Protein AF-A0A2H0V012-F1 (afdb_monomer)

Organism: NCBI:txid2014277

Foldseek 3Di:
DQALVNLLCQLLPPDLVSNLVSLVVLLVCLPDPPPVDDVNLCVLLVCLVCLLVSLVVDDDPSSNLSSLSSNLNNLLSNQPAADDPPPLVSLLVQLQDPDLSSLVSSLSNLLSVLCLLLVCLVPVPDDADRHPPGDDVVNSLVVLLVLLVVLVVQLVVPDDPVQVPDPDLVPDDRHSNSSSVSNVVSSCVRNDDVSVVVSPLCDDALVVLLVCLVVLPVVFLVSLVVSVVSLVSSCVVPVLQLSSLVSVLSSCVSVVNVVSNVVSLVSSQVSLCVVCVDQDQAQEPVPVSSVSSLVSLQSVLLVCVVVVVLVSSLVSLLSSCRRYQQPPVVSLLCNLCSQVVHHPVVSVVLVVVCVVVVHNVVSVVSSVVSCVVPVRHDRDD

Solvent-accessible surface area (backbone atoms only — not comparable to full-atom values): 20833 Å² total; per-residue (Å²): 130,90,51,71,68,58,35,50,49,34,32,75,70,44,56,76,66,53,11,48,50,26,26,55,46,45,49,54,50,64,78,40,82,70,55,87,55,68,68,45,39,53,55,44,26,58,51,58,76,45,38,61,70,55,52,74,72,53,83,48,70,73,46,48,42,30,48,46,54,32,46,47,68,47,50,85,44,36,54,77,68,54,82,76,80,77,63,53,73,57,38,56,52,33,27,60,40,91,51,66,68,44,16,52,33,27,38,53,47,52,54,55,53,48,52,72,60,29,41,54,69,70,34,77,88,49,78,64,80,45,58,100,79,37,66,50,71,71,58,34,54,52,53,52,44,54,50,50,52,54,50,51,52,50,46,63,76,52,59,54,83,78,56,76,79,46,92,45,74,87,68,43,67,93,50,37,49,38,40,48,50,58,45,52,54,51,50,45,69,49,54,32,70,73,48,50,51,45,54,69,62,67,48,74,52,54,63,54,28,43,53,58,20,56,66,30,44,81,58,45,60,64,18,23,58,53,18,48,51,34,33,54,54,24,37,74,77,40,75,72,47,37,53,44,29,55,52,46,30,58,31,22,55,65,65,71,34,65,70,63,18,53,50,26,30,52,50,18,31,53,44,39,48,70,74,36,93,61,78,66,76,63,54,60,73,85,43,70,82,48,44,39,50,55,47,18,44,46,50,42,20,50,53,27,44,77,70,65,39,52,67,64,14,51,52,40,45,45,50,47,41,57,23,26,52,80,40,90,84,48,51,61,49,54,54,23,28,55,74,72,73,45,52,67,66,59,52,51,51,52,48,54,53,13,64,74,68,76,49,54,62,70,58,52,50,44,31,54,58,40,34,74,76,65,68,69,74,65,84,72,133

Secondary structure (DSSP, 8-state):
---HHHHHHHHHHS-HHHHHHHHHHHHHHHTSSTTTTHHHHHHHHHHHHHHHHHHHH---HHHHHHHHHHHHHHGGGTTSSS-----HHHHHHHHH-SSHHHHHHHHHHHHHHHHHHTHHHH-TT-----TTT---HHHHHHHHHHHHHHHHHHHHHH--GGGGG-SSGGGSPSSHHHHHHHHHHHHHHHH-HHHHHHHHHS---HHHHHHHHHHHGGGHHHHHHHHHHHHHHHHHH-TT-HHHHHHHHHHHHHHT-HHHHHHHHHHHHHHHHHH-SS--S---TTSTTHHHHHHHHHHHHHHHHHTT-HHHHHHHHHHHHHH-TT-TT-HHHHHHHHHHT--HHHHHHHHHHHHHHT--HHHHHHHHHHHHHH-------

Sequence (381 aa):
MTTFSEYFNIILTGDKEASRKAARQVSKLTYSSWGDGREKFDAIAEIVENAPKEYEKIKEDWRQENFVMAISVMYFLHNKREQPDFLFPWLFDLLQHIKGNIRYAAVRMLKNELGPLTVYIRVPDYELQYGKQGLSPKQADAILYELYFNLNKLIGDLWKPNYKRYKYIESLPSGPYKSVQMVLGTLEEYCGEDYMIRFMSMKQDKNTLYYDALDLLNNGKEGARQALKFLVEALEIDSDYVQTYIGLVSVYDALGKDKEMRECIKQAFEKTKKQFSKWPETMPWGALDNRAYMRAIQYMGDDLADSGDKDGAIELYKLLLKMNPNDNQGVRYTLAGLYAGISGSEINEMFDEGNKKQDWSKLEELVDTQNKKNLFWKKPQ

InterPro domains:
  IPR011990 Tetratricopeptide-like helical domain superfamily [G3DSA:1.25.40.10] (187-376)
  IPR011990 Tetratricopeptide-like helical domain superfamily [SSF48452] (225-329)
  IPR019734 Tetratricopeptide repeat [PS50005] (294-327)

Mean predicted aligned error: 13.39 Å

Radius of gyration: 30.96 Å; Cα contacts (8 Å, |Δi|>4): 412; chains: 1; bounding box: 65×50×84 Å

Structure (mmCIF, N/CA/C/O backbone):
data_AF-A0A2H0V012-F1
#
_entry.id   AF-A0A2H0V012-F1
#
loop_
_atom_site.group_PDB
_atom_site.id
_atom_site.type_symbol
_atom_site.label_atom_id
_atom_site.label_alt_id
_atom_site.label_comp_id
_atom_site.label_asym_id
_atom_site.label_entity_id
_atom_site.label_seq_id
_atom_site.pdbx_PDB_ins_code
_atom_site.Cartn_x
_atom_site.Cartn_y
_atom_site.Cartn_z
_atom_site.occupancy
_atom_site.B_iso_or_equiv
_atom_site.auth_seq_id
_atom_site.auth_comp_id
_atom_site.auth_asym_id
_atom_site.auth_atom_id
_atom_site.pdbx_PDB_model_num
ATOM 1 N N . MET A 1 1 ? 23.139 0.065 -47.464 1.00 67.69 1 MET A N 1
ATOM 2 C CA . MET A 1 1 ? 23.513 -0.287 -46.075 1.00 67.69 1 MET A CA 1
ATOM 3 C C . MET A 1 1 ? 22.300 -0.916 -45.433 1.00 67.69 1 MET A C 1
ATOM 5 O O . MET A 1 1 ? 21.211 -0.444 -45.724 1.00 67.69 1 MET A O 1
ATOM 9 N N . THR A 1 2 ? 22.486 -1.952 -44.619 1.00 79.25 2 THR A N 1
ATOM 10 C CA . THR A 1 2 ? 21.373 -2.611 -43.926 1.00 79.25 2 THR A CA 1
ATOM 11 C C . THR A 1 2 ? 20.745 -1.670 -42.894 1.00 79.25 2 THR A C 1
ATOM 13 O O . THR A 1 2 ? 21.485 -1.024 -42.148 1.00 79.25 2 THR A O 1
ATOM 16 N N . THR A 1 3 ? 19.417 -1.569 -42.866 1.00 89.12 3 THR A N 1
ATOM 17 C CA . THR A 1 3 ? 18.657 -0.678 -41.967 1.00 89.12 3 THR A CA 1
ATOM 18 C C . THR A 1 3 ? 18.420 -1.311 -40.591 1.00 89.12 3 THR A C 1
ATOM 20 O O . THR A 1 3 ? 18.649 -2.508 -40.392 1.00 89.12 3 THR A O 1
ATOM 23 N N . PHE A 1 4 ? 17.938 -0.527 -39.616 1.00 91.31 4 PHE A N 1
ATOM 24 C CA . PHE A 1 4 ? 17.523 -1.075 -38.318 1.00 91.31 4 PHE A CA 1
ATOM 25 C C . PHE A 1 4 ? 16.422 -2.128 -38.481 1.00 91.31 4 PHE A C 1
ATOM 27 O O . PHE A 1 4 ? 16.562 -3.229 -37.952 1.00 91.31 4 PHE A O 1
ATOM 34 N N . SER A 1 5 ? 15.382 -1.839 -39.266 1.00 91.44 5 SER A N 1
ATOM 35 C CA . SER A 1 5 ? 14.258 -2.755 -39.490 1.00 91.44 5 SER A CA 1
ATOM 36 C C . SER A 1 5 ? 14.705 -4.078 -40.118 1.00 91.44 5 SER A C 1
ATOM 38 O O . SER A 1 5 ? 14.244 -5.142 -39.711 1.00 91.44 5 SER A O 1
ATOM 40 N N . GLU A 1 6 ? 15.666 -4.044 -41.047 1.00 93.94 6 GLU A N 1
ATOM 41 C CA . GLU A 1 6 ? 16.244 -5.261 -41.630 1.00 93.94 6 GLU A CA 1
ATOM 42 C C . GLU A 1 6 ? 17.006 -6.091 -40.588 1.00 93.94 6 GLU A C 1
ATOM 44 O O . GLU A 1 6 ? 16.835 -7.311 -40.528 1.00 93.94 6 GLU A O 1
ATOM 49 N N . TYR A 1 7 ? 17.806 -5.459 -39.721 1.00 96.19 7 TYR A N 1
ATOM 50 C CA . TYR A 1 7 ? 18.476 -6.182 -38.638 1.00 96.19 7 TYR A CA 1
ATOM 51 C C . TYR A 1 7 ? 17.490 -6.760 -37.624 1.00 96.19 7 TYR A C 1
ATOM 53 O O . TYR A 1 7 ? 17.674 -7.902 -37.203 1.00 96.19 7 TYR A O 1
ATOM 61 N N . PHE A 1 8 ? 16.440 -6.027 -37.254 1.00 96.44 8 PHE A N 1
ATOM 62 C CA . PHE A 1 8 ? 15.408 -6.529 -36.345 1.00 96.44 8 PHE A CA 1
ATOM 63 C C . PHE A 1 8 ? 14.617 -7.686 -36.955 1.00 96.44 8 PHE A C 1
ATOM 65 O O . PHE A 1 8 ? 14.383 -8.681 -36.270 1.00 96.44 8 PHE A O 1
ATOM 72 N N . ASN A 1 9 ? 14.333 -7.648 -38.259 1.00 96.44 9 ASN A N 1
ATOM 73 C CA . ASN A 1 9 ? 13.763 -8.794 -38.960 1.00 96.44 9 ASN A CA 1
ATOM 74 C C . ASN A 1 9 ? 14.689 -10.026 -38.891 1.00 96.44 9 ASN A C 1
ATOM 76 O O . ASN A 1 9 ? 14.227 -11.128 -38.595 1.00 96.44 9 ASN A O 1
ATOM 80 N N . ILE A 1 10 ? 16.006 -9.857 -39.079 1.00 97.56 10 ILE A N 1
ATOM 81 C CA . ILE A 1 10 ? 16.980 -10.958 -38.935 1.00 97.56 10 ILE A CA 1
ATOM 82 C C . ILE A 1 10 ? 17.034 -11.470 -37.489 1.00 97.56 10 ILE A C 1
ATOM 84 O O . ILE A 1 10 ? 17.132 -12.677 -37.272 1.00 97.56 10 ILE A O 1
ATOM 88 N N . ILE A 1 11 ? 16.952 -10.588 -36.488 1.00 97.62 11 ILE A N 1
ATOM 89 C CA . ILE A 1 11 ? 16.899 -10.990 -35.074 1.00 97.62 11 ILE A CA 1
ATOM 90 C C . ILE A 1 11 ? 15.668 -11.868 -34.816 1.00 97.62 11 ILE A C 1
ATOM 92 O O . ILE A 1 11 ? 15.796 -12.917 -34.174 1.00 97.62 11 ILE A O 1
ATOM 96 N N . LEU A 1 12 ? 14.508 -11.463 -35.339 1.00 97.19 12 LEU A N 1
ATOM 97 C CA . LEU A 1 12 ? 13.216 -12.108 -35.105 1.00 97.19 12 LEU A CA 1
ATOM 98 C C . LEU A 1 12 ? 13.022 -13.410 -35.892 1.00 97.19 12 LEU A C 1
ATOM 100 O O . LEU A 1 12 ? 12.375 -14.319 -35.384 1.00 97.19 12 LEU A O 1
ATOM 104 N N . THR A 1 13 ? 13.611 -13.540 -37.083 1.00 97.00 13 THR A N 1
ATOM 105 C CA . THR A 1 13 ? 13.352 -14.680 -37.990 1.00 97.00 13 THR A CA 1
ATOM 106 C C . THR A 1 13 ? 14.562 -15.579 -38.235 1.00 97.00 13 THR A C 1
ATOM 108 O O . THR A 1 13 ? 14.400 -16.762 -38.530 1.00 97.00 13 THR A O 1
ATOM 111 N N . GLY A 1 14 ? 15.780 -15.054 -38.085 1.00 96.25 14 GLY A N 1
ATOM 112 C CA . GLY A 1 14 ? 17.014 -15.779 -38.375 1.00 96.25 14 GLY A CA 1
ATOM 113 C C . GLY A 1 14 ? 17.326 -16.885 -37.368 1.00 96.25 14 GLY A C 1
ATOM 114 O O . GLY A 1 14 ? 16.736 -16.966 -36.286 1.00 96.25 14 GLY A O 1
ATOM 115 N N . ASP A 1 15 ? 18.301 -17.726 -37.712 1.00 97.56 15 ASP A N 1
ATOM 116 C CA . ASP A 1 15 ? 18.866 -18.689 -36.769 1.00 97.56 15 ASP A CA 1
ATOM 117 C C . ASP A 1 15 ? 19.627 -17.993 -35.622 1.00 97.56 15 ASP A C 1
ATOM 119 O O . ASP A 1 15 ? 19.834 -16.773 -35.605 1.00 97.56 15 ASP A O 1
ATOM 123 N N . LYS A 1 16 ? 20.072 -18.782 -34.640 1.00 97.19 16 LYS A N 1
ATOM 124 C CA . LYS A 1 16 ? 20.762 -18.276 -33.447 1.00 97.19 16 LYS A CA 1
ATOM 125 C C . LYS A 1 16 ? 22.006 -17.444 -33.767 1.00 97.19 16 LYS A C 1
ATOM 127 O O . LYS A 1 16 ? 22.267 -16.452 -33.083 1.00 97.19 16 LYS A O 1
ATOM 132 N N . GLU A 1 17 ? 22.780 -17.831 -34.778 1.00 97.44 17 GLU A N 1
ATOM 133 C CA . GLU A 1 17 ? 24.019 -17.140 -35.130 1.00 97.44 17 GLU A CA 1
ATOM 134 C C . GLU A 1 17 ? 23.742 -15.863 -35.923 1.00 97.44 17 GLU A C 1
ATOM 136 O O . GLU A 1 17 ? 24.340 -14.822 -35.639 1.00 97.44 17 GLU A O 1
ATOM 141 N N . ALA A 1 18 ? 22.811 -15.924 -36.875 1.00 97.44 18 ALA A N 1
ATOM 142 C CA . ALA A 1 18 ? 22.355 -14.783 -37.656 1.00 97.44 18 ALA A CA 1
ATOM 143 C C . ALA A 1 18 ? 21.740 -13.707 -36.753 1.00 97.44 18 ALA A C 1
ATOM 145 O O . ALA A 1 18 ? 22.152 -12.549 -36.819 1.00 97.44 18 ALA A O 1
ATOM 146 N N . SER A 1 19 ? 20.847 -14.098 -35.839 1.00 97.75 19 SER A N 1
ATOM 147 C CA . SER A 1 19 ? 20.223 -13.202 -34.859 1.00 97.75 19 SER A CA 1
ATOM 148 C C . SER A 1 19 ? 21.262 -12.548 -33.942 1.00 97.75 19 SER A C 1
ATOM 150 O O . SER A 1 19 ? 21.274 -11.328 -33.774 1.00 97.75 19 SER A O 1
ATOM 152 N N . ARG A 1 20 ? 22.224 -13.329 -33.427 1.00 96.38 20 ARG A N 1
ATOM 153 C CA . ARG A 1 20 ? 23.314 -12.806 -32.586 1.00 96.38 20 ARG A CA 1
ATOM 154 C C . ARG A 1 20 ? 24.197 -11.814 -33.342 1.00 96.38 20 ARG A C 1
ATOM 156 O O . ARG A 1 20 ? 24.592 -10.784 -32.791 1.00 96.38 20 ARG A O 1
ATOM 163 N N . LYS A 1 21 ? 24.544 -12.122 -34.597 1.00 96.81 21 LYS A N 1
ATOM 164 C CA . LYS A 1 21 ? 25.320 -11.219 -35.458 1.00 96.81 21 LYS A CA 1
ATOM 165 C C . LYS A 1 21 ? 24.539 -9.939 -35.736 1.00 96.81 21 LYS A C 1
ATOM 167 O O . LYS A 1 21 ? 25.115 -8.869 -35.573 1.00 96.81 21 LYS A O 1
ATOM 172 N N . ALA A 1 22 ? 23.257 -10.039 -36.079 1.00 96.88 22 ALA A N 1
ATOM 173 C CA . ALA A 1 22 ? 22.394 -8.890 -36.332 1.00 96.88 22 ALA A CA 1
ATOM 174 C C . ALA A 1 22 ? 22.288 -7.970 -35.105 1.00 96.88 22 ALA A C 1
ATOM 176 O O . ALA A 1 22 ? 22.557 -6.779 -35.231 1.00 96.88 22 ALA A O 1
ATOM 177 N N . ALA A 1 23 ? 22.059 -8.514 -33.904 1.00 95.31 23 ALA A N 1
ATOM 178 C CA . ALA A 1 23 ? 22.033 -7.729 -32.665 1.00 95.31 23 ALA A CA 1
ATOM 179 C C . ALA A 1 23 ? 23.338 -6.945 -32.419 1.00 95.31 23 ALA A C 1
ATOM 181 O O . ALA A 1 23 ? 23.315 -5.785 -32.006 1.00 95.31 23 ALA A O 1
ATOM 182 N N . ARG A 1 24 ? 24.500 -7.533 -32.738 1.00 93.25 24 ARG A N 1
ATOM 183 C CA . ARG A 1 24 ? 25.794 -6.827 -32.667 1.00 93.25 24 ARG A CA 1
ATOM 184 C C . ARG A 1 24 ? 25.939 -5.742 -33.733 1.00 93.25 24 ARG A C 1
ATOM 186 O O . ARG A 1 24 ? 26.591 -4.731 -33.477 1.00 93.25 24 ARG A O 1
ATOM 193 N N . GLN A 1 25 ? 25.380 -5.950 -34.923 1.00 94.56 25 GLN A N 1
ATOM 194 C CA . GLN A 1 25 ? 25.416 -4.950 -35.990 1.00 94.56 25 GLN A CA 1
ATOM 195 C C . GLN A 1 25 ? 24.500 -3.761 -35.695 1.00 94.56 25 GLN A C 1
ATOM 197 O O . GLN A 1 25 ? 24.897 -2.645 -36.012 1.00 94.56 25 GLN A O 1
ATOM 202 N N . VAL A 1 26 ? 23.365 -3.963 -35.009 1.00 93.56 26 VAL A N 1
ATOM 203 C CA . VAL A 1 26 ? 22.517 -2.859 -34.513 1.00 93.56 26 VAL A CA 1
ATOM 204 C C . VAL A 1 26 ? 23.355 -1.881 -33.696 1.00 93.56 26 VAL A C 1
ATOM 206 O O . VAL A 1 26 ? 23.365 -0.695 -34.000 1.00 93.56 26 VAL A O 1
ATOM 209 N N . SER A 1 27 ? 24.159 -2.375 -32.748 1.00 87.19 27 SER A N 1
ATOM 210 C CA . SER A 1 27 ? 25.053 -1.516 -31.959 1.00 87.19 27 SER A CA 1
ATOM 211 C C . SER A 1 27 ? 26.016 -0.703 -32.831 1.00 87.19 27 SER A C 1
ATOM 213 O O . SER A 1 27 ? 26.168 0.495 -32.610 1.00 87.19 27 SER A O 1
ATOM 215 N N . LYS A 1 28 ? 26.629 -1.312 -33.854 1.00 89.00 28 LYS A N 1
ATOM 216 C CA . LYS A 1 28 ? 27.526 -0.592 -34.775 1.00 89.00 28 LYS A CA 1
ATOM 217 C C . LYS A 1 28 ? 26.784 0.452 -35.608 1.00 89.00 28 LYS A C 1
ATOM 219 O O . LYS A 1 28 ? 27.310 1.543 -35.807 1.00 89.00 28 LYS A O 1
ATOM 224 N N . LEU A 1 29 ? 25.579 0.126 -36.077 1.00 89.12 29 LEU A N 1
ATOM 225 C CA . LEU A 1 29 ? 24.749 1.032 -36.865 1.00 89.12 29 LEU A CA 1
ATOM 226 C C . LEU A 1 29 ? 24.322 2.248 -36.033 1.00 89.12 29 LEU A C 1
ATOM 228 O O . LEU A 1 29 ? 24.419 3.375 -36.523 1.00 89.12 29 LEU A O 1
ATOM 232 N N . THR A 1 30 ? 23.953 2.046 -34.763 1.00 86.56 30 THR A N 1
ATOM 233 C CA . THR A 1 30 ? 23.595 3.122 -33.824 1.00 86.56 30 THR A CA 1
ATOM 234 C C . THR A 1 30 ? 24.675 4.199 -33.748 1.00 86.56 30 THR A C 1
ATOM 236 O O . THR A 1 30 ? 24.360 5.381 -33.897 1.00 86.56 30 THR A O 1
ATOM 239 N N . TYR A 1 31 ? 25.942 3.797 -33.600 1.00 81.50 31 TYR A N 1
ATOM 240 C CA . TYR A 1 31 ? 27.087 4.710 -33.472 1.00 81.50 31 TYR A CA 1
ATOM 241 C C . TYR A 1 31 ? 27.712 5.147 -34.806 1.00 81.50 31 TYR A C 1
ATOM 243 O O . TYR A 1 31 ? 28.682 5.901 -34.809 1.00 81.50 31 TYR A O 1
ATOM 251 N N . SER A 1 32 ? 27.186 4.685 -35.941 1.00 80.94 32 SER A N 1
ATOM 252 C CA . SER A 1 32 ? 27.650 5.120 -37.260 1.00 80.94 32 SER A CA 1
ATOM 253 C C . SER A 1 32 ? 27.018 6.452 -37.684 1.00 80.94 32 SER A C 1
ATOM 255 O O . SER A 1 32 ? 25.936 6.816 -37.212 1.00 80.94 32 SER A O 1
ATOM 257 N N . SER A 1 33 ? 27.652 7.131 -38.646 1.00 61.66 33 SER A N 1
ATOM 258 C CA . SER A 1 33 ? 27.114 8.318 -39.332 1.00 61.66 33 SER A CA 1
ATOM 259 C C . SER A 1 33 ? 25.960 8.009 -40.299 1.00 61.66 33 SER A C 1
ATOM 261 O O . SER A 1 33 ? 25.483 8.903 -40.997 1.00 61.66 33 SER A O 1
ATOM 263 N N . TRP A 1 34 ? 25.501 6.751 -40.378 1.00 55.00 34 TRP A N 1
ATOM 264 C CA . TRP A 1 34 ? 24.337 6.400 -41.184 1.00 55.00 34 TRP A CA 1
ATOM 265 C C . TRP A 1 34 ? 23.100 7.127 -40.660 1.00 55.00 34 TRP A C 1
ATOM 267 O O . TRP A 1 34 ? 22.797 7.037 -39.468 1.00 55.00 34 TRP A O 1
ATOM 277 N N . GLY A 1 35 ? 22.398 7.813 -41.567 1.00 57.28 35 GLY A N 1
ATOM 278 C CA . GLY A 1 35 ? 21.099 8.419 -41.303 1.00 57.28 35 GLY A CA 1
ATOM 279 C C . GLY A 1 35 ? 21.126 9.529 -40.254 1.00 57.28 35 GLY A C 1
ATOM 280 O O . GLY A 1 35 ? 20.208 9.593 -39.456 1.00 57.28 35 GLY A O 1
ATOM 281 N N . ASP A 1 36 ? 22.129 10.411 -40.224 1.00 60.06 36 ASP A N 1
ATOM 282 C CA . ASP A 1 36 ? 22.259 11.491 -39.214 1.00 60.06 36 ASP A CA 1
ATOM 283 C C . ASP A 1 36 ? 21.142 12.578 -39.263 1.00 60.06 36 ASP A C 1
ATOM 285 O O . ASP A 1 36 ? 21.288 13.697 -38.774 1.00 60.06 36 ASP A O 1
ATOM 289 N N . GLY A 1 37 ? 20.000 12.250 -39.880 1.00 68.12 37 GLY A N 1
ATOM 290 C CA . GLY A 1 37 ? 18.795 13.057 -40.027 1.00 68.12 37 GLY A CA 1
ATOM 291 C C . GLY A 1 37 ? 17.574 12.470 -39.304 1.00 68.12 37 GLY A C 1
ATOM 292 O O . GLY A 1 37 ? 17.670 11.592 -38.453 1.00 68.12 37 GLY A O 1
ATOM 293 N N . ARG A 1 38 ? 16.388 13.001 -39.632 1.00 72.06 38 ARG A N 1
ATOM 294 C CA . ARG A 1 38 ? 15.099 12.655 -38.999 1.00 72.06 38 ARG A CA 1
ATOM 295 C C . ARG A 1 38 ? 14.770 11.156 -39.075 1.00 72.06 38 ARG A C 1
ATOM 297 O O . ARG A 1 38 ? 14.440 10.563 -38.060 1.00 72.06 38 ARG A O 1
ATOM 304 N N . GLU A 1 39 ? 14.988 10.558 -40.238 1.00 79.38 39 GLU A N 1
ATOM 305 C CA . GLU A 1 39 ? 14.596 9.181 -40.566 1.00 79.38 39 GLU A CA 1
ATOM 306 C C . GLU A 1 39 ? 15.196 8.113 -39.637 1.00 79.38 39 GLU A C 1
ATOM 308 O O . GLU A 1 39 ? 14.540 7.122 -39.331 1.00 79.38 39 GLU A O 1
ATOM 313 N N . LYS A 1 40 ? 16.427 8.308 -39.143 1.00 83.25 40 LYS A N 1
ATOM 314 C CA . LYS A 1 40 ? 17.052 7.371 -38.195 1.00 83.25 40 LYS A CA 1
ATOM 315 C C . LYS A 1 40 ? 16.337 7.347 -36.855 1.00 83.25 40 LYS A C 1
ATOM 317 O O . LYS A 1 40 ? 16.174 6.275 -36.283 1.00 83.25 40 LYS A O 1
ATOM 322 N N . PHE A 1 41 ? 15.980 8.519 -36.334 1.00 85.12 41 PHE A N 1
ATOM 323 C CA . PHE A 1 41 ? 15.317 8.617 -35.036 1.00 85.12 41 PHE A CA 1
ATOM 324 C C . PHE A 1 41 ? 13.896 8.075 -35.123 1.00 85.12 41 PHE A C 1
ATOM 326 O O . PHE A 1 41 ? 13.520 7.296 -34.257 1.00 85.12 41 PHE A O 1
ATOM 333 N N . ASP A 1 42 ? 13.181 8.386 -36.205 1.00 85.19 42 ASP A N 1
ATOM 334 C CA . ASP A 1 42 ? 11.827 7.883 -36.445 1.00 85.19 42 ASP A CA 1
ATOM 335 C C . ASP A 1 42 ? 11.824 6.344 -36.554 1.00 85.19 42 ASP A C 1
ATOM 337 O O . ASP A 1 42 ? 11.026 5.677 -35.902 1.00 85.19 42 ASP A O 1
ATOM 341 N N . ALA A 1 43 ? 12.788 5.756 -37.276 1.00 87.75 43 ALA A N 1
ATOM 342 C CA . ALA A 1 43 ? 12.924 4.299 -37.366 1.00 87.75 43 ALA A CA 1
ATOM 343 C C . ALA A 1 43 ? 13.275 3.640 -36.018 1.00 87.75 43 ALA A C 1
ATOM 345 O O . ALA A 1 43 ? 12.816 2.538 -35.724 1.00 87.75 43 ALA A O 1
ATOM 346 N N . ILE A 1 44 ? 14.110 4.284 -35.192 1.00 89.88 44 ILE A N 1
ATOM 347 C CA . ILE A 1 44 ? 14.420 3.778 -33.846 1.00 89.88 44 ILE A CA 1
ATOM 348 C C . ILE A 1 44 ? 13.185 3.871 -32.947 1.00 89.88 44 ILE A C 1
ATOM 350 O O . ILE A 1 44 ? 12.922 2.917 -32.217 1.00 89.88 44 ILE A O 1
ATOM 354 N N . ALA A 1 45 ? 12.447 4.983 -33.000 1.00 88.75 45 ALA A N 1
ATOM 355 C CA . ALA A 1 45 ? 11.232 5.183 -32.219 1.00 88.75 45 ALA A CA 1
ATOM 356 C C . ALA A 1 45 ? 10.193 4.105 -32.530 1.00 88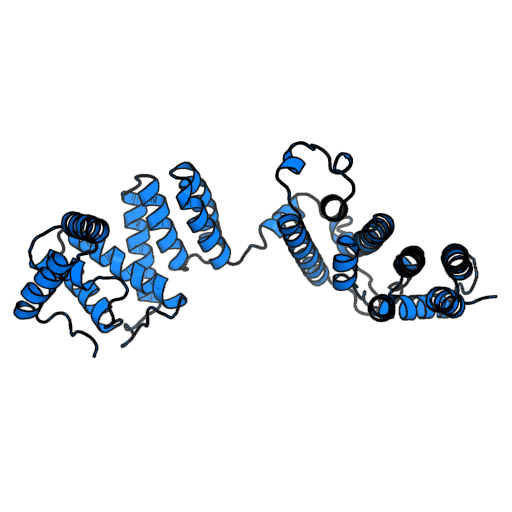.75 45 ALA A C 1
ATOM 358 O O . ALA A 1 45 ? 9.790 3.381 -31.623 1.00 88.75 45 ALA A O 1
ATOM 359 N N . GLU A 1 46 ? 9.904 3.876 -33.814 1.00 90.06 46 GLU A N 1
ATOM 360 C CA . GLU A 1 46 ? 8.967 2.837 -34.250 1.00 90.06 46 GLU A CA 1
ATOM 361 C C . GLU A 1 46 ? 9.355 1.443 -33.725 1.00 90.06 46 GLU A C 1
ATOM 363 O O . GLU A 1 46 ? 8.500 0.674 -33.279 1.00 90.06 46 GLU A O 1
ATOM 368 N N . ILE A 1 47 ? 10.648 1.100 -33.740 1.00 93.25 47 ILE A N 1
ATOM 369 C CA . ILE A 1 47 ? 11.112 -0.199 -33.235 1.00 93.25 47 ILE A CA 1
ATOM 370 C C . ILE A 1 47 ? 10.989 -0.286 -31.710 1.00 93.25 47 ILE A C 1
ATOM 372 O O . ILE A 1 47 ? 10.604 -1.336 -31.195 1.00 93.25 47 ILE A O 1
ATOM 376 N N . VAL A 1 48 ? 11.340 0.779 -30.984 1.00 92.44 48 VAL A N 1
ATOM 377 C CA . VAL A 1 48 ? 11.306 0.796 -29.514 1.00 92.44 48 VAL A CA 1
ATOM 378 C C . VAL A 1 48 ? 9.866 0.753 -29.001 1.00 92.44 48 VAL A C 1
ATOM 380 O O . VAL A 1 48 ? 9.570 -0.097 -28.167 1.00 92.44 48 VAL A O 1
ATOM 383 N N . GLU A 1 49 ? 8.960 1.564 -29.548 1.00 90.06 49 GLU A N 1
ATOM 384 C CA . GLU A 1 49 ? 7.536 1.598 -29.165 1.00 90.06 49 GLU A CA 1
ATOM 385 C C . GLU A 1 49 ? 6.835 0.249 -29.390 1.00 90.06 49 GLU A C 1
ATOM 387 O O . GLU A 1 49 ? 6.005 -0.189 -28.592 1.00 90.06 49 GLU A O 1
ATOM 392 N N . ASN A 1 50 ? 7.204 -0.470 -30.456 1.00 92.56 50 ASN A N 1
ATOM 393 C CA . ASN A 1 50 ? 6.658 -1.798 -30.741 1.00 92.56 50 ASN A CA 1
ATOM 394 C C . ASN A 1 50 ? 7.398 -2.937 -30.018 1.00 92.56 50 ASN A C 1
ATOM 396 O O . ASN A 1 50 ? 6.939 -4.085 -30.055 1.00 92.56 50 ASN A O 1
ATOM 400 N N . ALA A 1 51 ? 8.512 -2.651 -29.336 1.00 95.31 51 ALA A N 1
ATOM 401 C CA . ALA A 1 51 ? 9.358 -3.670 -28.728 1.00 95.31 51 ALA A CA 1
ATOM 402 C C . ALA A 1 51 ? 8.632 -4.567 -27.711 1.00 95.31 51 ALA A C 1
ATOM 404 O O . ALA A 1 51 ? 8.849 -5.778 -27.787 1.00 95.31 51 ALA A O 1
ATOM 405 N N . PRO A 1 52 ? 7.749 -4.062 -26.821 1.00 95.00 52 PRO A N 1
ATOM 406 C CA . PRO A 1 52 ? 7.006 -4.921 -25.897 1.00 95.00 52 PRO A CA 1
ATOM 407 C C . PRO A 1 52 ? 6.161 -5.977 -26.625 1.00 95.00 52 PRO A C 1
ATOM 409 O O . PRO A 1 52 ? 6.264 -7.169 -26.337 1.00 95.00 52 PRO A O 1
ATOM 412 N N . LYS A 1 53 ? 5.402 -5.556 -27.647 1.00 95.12 53 LYS A N 1
ATOM 413 C CA . LYS A 1 53 ? 4.524 -6.440 -28.434 1.00 95.12 53 LYS A CA 1
ATOM 414 C C . LYS A 1 53 ? 5.307 -7.472 -29.237 1.00 95.12 53 LYS A C 1
ATOM 416 O O . LYS A 1 53 ? 4.858 -8.605 -29.387 1.00 95.12 53 LYS A O 1
ATOM 421 N N . GLU A 1 54 ? 6.454 -7.093 -29.796 1.00 96.62 54 GLU A N 1
ATOM 422 C CA . GLU A 1 54 ? 7.316 -8.043 -30.505 1.00 96.62 54 GLU A CA 1
ATOM 423 C C . GLU A 1 54 ? 7.997 -9.013 -29.539 1.00 96.62 54 GLU A C 1
ATOM 425 O O . GLU A 1 54 ? 8.072 -10.207 -29.826 1.00 96.62 54 GLU A O 1
ATOM 430 N N . TYR A 1 55 ? 8.431 -8.535 -28.371 1.00 97.06 55 TYR A N 1
ATOM 431 C CA . TYR A 1 55 ? 9.076 -9.357 -27.351 1.00 97.06 55 TYR A CA 1
ATOM 432 C C . TYR A 1 55 ? 8.172 -10.494 -26.856 1.00 97.06 55 TYR A C 1
ATOM 434 O O . TYR A 1 55 ? 8.638 -11.628 -26.738 1.00 97.06 55 TYR A O 1
ATOM 442 N N . GLU A 1 56 ? 6.880 -10.226 -26.639 1.00 95.56 56 GLU A N 1
ATOM 443 C CA . GLU A 1 56 ? 5.882 -11.230 -26.227 1.00 95.56 56 GLU A CA 1
ATOM 444 C C . GLU A 1 56 ? 5.757 -12.407 -27.206 1.00 95.56 56 GLU A C 1
ATOM 446 O O . GLU A 1 56 ? 5.440 -13.531 -26.809 1.00 95.56 56 GLU A O 1
ATOM 451 N N . LYS A 1 57 ? 6.030 -12.177 -28.494 1.00 96.75 57 LYS A N 1
ATOM 452 C CA . LYS A 1 57 ? 5.946 -13.211 -29.535 1.00 96.75 57 LYS A CA 1
ATOM 453 C C . LYS A 1 57 ? 7.162 -14.140 -29.530 1.00 96.75 57 LYS A C 1
ATOM 455 O O . LYS A 1 57 ? 7.102 -15.225 -30.115 1.00 96.75 57 LYS A O 1
ATOM 460 N N . ILE A 1 58 ? 8.267 -13.732 -28.902 1.00 96.69 58 ILE A N 1
ATOM 461 C CA . ILE A 1 58 ? 9.522 -14.481 -28.916 1.00 96.69 58 ILE A CA 1
ATOM 462 C C . ILE A 1 58 ? 9.471 -15.602 -27.879 1.00 96.69 58 ILE A C 1
ATOM 464 O O . ILE A 1 58 ? 9.386 -15.357 -26.677 1.00 96.69 58 ILE A O 1
ATOM 468 N N . LYS A 1 59 ? 9.610 -16.845 -28.349 1.00 94.75 59 LYS A N 1
ATOM 469 C CA . LYS A 1 59 ? 9.597 -18.039 -27.490 1.00 94.75 59 LYS A CA 1
ATOM 470 C C . LYS A 1 59 ? 10.990 -18.490 -27.072 1.00 94.75 59 LYS A C 1
ATOM 472 O O . LYS A 1 59 ? 11.135 -19.164 -26.058 1.00 94.75 59 LYS A O 1
ATOM 477 N N . GLU A 1 60 ? 12.012 -18.184 -27.867 1.00 96.12 60 GLU A N 1
ATOM 478 C CA . GLU A 1 60 ? 13.363 -18.659 -27.602 1.00 96.12 60 GLU A CA 1
ATOM 479 C C . GLU A 1 60 ? 14.144 -17.701 -26.695 1.00 96.12 60 GLU A C 1
ATOM 481 O O . GLU A 1 60 ? 14.425 -16.565 -27.079 1.00 96.12 60 GLU A O 1
ATOM 486 N N . ASP A 1 61 ? 14.619 -18.205 -25.550 1.00 94.31 61 ASP A N 1
ATOM 487 C CA . ASP A 1 61 ? 15.472 -17.479 -24.593 1.00 94.31 61 ASP A CA 1
ATOM 488 C C . ASP A 1 61 ? 16.611 -16.685 -25.254 1.00 94.31 61 ASP A C 1
ATOM 490 O O . ASP A 1 61 ? 16.885 -15.535 -24.917 1.00 94.31 61 ASP A O 1
ATOM 494 N N . TRP A 1 62 ? 17.328 -17.322 -26.187 1.00 95.88 62 TRP A N 1
ATOM 495 C CA . TRP A 1 62 ? 18.484 -16.709 -26.842 1.00 95.88 62 TRP A CA 1
ATOM 496 C C . TRP A 1 62 ? 18.071 -15.573 -27.782 1.00 95.88 62 TRP A C 1
ATOM 498 O O . TRP A 1 62 ? 18.854 -14.650 -28.008 1.00 95.88 62 TRP A O 1
ATOM 508 N N . ARG A 1 63 ? 16.855 -15.638 -28.337 1.00 97.31 63 ARG A N 1
ATOM 509 C CA . ARG A 1 63 ? 16.316 -14.626 -29.244 1.00 97.31 63 ARG A CA 1
ATOM 510 C C . ARG A 1 63 ? 15.793 -13.438 -28.447 1.00 97.31 63 ARG A C 1
ATOM 512 O O . ARG A 1 63 ? 16.095 -12.311 -28.823 1.00 97.31 63 ARG A O 1
ATOM 519 N N . GLN A 1 64 ? 15.124 -13.688 -27.318 1.00 97.31 64 GLN A N 1
ATOM 520 C CA . GLN A 1 64 ? 14.748 -12.652 -26.349 1.00 97.31 64 GLN A CA 1
ATOM 521 C C . GLN A 1 64 ? 15.974 -11.855 -25.900 1.00 97.31 64 GLN A C 1
ATOM 523 O O . GLN A 1 64 ? 15.959 -10.626 -25.916 1.00 97.31 64 GLN A O 1
ATOM 528 N N . GLU A 1 65 ? 17.066 -12.550 -25.568 1.00 96.88 65 GLU A N 1
ATOM 529 C CA . GLU A 1 65 ? 18.314 -11.901 -25.172 1.00 96.88 65 GLU A CA 1
ATOM 530 C C . GLU A 1 65 ? 18.884 -11.036 -26.301 1.00 96.88 65 GLU A C 1
ATOM 532 O O . GLU A 1 65 ? 19.143 -9.854 -26.088 1.00 96.88 65 GLU A O 1
ATOM 537 N N . ASN A 1 66 ? 19.031 -11.579 -27.513 1.00 97.50 66 ASN A N 1
ATOM 538 C CA . ASN A 1 66 ? 19.530 -10.812 -28.659 1.00 97.50 66 ASN A CA 1
ATOM 539 C C . ASN A 1 66 ? 18.657 -9.582 -28.960 1.00 97.50 66 ASN A C 1
ATOM 541 O O . ASN A 1 66 ? 19.195 -8.504 -29.221 1.00 97.50 66 ASN A O 1
ATOM 545 N N . PHE A 1 67 ? 17.332 -9.740 -28.902 1.00 98.12 67 PHE A N 1
ATOM 546 C CA . PHE A 1 67 ? 16.361 -8.677 -29.142 1.00 98.12 67 PHE A CA 1
ATOM 547 C C . PHE A 1 67 ? 16.494 -7.552 -28.115 1.00 98.12 67 PHE A C 1
ATOM 549 O O . PHE A 1 67 ? 16.739 -6.406 -28.489 1.00 98.12 67 PHE A O 1
ATOM 556 N N . VAL A 1 68 ? 16.440 -7.874 -26.819 1.00 97.81 68 VAL A N 1
ATOM 557 C CA . VAL A 1 68 ? 16.562 -6.873 -25.747 1.00 97.81 68 VAL A CA 1
ATOM 558 C C . VAL A 1 68 ? 17.927 -6.191 -25.781 1.00 97.81 68 VAL A C 1
ATOM 560 O O . VAL A 1 68 ? 18.015 -4.975 -25.612 1.00 97.81 68 VAL A O 1
ATOM 563 N N . MET A 1 69 ? 19.005 -6.936 -26.044 1.00 96.25 69 MET A N 1
ATOM 564 C CA . MET A 1 69 ? 20.338 -6.344 -26.161 1.00 96.25 69 MET A CA 1
ATOM 565 C C . MET A 1 69 ? 20.416 -5.348 -27.325 1.00 96.25 69 MET A C 1
ATOM 567 O O . MET A 1 69 ? 20.993 -4.272 -27.146 1.00 96.25 69 MET A O 1
ATOM 571 N N . ALA A 1 70 ? 19.806 -5.664 -28.473 1.00 96.75 70 ALA A N 1
ATOM 572 C CA . ALA A 1 70 ? 19.728 -4.768 -29.627 1.00 96.75 70 ALA A CA 1
ATOM 573 C C . ALA A 1 70 ? 18.879 -3.516 -29.349 1.00 96.75 70 ALA A C 1
ATOM 575 O O . ALA A 1 70 ? 19.300 -2.415 -29.694 1.00 96.75 70 ALA A O 1
ATOM 576 N N . ILE A 1 71 ? 17.736 -3.654 -28.667 1.00 96.12 71 ILE A N 1
ATOM 577 C CA . ILE A 1 71 ? 16.930 -2.504 -28.225 1.00 96.12 71 ILE A CA 1
ATOM 578 C C . ILE A 1 71 ? 17.753 -1.618 -27.280 1.00 96.12 71 ILE A C 1
ATOM 580 O O . ILE A 1 71 ? 17.883 -0.415 -27.501 1.00 96.12 71 ILE A O 1
ATOM 584 N N . SER A 1 72 ? 18.404 -2.211 -26.274 1.00 95.12 72 SER A N 1
ATOM 585 C CA . SER A 1 72 ? 19.077 -1.470 -25.196 1.00 95.12 72 SER A CA 1
ATOM 586 C C . SER A 1 72 ? 20.177 -0.508 -25.653 1.00 95.12 72 SER A C 1
ATOM 588 O O . SER A 1 72 ? 20.486 0.456 -24.953 1.00 95.12 72 SER A O 1
ATOM 590 N N . VAL A 1 73 ? 20.812 -0.772 -26.800 1.00 93.06 73 VAL A N 1
ATOM 591 C CA . VAL A 1 73 ? 21.905 0.065 -27.323 1.00 93.06 73 VAL A CA 1
ATOM 592 C C . VAL A 1 73 ? 21.409 1.284 -28.085 1.00 93.06 73 VAL A C 1
ATOM 594 O O . VAL A 1 73 ? 22.168 2.234 -28.223 1.00 93.06 73 VAL A O 1
ATOM 597 N N . MET A 1 74 ? 20.167 1.274 -28.565 1.00 91.94 74 MET A N 1
ATOM 598 C CA . MET A 1 74 ? 19.558 2.399 -29.281 1.00 91.94 74 MET A CA 1
ATOM 599 C C . MET A 1 74 ? 18.407 3.046 -28.512 1.00 91.94 74 MET A C 1
ATOM 601 O O . MET A 1 74 ? 17.974 4.126 -28.891 1.00 91.94 74 MET A O 1
ATOM 605 N N . TYR A 1 75 ? 17.970 2.430 -27.410 1.00 91.38 75 TYR A N 1
ATOM 606 C CA . TYR A 1 75 ? 16.848 2.873 -26.591 1.00 91.38 75 TYR A CA 1
ATOM 607 C C . TYR A 1 75 ? 16.911 4.370 -26.272 1.00 91.38 75 TYR A C 1
ATOM 609 O O . TYR A 1 75 ? 15.977 5.084 -26.570 1.00 91.38 75 TYR A O 1
ATOM 617 N N . PHE A 1 76 ? 18.040 4.916 -25.815 1.00 86.88 76 PHE A N 1
ATOM 618 C CA . PHE A 1 76 ? 18.158 6.349 -25.479 1.00 86.88 76 PHE A CA 1
ATOM 619 C C . PHE A 1 76 ? 17.911 7.342 -26.644 1.00 86.88 76 PHE A C 1
ATOM 621 O O . PHE A 1 76 ? 17.910 8.551 -26.425 1.00 86.88 76 PHE A O 1
ATOM 628 N N . LEU A 1 77 ? 17.756 6.866 -27.885 1.00 86.00 77 LEU A N 1
ATOM 629 C CA . LEU A 1 77 ? 17.541 7.695 -29.073 1.00 86.00 77 LEU A CA 1
ATOM 630 C C . LEU A 1 77 ? 16.073 7.816 -29.506 1.00 86.00 77 LEU A C 1
ATOM 632 O O . LEU A 1 77 ? 15.807 8.685 -30.335 1.00 86.00 77 LEU A O 1
ATOM 636 N N . HIS A 1 78 ? 15.150 7.002 -28.976 1.00 81.56 78 HIS A N 1
ATOM 637 C CA . HIS A 1 78 ? 13.742 7.016 -29.407 1.00 81.56 78 HIS A CA 1
ATOM 638 C C . HIS A 1 78 ? 13.040 8.353 -29.115 1.00 81.56 78 HIS A C 1
ATOM 640 O O . HIS A 1 78 ? 12.403 8.924 -29.990 1.00 81.56 78 HIS A O 1
ATOM 646 N N . ASN A 1 79 ? 13.287 8.942 -27.943 1.00 68.56 79 ASN A N 1
ATOM 647 C CA . ASN A 1 79 ? 12.583 10.141 -27.471 1.00 68.56 79 ASN A CA 1
ATOM 648 C C . ASN A 1 79 ? 13.287 11.471 -27.798 1.00 68.56 79 ASN A C 1
ATOM 650 O O . ASN A 1 79 ? 13.138 12.458 -27.079 1.00 68.56 79 ASN A O 1
ATOM 654 N N . LYS A 1 80 ? 14.089 11.549 -28.870 1.00 62.62 80 LYS A N 1
ATOM 655 C CA . LYS A 1 80 ? 14.845 12.782 -29.184 1.00 62.62 80 LYS A CA 1
ATOM 656 C C . LYS A 1 80 ? 13.989 13.953 -29.691 1.00 62.62 80 LYS A C 1
ATOM 658 O O . LYS A 1 80 ? 14.527 15.053 -29.825 1.00 62.62 80 LYS A O 1
ATOM 663 N N . ARG A 1 81 ? 12.716 13.740 -30.050 1.00 56.72 81 ARG A N 1
ATOM 664 C CA . ARG A 1 81 ? 11.883 14.762 -30.723 1.00 56.72 81 ARG A CA 1
ATOM 665 C C . ARG A 1 81 ? 10.436 14.872 -30.238 1.00 56.72 81 ARG A C 1
ATOM 667 O O . ARG A 1 81 ? 9.849 15.935 -30.442 1.00 56.72 81 ARG A O 1
ATOM 674 N N . GLU A 1 82 ? 9.889 13.841 -29.601 1.00 56.97 82 GLU A N 1
ATOM 675 C CA . GLU A 1 82 ? 8.488 13.780 -29.156 1.00 56.97 82 GLU A CA 1
ATOM 676 C C . GLU A 1 82 ? 8.381 13.589 -27.632 1.00 56.97 82 GLU A C 1
ATOM 678 O O . GLU A 1 82 ? 9.402 13.545 -26.940 1.00 56.97 82 GLU A O 1
ATOM 683 N N . GLN A 1 83 ? 7.155 13.576 -27.089 1.00 57.78 83 GLN A N 1
ATOM 684 C CA . GLN A 1 83 ? 6.951 13.319 -25.659 1.00 57.78 83 GLN A CA 1
ATOM 685 C C . GLN A 1 83 ? 7.455 11.912 -25.308 1.00 57.78 83 GLN A C 1
ATOM 687 O O . GLN A 1 83 ? 7.260 10.996 -26.100 1.00 57.78 83 GLN A O 1
ATOM 692 N N . PRO A 1 84 ? 8.098 11.731 -24.146 1.00 59.06 84 PRO A N 1
ATOM 693 C CA . PRO A 1 84 ? 8.658 10.441 -23.789 1.00 59.06 84 PRO A CA 1
ATOM 694 C C . PRO A 1 84 ? 7.567 9.384 -23.558 1.00 59.06 84 PRO A C 1
ATOM 696 O O . PRO A 1 84 ? 6.732 9.544 -22.666 1.00 59.06 84 PRO A O 1
ATOM 699 N N . ASP A 1 85 ? 7.600 8.300 -24.340 1.00 66.25 85 ASP A N 1
ATOM 700 C CA . ASP A 1 85 ? 6.858 7.068 -24.053 1.00 66.25 85 ASP A CA 1
ATOM 701 C C . ASP A 1 85 ? 7.690 6.209 -23.097 1.00 66.25 85 ASP A C 1
ATOM 703 O O . ASP A 1 85 ? 8.619 5.494 -23.482 1.00 66.25 85 ASP A O 1
ATOM 707 N N . PHE A 1 86 ? 7.410 6.345 -21.804 1.00 76.81 86 PHE A N 1
ATOM 708 C CA . PHE A 1 86 ? 8.098 5.565 -20.791 1.00 76.81 86 PHE A CA 1
ATOM 709 C C . PHE A 1 86 ? 7.568 4.129 -20.826 1.00 76.81 86 PHE A C 1
ATOM 711 O O . PHE A 1 86 ? 6.549 3.815 -20.210 1.00 76.81 86 PHE A O 1
ATOM 718 N N . LEU A 1 87 ? 8.305 3.224 -21.477 1.00 83.25 87 LEU A N 1
ATOM 719 C CA . LEU A 1 87 ? 7.998 1.785 -21.543 1.00 83.25 87 LEU A CA 1
ATOM 720 C C . LEU A 1 87 ? 8.178 1.055 -20.190 1.00 83.25 87 LEU A C 1
ATOM 722 O O . LEU A 1 87 ? 8.527 -0.128 -20.149 1.00 83.25 87 LEU A O 1
ATOM 726 N N . PHE A 1 88 ? 7.954 1.741 -19.063 1.00 87.38 88 PHE A N 1
ATOM 727 C CA . PHE A 1 88 ? 8.163 1.241 -17.704 1.00 87.38 88 PHE A CA 1
ATOM 728 C C . PHE A 1 88 ? 7.501 -0.109 -17.422 1.00 87.38 88 PHE A C 1
ATOM 730 O O . PHE A 1 88 ? 8.205 -0.951 -16.866 1.00 87.38 88 PHE A O 1
ATOM 737 N N . PRO A 1 89 ? 6.244 -0.389 -17.829 1.00 90.69 89 PRO A N 1
ATOM 738 C CA . PRO A 1 89 ? 5.644 -1.703 -17.595 1.00 90.69 89 PRO A CA 1
ATOM 739 C C . PRO A 1 89 ? 6.493 -2.847 -18.165 1.00 90.69 89 PRO A C 1
ATOM 741 O O . PRO A 1 89 ? 6.865 -3.768 -17.441 1.00 90.69 89 PRO A O 1
ATOM 744 N N . TRP A 1 90 ? 6.913 -2.729 -19.428 1.00 94.88 90 TRP A N 1
ATOM 745 C CA . TRP A 1 90 ? 7.767 -3.732 -20.062 1.00 94.88 90 TRP A CA 1
ATOM 746 C C . TRP A 1 90 ? 9.144 -3.812 -19.394 1.00 94.88 90 TRP A C 1
ATOM 748 O O . TRP A 1 90 ? 9.672 -4.899 -19.165 1.00 94.88 90 TRP A O 1
ATOM 758 N N . LEU A 1 91 ? 9.731 -2.672 -19.018 1.00 96.62 91 LEU A N 1
ATOM 759 C CA . LEU A 1 91 ? 11.020 -2.652 -18.321 1.00 96.62 91 LEU A CA 1
ATOM 760 C C . LEU A 1 91 ? 10.945 -3.317 -16.935 1.00 96.62 91 LEU A C 1
ATOM 762 O O . LEU A 1 91 ? 11.904 -3.989 -16.545 1.00 96.62 91 LEU A O 1
ATOM 766 N N . PHE A 1 92 ? 9.826 -3.197 -16.215 1.00 96.12 92 PHE A N 1
ATOM 767 C CA . PHE A 1 92 ? 9.589 -3.904 -14.952 1.00 96.12 92 PHE A CA 1
ATOM 768 C C . PHE A 1 92 ? 9.507 -5.421 -15.143 1.00 96.12 92 PHE A C 1
ATOM 770 O O . PHE A 1 92 ? 10.063 -6.166 -14.329 1.00 96.12 92 PHE A O 1
ATOM 777 N N . ASP A 1 93 ? 8.915 -5.893 -16.240 1.00 95.56 93 ASP A N 1
ATOM 778 C CA . ASP A 1 93 ? 8.924 -7.319 -16.589 1.00 95.56 93 ASP A CA 1
ATOM 779 C C . ASP A 1 93 ? 10.350 -7.806 -16.889 1.00 95.56 93 ASP A C 1
ATOM 781 O O . ASP A 1 93 ? 10.803 -8.835 -16.373 1.00 95.56 93 ASP A O 1
ATOM 785 N N . LEU A 1 94 ? 11.122 -7.028 -17.657 1.00 97.81 94 LEU A N 1
ATOM 786 C CA . LEU A 1 94 ? 12.511 -7.368 -17.973 1.00 97.81 94 LEU A CA 1
ATOM 787 C C . LEU A 1 94 ? 13.423 -7.367 -16.734 1.00 97.81 94 LEU A C 1
ATOM 789 O O . LEU A 1 94 ? 14.347 -8.184 -16.665 1.00 97.81 94 LEU A O 1
ATOM 793 N N . LEU A 1 95 ? 13.178 -6.505 -15.737 1.00 97.88 95 LEU A N 1
ATOM 794 C CA . LEU A 1 95 ? 13.905 -6.511 -14.455 1.00 97.88 95 LEU A CA 1
ATOM 795 C C . LEU A 1 95 ? 13.713 -7.816 -13.672 1.00 97.88 95 LEU A C 1
ATOM 797 O O . LEU A 1 95 ? 14.599 -8.209 -12.909 1.00 97.88 95 LEU A O 1
ATOM 801 N N . GLN A 1 96 ? 12.591 -8.502 -13.874 1.00 96.44 96 GLN A N 1
ATOM 802 C CA . GLN A 1 96 ? 12.264 -9.760 -13.201 1.00 96.44 96 GLN A CA 1
ATOM 803 C C . GLN A 1 96 ? 12.733 -10.996 -13.978 1.00 96.44 96 GLN A C 1
ATOM 805 O O . GLN A 1 96 ? 12.700 -12.113 -13.459 1.00 96.44 96 GLN A O 1
ATOM 810 N N . HIS A 1 97 ? 13.244 -10.809 -15.196 1.00 96.69 97 HIS A N 1
ATOM 811 C CA . HIS A 1 97 ? 13.626 -11.899 -16.083 1.00 96.69 97 HIS A CA 1
ATOM 812 C C . HIS A 1 97 ? 14.707 -12.816 -15.487 1.00 96.69 97 HIS A C 1
ATOM 814 O O . HIS A 1 97 ? 15.622 -12.361 -14.798 1.00 96.69 97 HIS A O 1
ATOM 820 N N . ILE A 1 98 ? 14.683 -14.115 -15.812 1.00 94.50 98 ILE A N 1
ATOM 821 C CA . ILE A 1 98 ? 15.642 -15.102 -15.277 1.00 94.50 98 ILE A CA 1
ATOM 822 C C . ILE A 1 98 ? 17.088 -14.860 -15.752 1.00 94.50 98 ILE A C 1
ATOM 824 O O . ILE A 1 98 ? 18.047 -15.052 -14.996 1.00 94.50 98 ILE A O 1
ATOM 828 N N . LYS A 1 99 ? 17.266 -14.372 -16.986 1.00 95.81 99 LYS A N 1
ATOM 829 C CA . LYS A 1 99 ? 18.583 -14.071 -17.581 1.00 95.81 99 LYS A CA 1
ATOM 830 C C . LYS A 1 99 ? 19.126 -12.727 -17.096 1.00 95.81 99 LYS A C 1
ATOM 832 O O . LYS A 1 99 ? 18.497 -11.691 -17.283 1.00 95.81 99 LYS A O 1
ATOM 837 N N . GLY A 1 100 ? 20.348 -12.734 -16.562 1.00 96.06 100 GLY A N 1
ATOM 838 C CA . GLY A 1 100 ? 21.009 -11.525 -16.055 1.00 96.06 100 GLY A CA 1
ATOM 839 C C . GLY A 1 100 ? 21.281 -10.451 -17.112 1.00 96.06 100 GLY A C 1
ATOM 840 O O . GLY A 1 100 ? 21.169 -9.273 -16.795 1.00 96.06 100 GLY A O 1
ATOM 841 N N . ASN A 1 101 ? 21.576 -10.834 -18.359 1.00 95.94 101 ASN A N 1
ATOM 842 C CA . ASN A 1 101 ? 21.857 -9.880 -19.440 1.00 95.94 101 ASN A CA 1
ATOM 843 C C . ASN A 1 101 ? 20.627 -9.030 -19.789 1.00 95.94 101 ASN A C 1
ATOM 845 O O . ASN A 1 101 ? 20.747 -7.818 -19.946 1.00 95.94 101 ASN A O 1
ATOM 849 N N . ILE A 1 102 ? 19.442 -9.648 -19.813 1.00 97.88 102 ILE A N 1
ATOM 850 C CA . ILE A 1 102 ? 18.163 -8.955 -20.028 1.00 97.88 102 ILE A CA 1
ATOM 851 C C . ILE A 1 102 ? 17.880 -7.987 -18.877 1.00 97.88 102 ILE A C 1
ATOM 853 O O . ILE A 1 102 ? 17.619 -6.811 -19.123 1.00 97.88 102 ILE A O 1
ATOM 857 N N . ARG A 1 103 ? 18.040 -8.432 -17.621 1.00 97.94 103 ARG A N 1
ATOM 858 C CA . ARG A 1 103 ? 17.885 -7.536 -16.464 1.00 97.94 103 ARG A CA 1
ATOM 859 C C . ARG A 1 103 ? 18.856 -6.357 -16.519 1.00 97.94 103 ARG A C 1
ATOM 861 O O . ARG A 1 103 ? 18.473 -5.226 -16.253 1.00 97.94 103 ARG A O 1
ATOM 868 N N . TYR A 1 104 ? 20.117 -6.605 -16.869 1.00 97.00 104 TYR A N 1
ATOM 869 C CA . TYR A 1 104 ? 21.131 -5.555 -16.977 1.00 97.00 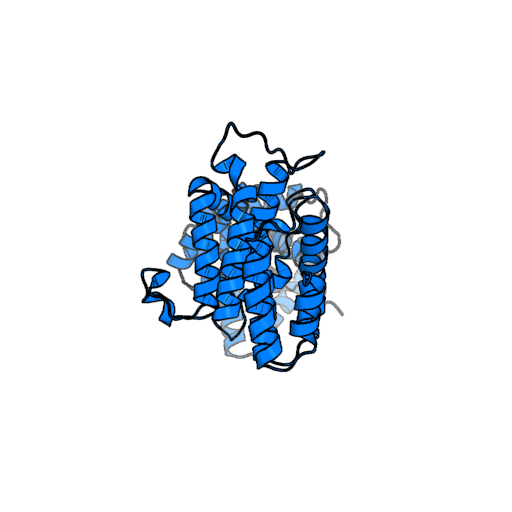104 TYR A CA 1
ATOM 870 C C . TYR A 1 104 ? 20.803 -4.543 -18.085 1.00 97.00 104 TYR A C 1
ATOM 872 O O . TYR A 1 104 ? 20.981 -3.339 -17.897 1.00 97.00 104 TYR A O 1
ATOM 880 N N . ALA A 1 105 ? 20.282 -5.012 -19.220 1.00 97.38 105 ALA A N 1
ATOM 881 C CA . ALA A 1 105 ? 19.769 -4.149 -20.276 1.00 97.38 105 ALA A CA 1
ATOM 882 C C . ALA A 1 105 ? 18.588 -3.291 -19.790 1.00 97.38 105 ALA A C 1
ATOM 884 O O . ALA A 1 105 ? 18.598 -2.086 -20.028 1.00 97.38 105 ALA A O 1
ATOM 885 N N . ALA A 1 106 ? 17.637 -3.869 -19.049 1.00 97.88 106 ALA A N 1
ATOM 886 C CA . ALA A 1 106 ? 16.516 -3.134 -18.458 1.00 97.88 106 ALA A CA 1
ATOM 887 C C . ALA A 1 106 ? 16.979 -2.050 -17.475 1.00 97.88 106 ALA A C 1
ATOM 889 O O . ALA A 1 106 ? 16.556 -0.903 -17.586 1.00 97.88 106 ALA A O 1
ATOM 890 N N . VAL A 1 107 ? 17.929 -2.375 -16.585 1.00 97.19 107 VAL A N 1
ATOM 891 C CA . VAL A 1 107 ? 18.554 -1.393 -15.682 1.00 97.19 107 VAL A CA 1
ATOM 892 C C . VAL A 1 107 ? 19.151 -0.230 -16.478 1.00 97.19 107 VAL A C 1
ATOM 894 O O . VAL A 1 107 ? 18.925 0.924 -16.134 1.00 97.19 107 VAL A O 1
ATOM 897 N N . ARG A 1 108 ? 19.894 -0.504 -17.559 1.00 95.12 108 ARG A N 1
ATOM 898 C CA . ARG A 1 108 ? 20.471 0.552 -18.409 1.00 95.12 108 ARG A CA 1
ATOM 899 C C . ARG A 1 108 ? 19.403 1.417 -19.080 1.00 95.12 108 ARG A C 1
ATOM 901 O O . ARG A 1 108 ? 19.572 2.630 -19.120 1.00 95.12 108 ARG A O 1
ATOM 908 N N . MET A 1 109 ? 18.339 0.811 -19.604 1.00 95.12 109 MET A N 1
ATOM 909 C CA . MET A 1 109 ? 17.245 1.539 -20.256 1.00 95.12 109 MET A CA 1
ATOM 910 C C . MET A 1 109 ? 16.507 2.444 -19.264 1.00 95.12 109 MET A C 1
ATOM 912 O O . MET A 1 109 ? 16.362 3.628 -19.543 1.00 95.12 109 MET A O 1
ATOM 916 N N . LEU A 1 110 ? 16.183 1.947 -18.065 1.00 94.81 110 LEU A N 1
ATOM 917 C CA . LEU A 1 110 ? 15.587 2.756 -16.993 1.00 94.81 110 LEU A CA 1
ATOM 918 C C . LEU A 1 110 ? 16.484 3.929 -16.584 1.00 94.81 110 LEU A C 1
ATOM 920 O O . LEU A 1 110 ? 16.009 5.053 -16.461 1.00 94.81 110 LEU A O 1
ATOM 924 N N . LYS A 1 111 ? 17.797 3.706 -16.438 1.00 92.75 111 LYS A N 1
ATOM 925 C CA . LYS A 1 111 ? 18.747 4.790 -16.129 1.00 92.75 111 LYS A CA 1
ATOM 926 C C . LYS A 1 111 ? 18.769 5.886 -17.198 1.00 92.75 111 LYS A C 1
ATOM 928 O O . LYS A 1 111 ? 18.943 7.051 -16.853 1.00 92.75 111 LYS A O 1
ATOM 933 N N . ASN A 1 112 ? 18.577 5.532 -18.471 1.00 89.19 112 ASN A N 1
ATOM 934 C CA . ASN A 1 112 ? 18.506 6.521 -19.548 1.00 89.19 112 ASN A CA 1
ATOM 935 C C . ASN A 1 112 ? 17.264 7.420 -19.427 1.00 89.19 112 ASN A C 1
ATOM 937 O O . ASN A 1 112 ? 17.360 8.592 -19.778 1.00 89.19 112 ASN A O 1
ATOM 941 N N . GLU A 1 113 ? 16.147 6.908 -18.897 1.00 87.62 113 GLU A N 1
ATOM 942 C CA . GLU A 1 113 ? 14.930 7.703 -18.657 1.00 87.62 113 GLU A CA 1
ATOM 943 C C . GLU A 1 113 ? 15.062 8.635 -17.452 1.00 87.62 113 GLU A C 1
ATOM 945 O O . GLU A 1 113 ? 14.558 9.759 -17.462 1.00 87.62 113 GLU A O 1
ATOM 950 N N . LEU A 1 114 ? 15.780 8.197 -16.413 1.00 89.50 114 LEU A N 1
ATOM 951 C CA . LEU A 1 114 ? 15.958 8.984 -15.193 1.00 89.50 114 LEU A CA 1
ATOM 952 C C . LEU A 1 114 ? 16.689 10.305 -15.445 1.00 89.50 114 LEU A C 1
ATOM 954 O O . LEU A 1 114 ? 16.370 11.308 -14.815 1.00 89.50 114 LEU A O 1
ATOM 958 N N . GLY A 1 115 ? 17.671 10.333 -16.348 1.00 85.94 115 GLY A N 1
ATOM 959 C CA . GLY A 1 115 ? 18.464 11.536 -16.615 1.00 85.94 115 GLY A CA 1
ATOM 960 C C . GLY A 1 115 ? 17.593 12.742 -16.995 1.00 85.94 115 GLY A C 1
ATOM 961 O O . GLY A 1 115 ? 17.606 13.741 -16.269 1.00 85.94 115 GLY A O 1
ATOM 962 N N . PRO A 1 116 ? 16.825 12.662 -18.092 1.00 81.56 116 PRO A N 1
ATOM 963 C CA . PRO A 1 116 ? 15.910 13.725 -18.486 1.00 81.56 116 PRO A CA 1
ATOM 964 C C . PRO A 1 116 ? 14.772 13.969 -17.490 1.00 81.56 116 PRO A C 1
ATOM 966 O O . PRO A 1 116 ? 14.431 15.123 -17.248 1.00 81.56 116 PRO A O 1
ATOM 969 N N . LEU A 1 117 ? 14.230 12.917 -16.862 1.00 86.06 117 LEU A N 1
ATOM 970 C CA . LEU A 1 117 ? 13.174 13.058 -15.855 1.00 86.06 117 LEU A CA 1
ATOM 971 C C . LEU A 1 117 ? 13.627 13.794 -14.596 1.00 86.06 117 LEU A C 1
ATOM 973 O O . LEU A 1 117 ? 12.786 14.310 -13.889 1.00 86.06 117 LEU A O 1
ATOM 977 N N . THR A 1 118 ? 14.922 13.852 -14.294 1.00 89.62 118 THR A N 1
ATOM 978 C CA . THR A 1 118 ? 15.439 14.457 -13.050 1.00 89.62 118 THR A CA 1
ATOM 979 C C . THR A 1 118 ? 16.234 15.735 -13.292 1.00 89.62 118 THR A C 1
ATOM 981 O O . THR A 1 118 ? 16.772 16.315 -12.351 1.00 89.62 118 THR A O 1
ATOM 984 N N . VAL A 1 119 ? 16.358 16.197 -14.542 1.00 86.00 119 VAL A N 1
ATOM 985 C CA . VAL A 1 119 ? 17.264 17.312 -14.870 1.00 86.00 119 VAL A CA 1
ATOM 986 C C . VAL A 1 119 ? 16.895 18.608 -14.144 1.00 86.00 119 VAL A C 1
ATOM 988 O O . VAL A 1 119 ? 17.797 19.295 -13.684 1.00 86.00 119 VAL A O 1
ATOM 991 N N . TYR A 1 120 ? 15.603 18.892 -13.953 1.00 84.12 120 TYR A N 1
ATOM 992 C CA . TYR A 1 120 ? 15.134 20.070 -13.207 1.00 84.12 120 TYR A CA 1
ATOM 993 C C . TYR A 1 120 ? 15.425 19.987 -11.702 1.00 84.12 120 TYR A C 1
ATOM 995 O O . TYR A 1 120 ? 15.499 21.012 -11.035 1.00 84.12 120 TYR A O 1
ATOM 1003 N N . ILE A 1 121 ? 15.595 18.774 -11.164 1.00 87.75 121 ILE A N 1
ATOM 1004 C CA . ILE A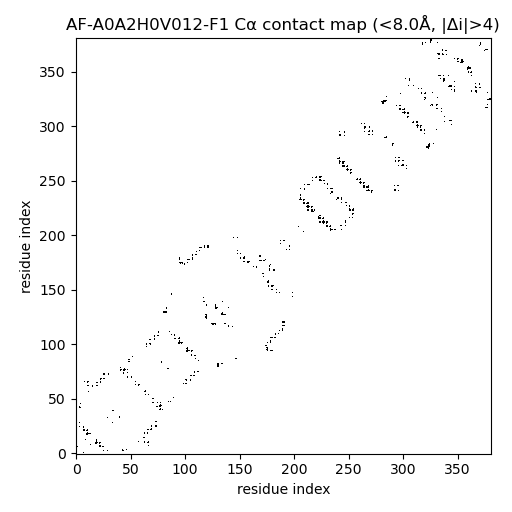 1 121 ? 16.004 18.554 -9.771 1.00 87.75 121 ILE A CA 1
ATOM 1005 C C . ILE A 1 121 ? 17.508 18.816 -9.649 1.00 87.75 121 ILE A C 1
ATOM 1007 O O . ILE A 1 121 ? 17.962 19.516 -8.749 1.00 87.75 121 ILE A O 1
ATOM 1011 N N . ARG A 1 122 ? 18.288 18.275 -10.594 1.00 87.00 122 ARG A N 1
ATOM 1012 C CA . ARG A 1 122 ? 19.758 18.347 -10.593 1.00 87.00 122 ARG A CA 1
ATOM 1013 C C . ARG A 1 122 ? 20.298 19.713 -11.022 1.00 87.00 122 ARG A C 1
ATOM 1015 O O . ARG A 1 122 ? 21.429 20.050 -10.679 1.00 87.00 122 ARG A O 1
ATOM 1022 N N . VAL A 1 123 ? 19.521 20.475 -11.791 1.00 84.69 123 VAL A N 1
ATOM 1023 C CA . VAL A 1 123 ? 19.876 21.798 -12.318 1.00 84.69 123 VAL A CA 1
ATOM 1024 C C . VAL A 1 123 ? 18.661 22.732 -12.164 1.00 84.69 123 VAL A C 1
ATOM 1026 O O . VAL A 1 123 ? 17.851 22.825 -13.083 1.00 84.69 123 VAL A O 1
ATOM 1029 N N . PRO A 1 124 ? 18.507 23.419 -11.015 1.00 70.19 124 PRO A N 1
ATOM 1030 C CA . PRO A 1 124 ? 17.308 24.209 -10.699 1.00 70.19 124 PRO A CA 1
ATOM 1031 C C . PRO A 1 124 ? 16.986 25.342 -11.687 1.00 70.19 124 PRO A C 1
ATOM 1033 O O . PRO A 1 124 ? 15.818 25.655 -11.896 1.00 70.19 124 PRO A O 1
ATOM 1036 N N . ASP A 1 125 ? 18.005 25.918 -12.334 1.00 72.88 125 ASP A N 1
ATOM 1037 C CA . ASP A 1 125 ? 17.849 26.986 -13.335 1.00 72.88 125 ASP A CA 1
ATOM 1038 C C . ASP A 1 125 ? 17.596 26.452 -14.762 1.00 72.88 125 ASP A C 1
ATOM 1040 O O . ASP A 1 125 ? 17.590 27.211 -15.734 1.00 72.88 125 ASP A O 1
ATOM 1044 N N . TYR A 1 126 ? 17.435 25.135 -14.926 1.00 67.56 126 TYR A N 1
ATOM 1045 C CA . TYR A 1 126 ? 17.218 24.510 -16.227 1.00 67.56 126 TYR A CA 1
ATOM 1046 C C . TYR A 1 126 ? 15.732 24.498 -16.596 1.00 67.56 126 TYR A C 1
ATOM 1048 O O . TYR A 1 126 ? 14.939 23.734 -16.044 1.00 67.56 126 TYR A O 1
ATOM 1056 N N . GLU A 1 127 ? 15.352 25.298 -17.591 1.00 60.06 127 GLU A N 1
ATOM 1057 C CA . GLU A 1 127 ? 14.026 25.201 -18.202 1.00 60.06 127 GLU A CA 1
ATOM 1058 C C . GLU A 1 127 ? 13.898 23.887 -18.991 1.00 60.06 127 GLU A C 1
ATOM 1060 O O . GLU A 1 127 ? 14.631 23.638 -19.951 1.00 60.06 127 GLU A O 1
ATOM 1065 N N . LEU A 1 128 ? 12.945 23.034 -18.603 1.00 58.72 128 LEU A N 1
ATOM 1066 C CA . LEU A 1 128 ? 12.645 21.776 -19.294 1.00 58.72 128 LEU A CA 1
ATOM 1067 C C . LEU A 1 128 ? 12.134 22.039 -20.722 1.00 58.72 128 LEU A C 1
ATOM 1069 O O . LEU A 1 128 ? 10.942 22.243 -20.944 1.00 58.72 128 LEU A O 1
ATOM 1073 N N . GLN A 1 129 ? 13.018 21.985 -21.719 1.00 53.78 129 GLN A N 1
ATOM 1074 C CA . GLN A 1 129 ? 12.642 22.090 -23.134 1.00 53.78 129 GLN A CA 1
ATOM 1075 C C . GLN A 1 129 ? 12.423 20.702 -23.756 1.00 53.78 129 GLN A C 1
ATOM 1077 O O . GLN A 1 129 ? 13.278 20.167 -24.459 1.00 53.78 129 GLN A O 1
ATOM 1082 N N . TYR A 1 130 ? 11.257 20.106 -23.500 1.00 49.84 130 TYR A N 1
ATOM 1083 C CA . TYR A 1 130 ? 10.822 18.850 -24.129 1.00 49.84 130 TYR A CA 1
ATOM 1084 C C . TYR A 1 130 ? 9.875 19.122 -25.313 1.00 49.84 130 TYR A C 1
ATOM 1086 O O . TYR A 1 130 ? 8.664 19.249 -25.145 1.00 49.84 130 TYR A O 1
ATOM 1094 N N . GLY A 1 131 ? 10.400 19.223 -26.536 1.00 48.91 131 GLY A N 1
ATOM 1095 C CA . GLY A 1 131 ? 9.576 19.467 -27.731 1.00 48.91 131 GLY A CA 1
ATOM 1096 C C . GLY A 1 131 ? 8.744 20.764 -27.661 1.00 48.91 131 GLY A C 1
ATOM 1097 O O . GLY A 1 131 ? 9.014 21.656 -26.863 1.00 48.91 131 GLY A O 1
ATOM 1098 N N . LYS A 1 132 ? 7.714 20.899 -28.509 1.00 42.75 132 LYS A N 1
ATOM 1099 C CA . LYS A 1 132 ? 6.893 22.129 -28.609 1.00 42.75 132 LYS A CA 1
ATOM 1100 C C . LYS A 1 132 ? 5.978 22.408 -27.396 1.00 42.75 132 LYS A C 1
ATOM 1102 O O . LYS A 1 132 ? 5.363 23.470 -27.379 1.00 42.75 132 LYS A O 1
ATOM 1107 N N . GLN A 1 133 ? 5.850 21.489 -26.426 1.00 51.12 133 GLN A N 1
ATOM 1108 C CA . GLN A 1 133 ? 4.952 21.643 -25.263 1.00 51.12 133 GLN A CA 1
ATOM 1109 C C . GLN A 1 133 ? 5.559 21.317 -23.880 1.00 51.12 133 GLN A C 1
ATOM 1111 O O . GLN A 1 133 ? 4.967 21.744 -22.898 1.00 51.12 133 GLN A O 1
ATOM 1116 N N . GLY A 1 134 ? 6.726 20.666 -23.777 1.00 60.78 134 GLY A N 1
ATOM 1117 C CA . GLY A 1 134 ? 7.465 20.443 -22.521 1.00 60.78 134 GLY A CA 1
ATOM 1118 C C . GLY A 1 134 ? 6.814 19.461 -21.532 1.00 60.78 134 GLY A C 1
ATOM 1119 O O . GLY A 1 134 ? 5.611 19.498 -21.304 1.00 60.78 134 GLY A O 1
ATOM 1120 N N . LEU A 1 135 ? 7.603 18.593 -20.888 1.00 71.50 135 LEU A N 1
ATOM 1121 C CA . LEU A 1 135 ? 7.180 17.917 -19.656 1.00 71.50 135 LEU A CA 1
ATOM 1122 C C . LEU A 1 135 ? 7.355 18.926 -18.510 1.00 71.50 135 LEU A C 1
ATOM 1124 O O . LEU A 1 135 ? 8.466 19.408 -18.298 1.00 71.50 135 LEU A O 1
ATOM 1128 N N . SER A 1 136 ? 6.292 19.286 -17.790 1.00 76.88 136 SER A N 1
ATOM 1129 C CA . SER A 1 136 ? 6.428 20.197 -16.641 1.00 76.88 136 SER A CA 1
ATOM 1130 C C . SER A 1 136 ? 7.102 19.498 -15.450 1.00 76.88 136 SER A C 1
ATOM 1132 O O . SER A 1 136 ? 6.927 18.284 -15.298 1.00 76.88 136 SER A O 1
ATOM 1134 N N . PRO A 1 137 ? 7.782 20.231 -14.542 1.00 81.38 137 PRO A N 1
ATOM 1135 C CA . PRO A 1 137 ? 8.333 19.648 -13.315 1.00 81.38 137 PRO A CA 1
ATOM 1136 C C . PRO A 1 137 ? 7.291 18.844 -12.533 1.00 81.38 137 PRO A C 1
ATOM 1138 O O . PRO A 1 137 ? 7.549 17.729 -12.115 1.00 81.38 137 PRO A O 1
ATOM 1141 N N . LYS A 1 138 ? 6.051 19.343 -12.444 1.00 76.75 138 LYS A N 1
ATOM 1142 C CA . LYS A 1 138 ? 4.951 18.644 -11.764 1.00 76.75 138 LYS A CA 1
ATOM 1143 C C . LYS A 1 138 ? 4.580 17.305 -12.418 1.00 76.75 138 LYS A C 1
ATOM 1145 O O . LYS A 1 138 ? 4.228 16.363 -11.716 1.00 76.75 138 LYS A O 1
ATOM 1150 N N . GLN A 1 139 ? 4.607 17.220 -13.747 1.00 78.25 139 GLN A N 1
ATOM 1151 C CA . GLN A 1 139 ? 4.364 15.955 -14.450 1.00 78.25 139 GLN A CA 1
ATOM 1152 C C . GLN A 1 139 ? 5.533 14.988 -14.250 1.00 78.25 139 GLN A C 1
ATOM 1154 O O . GLN A 1 139 ? 5.305 13.802 -14.036 1.00 78.25 139 GLN A O 1
ATOM 1159 N N . ALA A 1 140 ? 6.766 15.495 -14.263 1.00 83.88 140 ALA A N 1
ATOM 1160 C CA . ALA A 1 140 ? 7.954 14.700 -13.982 1.00 83.88 140 ALA A CA 1
ATOM 1161 C C . ALA A 1 140 ? 7.956 14.152 -12.543 1.00 83.88 140 ALA A C 1
ATOM 1163 O O . ALA A 1 140 ? 8.179 12.957 -12.364 1.00 83.88 140 ALA A O 1
ATOM 1164 N N . ASP A 1 141 ? 7.600 14.982 -11.551 1.00 84.12 141 ASP A N 1
ATOM 1165 C CA . ASP A 1 141 ? 7.408 14.592 -10.146 1.00 84.12 141 ASP A CA 1
ATOM 1166 C C . ASP A 1 141 ? 6.464 13.376 -10.050 1.00 84.12 141 ASP A C 1
ATOM 1168 O O . ASP A 1 141 ? 6.771 12.396 -9.374 1.00 84.12 141 ASP A O 1
ATOM 1172 N N . ALA A 1 142 ? 5.321 13.424 -10.748 1.00 79.88 142 ALA A N 1
ATOM 1173 C CA . ALA A 1 142 ? 4.320 12.356 -10.722 1.00 79.88 142 ALA A CA 1
ATOM 1174 C C . ALA A 1 142 ? 4.836 11.048 -11.343 1.00 79.88 142 ALA A C 1
ATOM 1176 O O . ALA A 1 142 ? 4.628 9.972 -10.788 1.00 79.88 142 ALA A O 1
ATOM 1177 N N . ILE A 1 143 ? 5.547 11.137 -12.470 1.00 86.00 143 ILE A N 1
ATOM 1178 C CA . ILE A 1 143 ? 6.124 9.971 -13.154 1.00 86.00 143 ILE A CA 1
ATOM 1179 C C . ILE A 1 143 ? 7.219 9.324 -12.298 1.00 86.00 143 ILE A C 1
ATOM 1181 O O . ILE A 1 143 ? 7.268 8.101 -12.171 1.00 86.00 143 ILE A O 1
ATOM 1185 N N . LEU A 1 144 ? 8.085 10.136 -11.690 1.00 90.12 144 LEU A N 1
ATOM 1186 C CA . LEU A 1 144 ? 9.138 9.650 -10.803 1.00 90.12 144 LEU A CA 1
ATOM 1187 C C . LEU A 1 144 ? 8.562 9.011 -9.529 1.00 90.12 144 LEU A C 1
ATOM 1189 O O . LEU A 1 144 ? 9.093 7.997 -9.078 1.00 90.12 144 LEU A O 1
ATOM 1193 N N . TYR A 1 145 ? 7.468 9.551 -8.983 1.00 86.56 145 TYR A N 1
ATOM 1194 C CA . TYR A 1 145 ? 6.763 8.946 -7.851 1.00 86.56 145 TYR A CA 1
ATOM 1195 C C . TYR A 1 145 ? 6.175 7.575 -8.210 1.00 86.56 145 TYR A C 1
ATOM 1197 O O . TYR A 1 145 ? 6.409 6.605 -7.493 1.00 86.56 145 TYR A O 1
ATOM 1205 N N . GLU A 1 146 ? 5.474 7.461 -9.342 1.00 84.00 146 GLU A N 1
ATOM 1206 C CA . GLU A 1 146 ? 4.940 6.177 -9.821 1.00 84.00 146 GLU A CA 1
ATOM 1207 C C . GLU A 1 146 ? 6.057 5.152 -10.046 1.00 84.00 146 GLU A C 1
ATOM 1209 O O . GLU A 1 146 ? 5.946 3.986 -9.653 1.00 84.00 146 GLU A O 1
ATOM 1214 N N . LEU A 1 147 ? 7.177 5.585 -10.630 1.00 91.44 147 LEU A N 1
ATOM 1215 C CA . LEU A 1 147 ? 8.363 4.750 -10.794 1.00 91.44 147 LEU A CA 1
ATOM 1216 C C . LEU A 1 147 ? 8.901 4.272 -9.436 1.00 91.44 147 LEU A C 1
ATOM 1218 O O . LEU A 1 147 ? 9.122 3.073 -9.252 1.00 91.44 147 LEU A O 1
ATOM 1222 N N . TYR A 1 148 ? 9.084 5.189 -8.482 1.00 91.38 148 TYR A N 1
ATOM 1223 C CA . TYR A 1 148 ? 9.529 4.883 -7.122 1.00 91.38 148 TYR A CA 1
ATOM 1224 C C . TYR A 1 148 ? 8.602 3.872 -6.437 1.00 91.38 148 TYR A C 1
ATOM 1226 O O . TYR A 1 148 ? 9.075 2.872 -5.890 1.00 91.38 148 TYR A O 1
ATOM 1234 N N . PHE A 1 149 ? 7.290 4.099 -6.500 1.00 85.00 149 PHE A N 1
ATOM 1235 C CA . PHE A 1 149 ? 6.279 3.251 -5.878 1.00 85.00 149 PHE A CA 1
ATOM 1236 C C . PHE A 1 149 ? 6.318 1.821 -6.434 1.00 85.00 149 PHE A C 1
ATOM 1238 O O . PHE A 1 149 ? 6.432 0.855 -5.674 1.00 85.00 149 PHE A O 1
ATOM 1245 N N . ASN A 1 150 ? 6.312 1.673 -7.763 1.00 87.94 150 ASN A N 1
ATOM 1246 C CA . ASN A 1 150 ? 6.346 0.360 -8.410 1.00 87.94 150 ASN A CA 1
ATOM 1247 C C . ASN A 1 150 ? 7.662 -0.391 -8.142 1.00 87.94 150 ASN A C 1
ATOM 1249 O O . ASN A 1 150 ? 7.643 -1.598 -7.889 1.00 87.94 150 ASN A O 1
ATOM 1253 N N . LEU A 1 151 ? 8.805 0.306 -8.123 1.00 93.81 151 LEU A N 1
ATOM 1254 C CA . LEU A 1 151 ? 10.091 -0.303 -7.767 1.00 93.81 151 LEU A CA 1
ATOM 1255 C C . LEU A 1 151 ? 10.118 -0.778 -6.304 1.00 93.81 151 LEU A C 1
ATOM 1257 O O . LEU A 1 151 ? 10.614 -1.873 -6.039 1.00 93.81 151 LEU A O 1
ATOM 1261 N N . ASN A 1 152 ? 9.564 -0.009 -5.360 1.00 87.94 152 ASN A N 1
ATOM 1262 C CA . ASN A 1 152 ? 9.487 -0.421 -3.952 1.00 87.94 152 ASN A CA 1
ATOM 1263 C C . ASN A 1 152 ? 8.569 -1.628 -3.748 1.00 87.94 152 ASN A C 1
ATOM 1265 O O . ASN A 1 152 ? 8.931 -2.547 -3.011 1.00 87.94 152 ASN A O 1
ATOM 1269 N N . LYS A 1 153 ? 7.436 -1.680 -4.457 1.00 85.00 153 LYS A N 1
ATOM 1270 C CA . LYS A 1 153 ? 6.564 -2.860 -4.467 1.00 85.00 153 LYS A CA 1
ATOM 1271 C C . LYS A 1 153 ? 7.323 -4.111 -4.927 1.00 85.00 153 LYS A C 1
ATOM 1273 O O . LYS A 1 153 ? 7.324 -5.117 -4.222 1.00 85.00 153 LYS A O 1
ATOM 1278 N N . LEU A 1 154 ? 8.061 -4.016 -6.038 1.00 89.38 154 LEU A N 1
ATOM 1279 C CA . LEU A 1 154 ? 8.903 -5.115 -6.529 1.00 89.38 154 LEU A CA 1
ATOM 1280 C C . LEU A 1 154 ? 9.986 -5.527 -5.522 1.00 89.38 154 LEU A C 1
ATOM 1282 O O . LEU A 1 154 ? 10.266 -6.714 -5.378 1.00 89.38 154 LEU A O 1
ATOM 1286 N N . ILE A 1 155 ? 10.613 -4.579 -4.817 1.00 89.56 155 ILE A N 1
ATOM 1287 C CA . ILE A 1 155 ? 11.579 -4.896 -3.752 1.00 89.56 155 ILE A CA 1
ATOM 1288 C C . ILE A 1 155 ? 10.930 -5.701 -2.629 1.00 89.56 155 ILE A C 1
ATOM 1290 O O . ILE A 1 155 ? 11.541 -6.676 -2.185 1.00 89.56 155 ILE A O 1
ATOM 1294 N N . GLY A 1 156 ? 9.721 -5.324 -2.203 1.00 83.31 156 GLY A N 1
ATOM 1295 C CA . GLY A 1 156 ? 8.949 -6.061 -1.203 1.00 83.31 156 GLY A CA 1
ATOM 1296 C C . GLY A 1 156 ? 8.703 -7.509 -1.626 1.00 83.31 156 GLY A C 1
ATOM 1297 O O . GLY A 1 156 ? 9.049 -8.431 -0.887 1.00 83.31 156 GLY A O 1
ATOM 1298 N N . ASP A 1 157 ? 8.222 -7.708 -2.855 1.00 85.00 157 ASP A N 1
ATOM 1299 C CA . ASP A 1 157 ? 7.914 -9.034 -3.411 1.00 85.00 157 ASP A CA 1
ATOM 1300 C C . ASP A 1 157 ? 9.169 -9.909 -3.602 1.00 85.00 157 ASP A C 1
ATOM 1302 O O . ASP A 1 157 ? 9.138 -11.132 -3.442 1.00 85.00 157 ASP A O 1
ATOM 1306 N N . LEU A 1 158 ? 10.304 -9.292 -3.946 1.00 90.75 158 LEU A N 1
ATOM 1307 C CA . LEU A 1 158 ? 11.563 -9.984 -4.237 1.00 90.75 158 LEU A CA 1
ATOM 1308 C C . LEU A 1 158 ? 12.458 -10.181 -3.003 1.00 90.75 158 LEU A C 1
ATOM 1310 O O . LEU A 1 158 ? 13.506 -10.836 -3.113 1.00 90.75 158 LEU A O 1
ATOM 1314 N N . TRP A 1 159 ? 12.099 -9.601 -1.854 1.00 91.25 159 TRP A N 1
ATOM 1315 C CA . TRP A 1 159 ? 12.914 -9.628 -0.642 1.00 91.25 159 TRP A CA 1
ATOM 1316 C C . TRP A 1 159 ? 13.120 -11.050 -0.114 1.00 91.25 159 TRP A C 1
ATOM 1318 O O . TRP A 1 159 ? 12.236 -11.907 -0.134 1.00 91.25 159 TRP A O 1
ATOM 1328 N N . LYS A 1 160 ? 14.323 -11.304 0.412 1.00 87.69 160 LYS A N 1
ATOM 1329 C CA . LYS A 1 160 ? 14.662 -12.544 1.116 1.00 87.69 160 LYS A CA 1
ATOM 1330 C C . LYS A 1 160 ? 15.433 -12.210 2.390 1.00 87.69 160 LYS A C 1
ATOM 1332 O O . LYS A 1 160 ? 16.360 -11.400 2.326 1.00 87.69 160 LYS A O 1
ATOM 1337 N N . PRO A 1 161 ? 15.162 -12.877 3.529 1.00 87.56 161 PRO A N 1
ATOM 1338 C CA . PRO A 1 161 ? 15.838 -12.576 4.796 1.00 87.56 161 PRO A CA 1
ATOM 1339 C C . PRO A 1 161 ? 17.371 -12.635 4.723 1.00 87.56 161 PRO A C 1
ATOM 1341 O O . PRO A 1 161 ? 18.064 -11.874 5.395 1.00 87.56 161 PRO A O 1
ATOM 1344 N N . ASN A 1 162 ? 17.921 -13.508 3.873 1.00 89.44 162 ASN A N 1
ATOM 1345 C CA . ASN A 1 162 ? 19.365 -13.643 3.688 1.00 89.44 162 ASN A CA 1
ATOM 1346 C C . ASN A 1 162 ? 20.018 -12.437 2.988 1.00 89.44 162 ASN A C 1
ATOM 1348 O O . ASN A 1 162 ? 21.244 -12.329 3.032 1.00 89.44 162 ASN A O 1
ATOM 1352 N N . TYR A 1 163 ? 19.252 -11.528 2.374 1.00 89.94 163 TYR A N 1
ATOM 1353 C CA . TYR A 1 163 ? 19.792 -10.301 1.789 1.00 89.94 163 TYR A CA 1
ATOM 1354 C C . TYR A 1 163 ? 20.241 -9.285 2.844 1.00 89.94 163 TYR A C 1
ATOM 1356 O O . TYR A 1 163 ? 21.153 -8.509 2.574 1.00 89.94 163 TYR A O 1
ATOM 1364 N N . LYS A 1 164 ? 19.728 -9.378 4.080 1.00 89.69 164 LYS A N 1
ATOM 1365 C CA . LYS A 1 164 ? 20.107 -8.518 5.218 1.00 89.69 164 LYS A CA 1
ATOM 1366 C C . LYS A 1 164 ? 21.611 -8.514 5.528 1.00 89.69 164 LYS A C 1
ATOM 1368 O O . LYS A 1 164 ? 22.111 -7.570 6.128 1.00 89.69 164 LYS A O 1
ATOM 1373 N N . ARG A 1 165 ? 22.347 -9.560 5.129 1.00 92.38 165 ARG A N 1
ATOM 1374 C CA . ARG A 1 165 ? 23.800 -9.665 5.357 1.00 92.38 165 ARG A CA 1
ATOM 1375 C C . ARG A 1 165 ? 24.647 -8.804 4.415 1.00 92.38 165 ARG A C 1
ATOM 1377 O O . ARG A 1 165 ? 25.838 -8.648 4.661 1.00 92.38 165 ARG A O 1
ATOM 1384 N N . TYR A 1 166 ? 24.078 -8.315 3.313 1.00 92.25 166 TYR A N 1
ATOM 1385 C CA . TYR A 1 166 ? 24.812 -7.530 2.324 1.00 92.25 166 TYR A CA 1
ATOM 1386 C C . TYR A 1 166 ? 24.651 -6.044 2.621 1.00 92.25 166 TYR A C 1
ATOM 1388 O O . TYR A 1 166 ? 23.544 -5.521 2.594 1.00 92.25 166 TYR A O 1
ATOM 1396 N N . LYS A 1 167 ? 25.772 -5.367 2.881 1.00 91.62 167 LYS A N 1
ATOM 1397 C CA . LYS A 1 167 ? 25.790 -3.928 3.169 1.00 91.62 167 LYS A CA 1
ATOM 1398 C C . LYS A 1 167 ? 25.638 -3.061 1.914 1.00 91.62 167 LYS A C 1
ATOM 1400 O O . LYS A 1 167 ? 25.068 -1.983 1.993 1.00 91.62 167 LYS A O 1
ATOM 1405 N N . TYR A 1 168 ? 26.160 -3.518 0.777 1.00 92.94 168 TYR A N 1
ATOM 1406 C CA . TYR A 1 168 ? 26.205 -2.748 -0.467 1.00 92.94 168 TYR A CA 1
ATOM 1407 C C . TYR A 1 168 ? 25.444 -3.460 -1.589 1.00 92.94 168 TYR A C 1
ATOM 1409 O O . TYR A 1 168 ? 25.525 -4.686 -1.710 1.00 92.94 168 TYR A O 1
ATOM 1417 N N . ILE A 1 169 ? 24.770 -2.694 -2.456 1.00 92.50 169 ILE A N 1
ATOM 1418 C CA . ILE A 1 169 ? 24.022 -3.225 -3.613 1.00 92.50 169 ILE A CA 1
ATOM 1419 C C . ILE A 1 169 ? 24.939 -4.057 -4.517 1.00 92.50 169 ILE A C 1
ATOM 1421 O O . ILE A 1 169 ? 24.567 -5.139 -4.971 1.00 92.50 169 ILE A O 1
ATOM 1425 N N . GLU A 1 170 ? 26.175 -3.605 -4.732 1.00 92.62 170 GLU A N 1
ATOM 1426 C CA . GLU A 1 170 ? 27.178 -4.324 -5.526 1.00 92.62 170 GLU A CA 1
ATOM 1427 C C . GLU A 1 170 ? 27.493 -5.727 -4.984 1.00 92.62 170 GLU A C 1
ATOM 1429 O O . GLU A 1 170 ? 27.751 -6.639 -5.772 1.00 92.62 170 GLU A O 1
ATOM 1434 N N . SER A 1 171 ? 27.382 -5.925 -3.666 1.00 95.88 171 SER A N 1
ATOM 1435 C CA . SER A 1 171 ? 27.657 -7.195 -2.988 1.00 95.88 171 SER A CA 1
ATOM 1436 C C . SER A 1 171 ? 26.493 -8.186 -3.069 1.00 95.88 171 SER A C 1
ATOM 1438 O O . SER A 1 171 ? 26.688 -9.372 -2.797 1.00 95.88 171 SER A O 1
ATOM 1440 N N . LEU A 1 172 ? 25.288 -7.740 -3.446 1.00 95.56 172 LEU A N 1
ATOM 1441 C CA . LEU A 1 172 ? 24.131 -8.624 -3.592 1.00 95.56 172 LEU A CA 1
ATOM 1442 C C . LEU A 1 172 ? 24.386 -9.689 -4.674 1.00 95.56 172 LEU A C 1
ATOM 1444 O O . LEU A 1 172 ? 25.056 -9.413 -5.681 1.00 95.56 172 LEU A O 1
ATOM 1448 N N . PRO A 1 173 ? 23.820 -10.901 -4.526 1.00 95.69 173 PRO A N 1
ATOM 1449 C CA . PRO A 1 173 ? 23.853 -11.894 -5.590 1.00 95.69 173 PRO A CA 1
ATOM 1450 C C . PRO A 1 173 ? 23.100 -11.377 -6.821 1.00 95.69 173 PRO A C 1
ATOM 1452 O O . PRO A 1 173 ? 22.123 -10.637 -6.707 1.00 95.69 173 PRO A O 1
ATOM 1455 N N . SER A 1 174 ? 23.547 -11.775 -8.015 1.00 95.19 174 SER A N 1
ATOM 1456 C CA . SER A 1 174 ? 22.835 -11.427 -9.248 1.00 95.19 174 SER A CA 1
ATOM 1457 C C . SER A 1 174 ? 21.425 -12.015 -9.224 1.00 95.19 174 SER A C 1
ATOM 1459 O O . SER A 1 174 ? 21.245 -13.216 -9.037 1.00 95.19 174 SER A O 1
ATOM 1461 N N . GLY A 1 175 ? 20.426 -11.166 -9.433 1.00 96.94 175 GLY A N 1
ATOM 1462 C CA . GLY A 1 175 ? 19.021 -11.547 -9.411 1.00 96.94 175 GLY A CA 1
ATOM 1463 C C . GLY A 1 175 ? 18.116 -10.328 -9.578 1.00 96.94 175 GLY A C 1
ATOM 1464 O O . GLY A 1 175 ? 18.628 -9.205 -9.547 1.00 96.94 175 GLY A O 1
ATOM 1465 N N . PRO A 1 176 ? 16.798 -10.538 -9.733 1.00 97.69 176 PRO A N 1
ATOM 1466 C CA . PRO A 1 176 ? 15.818 -9.458 -9.839 1.00 97.69 176 PRO A CA 1
ATOM 1467 C C . PRO A 1 176 ? 15.937 -8.422 -8.719 1.00 97.69 176 PRO A C 1
ATOM 1469 O O . PRO A 1 176 ? 16.045 -7.235 -8.999 1.00 97.69 176 PRO A O 1
ATOM 1472 N N . TYR A 1 177 ? 16.058 -8.875 -7.465 1.00 96.75 177 TYR A N 1
ATOM 1473 C CA . TYR A 1 177 ? 16.199 -7.992 -6.303 1.00 96.75 177 TYR A CA 1
ATOM 1474 C C . TYR A 1 177 ? 17.360 -6.995 -6.457 1.00 96.75 177 TYR A C 1
ATOM 1476 O O . TYR A 1 177 ? 17.184 -5.791 -6.295 1.00 96.75 177 TYR A O 1
ATOM 1484 N N . LYS A 1 178 ? 18.548 -7.483 -6.849 1.00 97.56 178 LYS A N 1
ATOM 1485 C CA . LYS A 1 178 ? 19.715 -6.626 -7.108 1.00 97.56 178 LYS A CA 1
ATOM 1486 C C . LYS A 1 178 ? 19.457 -5.656 -8.258 1.00 97.56 178 LYS A C 1
ATOM 1488 O O . LYS A 1 178 ? 19.853 -4.502 -8.171 1.00 97.56 178 LYS A O 1
ATOM 1493 N N . SER A 1 179 ? 18.824 -6.115 -9.335 1.00 98.19 179 SER A N 1
ATOM 1494 C CA . SER A 1 179 ? 18.537 -5.280 -10.503 1.00 98.19 179 SER A CA 1
ATOM 1495 C C . SER A 1 179 ? 17.593 -4.125 -10.166 1.00 98.19 179 SER A C 1
ATOM 1497 O O . SER A 1 179 ? 17.884 -2.998 -10.549 1.00 98.19 179 SER A O 1
ATOM 1499 N N . VAL A 1 180 ? 16.535 -4.372 -9.389 1.00 97.81 180 VAL A N 1
ATOM 1500 C CA . VAL A 1 180 ? 15.620 -3.320 -8.912 1.00 97.81 180 VAL A CA 1
ATOM 1501 C C . VAL A 1 180 ? 16.349 -2.349 -7.970 1.00 97.81 180 VAL A C 1
ATOM 1503 O O . VAL A 1 180 ? 16.277 -1.140 -8.174 1.00 97.81 180 VAL A O 1
ATOM 1506 N N . GLN A 1 181 ? 17.150 -2.860 -7.023 1.00 96.69 181 GLN A N 1
ATOM 1507 C CA . GLN A 1 181 ? 17.997 -2.037 -6.141 1.00 96.69 181 GLN A CA 1
ATOM 1508 C C . GLN A 1 181 ? 18.949 -1.120 -6.930 1.00 96.69 181 GLN A C 1
ATOM 1510 O O . GLN A 1 181 ? 19.132 0.037 -6.573 1.00 96.69 181 GLN A O 1
ATOM 1515 N N . MET A 1 182 ? 19.532 -1.595 -8.037 1.00 97.38 182 MET A N 1
ATOM 1516 C CA . MET A 1 182 ? 20.401 -0.774 -8.893 1.00 97.38 182 MET A CA 1
ATOM 1517 C C . MET A 1 182 ? 19.673 0.392 -9.573 1.00 97.38 182 MET A C 1
ATOM 1519 O O . MET A 1 182 ? 20.326 1.384 -9.899 1.00 97.38 182 MET A O 1
ATOM 1523 N N . VAL A 1 183 ? 18.371 0.261 -9.847 1.00 97.44 183 VAL A N 1
ATOM 1524 C CA . VAL A 1 183 ? 17.555 1.349 -10.407 1.00 97.44 183 VAL A CA 1
ATOM 1525 C C . VAL A 1 183 ? 17.189 2.332 -9.303 1.00 97.44 183 VAL A C 1
ATOM 1527 O O . VAL A 1 183 ? 17.421 3.523 -9.482 1.00 97.44 183 VAL A O 1
ATOM 1530 N N . LEU A 1 184 ? 16.711 1.836 -8.154 1.00 94.56 184 LEU A N 1
ATOM 1531 C CA . LEU A 1 184 ? 16.403 2.665 -6.983 1.00 94.56 184 LEU A CA 1
ATOM 1532 C C . LEU A 1 184 ? 17.612 3.484 -6.528 1.00 94.56 184 LEU A C 1
ATOM 1534 O O . LEU A 1 184 ? 17.486 4.687 -6.360 1.00 94.56 184 LEU A O 1
ATOM 1538 N N . GLY A 1 185 ? 18.800 2.880 -6.450 1.00 94.50 185 GLY A N 1
ATOM 1539 C CA . GLY A 1 185 ? 20.013 3.612 -6.082 1.00 94.50 185 GLY A CA 1
ATOM 1540 C C . GLY A 1 185 ? 20.374 4.732 -7.065 1.00 94.50 185 GLY A C 1
ATOM 1541 O O . GLY A 1 185 ? 20.871 5.770 -6.650 1.00 94.50 185 GLY A O 1
ATOM 1542 N N . THR A 1 186 ? 20.097 4.571 -8.367 1.00 95.06 186 THR A N 1
ATOM 1543 C CA . THR A 1 186 ? 20.290 5.670 -9.335 1.00 95.06 186 THR A CA 1
ATOM 1544 C C . THR A 1 186 ? 19.191 6.723 -9.244 1.00 95.06 186 THR A C 1
ATOM 1546 O O . THR A 1 186 ? 19.473 7.901 -9.432 1.00 95.06 186 THR A O 1
ATOM 1549 N N . LEU A 1 187 ? 17.956 6.324 -8.939 1.00 94.00 187 LEU A N 1
ATOM 1550 C CA . LEU A 1 187 ? 16.878 7.269 -8.663 1.00 94.00 187 LEU A CA 1
ATOM 1551 C C . LEU A 1 187 ? 17.221 8.132 -7.439 1.00 94.00 187 LEU A C 1
ATOM 1553 O O . LEU A 1 187 ? 17.155 9.352 -7.531 1.00 94.00 187 LEU A O 1
ATOM 1557 N N . GLU A 1 188 ? 17.678 7.516 -6.347 1.00 92.25 188 GLU A N 1
ATOM 1558 C CA . GLU A 1 188 ? 18.156 8.201 -5.139 1.00 92.25 188 GLU A CA 1
ATOM 1559 C C . GLU A 1 188 ? 19.320 9.153 -5.439 1.00 92.25 188 GLU A C 1
ATOM 1561 O O . GLU A 1 188 ? 19.295 10.307 -5.017 1.00 92.25 188 GLU A O 1
ATOM 1566 N N . GLU A 1 189 ? 20.308 8.702 -6.218 1.00 93.38 189 GLU A N 1
ATOM 1567 C CA . GLU A 1 189 ? 21.449 9.522 -6.644 1.00 93.38 189 GLU A CA 1
ATOM 1568 C C . GLU A 1 189 ? 21.011 10.759 -7.446 1.00 93.38 189 GLU A C 1
ATOM 1570 O O . GLU A 1 189 ? 21.582 11.836 -7.282 1.00 93.38 189 GLU A O 1
ATOM 1575 N N . TYR A 1 190 ? 20.011 10.621 -8.323 1.00 93.31 190 TYR A N 1
ATOM 1576 C CA . TYR A 1 190 ? 19.578 11.709 -9.204 1.00 93.31 190 TYR A CA 1
ATOM 1577 C C . TYR A 1 190 ? 18.575 12.660 -8.550 1.00 93.31 190 TYR A C 1
ATOM 1579 O O . TYR A 1 190 ? 18.598 13.853 -8.851 1.00 93.31 190 TYR A O 1
ATOM 1587 N N . CYS A 1 191 ? 17.692 12.149 -7.695 1.00 90.62 191 CYS A N 1
ATOM 1588 C CA . CYS A 1 191 ? 16.672 12.941 -7.013 1.00 90.62 191 CYS A CA 1
ATOM 1589 C C . CYS A 1 191 ? 17.211 13.614 -5.740 1.00 90.62 191 CYS A C 1
ATOM 1591 O O . CYS A 1 191 ? 16.778 14.714 -5.409 1.00 90.62 191 CYS A O 1
ATOM 1593 N N . GLY A 1 192 ? 18.167 12.991 -5.046 1.00 89.00 192 GLY A N 1
ATOM 1594 C CA . GLY A 1 192 ? 18.686 13.475 -3.767 1.00 89.00 192 GLY A CA 1
ATOM 1595 C C . GLY A 1 192 ? 17.780 13.145 -2.574 1.00 89.00 192 GLY A C 1
ATOM 1596 O O . GLY A 1 192 ? 16.593 12.852 -2.720 1.00 89.00 192 GLY A O 1
ATOM 1597 N N . GLU A 1 193 ? 18.357 13.191 -1.371 1.00 80.75 193 GLU A N 1
ATOM 1598 C CA . GLU A 1 193 ? 17.728 12.718 -0.128 1.00 80.75 193 GLU A CA 1
ATOM 1599 C C . GLU A 1 193 ? 16.397 13.420 0.184 1.00 80.75 193 GLU A C 1
ATOM 1601 O O . GLU A 1 193 ? 15.395 12.744 0.412 1.00 80.75 193 GLU A O 1
ATOM 1606 N N . ASP A 1 194 ? 16.344 14.752 0.095 1.00 77.25 194 ASP A N 1
ATOM 1607 C CA . ASP A 1 194 ? 15.126 15.536 0.362 1.00 77.25 194 ASP A CA 1
ATOM 1608 C C . ASP A 1 194 ? 13.958 15.127 -0.543 1.00 77.25 194 ASP A C 1
ATOM 1610 O O . ASP A 1 194 ? 12.799 15.063 -0.128 1.00 77.25 194 ASP A O 1
ATOM 1614 N N . TYR A 1 195 ? 14.268 14.813 -1.798 1.00 81.94 195 TYR A N 1
ATOM 1615 C CA . TYR A 1 195 ? 13.279 14.446 -2.795 1.00 81.94 195 TYR A CA 1
ATOM 1616 C C . TYR A 1 195 ? 12.795 13.001 -2.601 1.00 81.94 195 TYR A C 1
ATOM 1618 O O . TYR A 1 195 ? 11.610 12.707 -2.751 1.00 81.94 195 TYR A O 1
ATOM 1626 N N . MET A 1 196 ? 13.686 12.107 -2.168 1.00 82.25 196 MET A N 1
ATOM 1627 C CA . MET A 1 196 ? 13.318 10.749 -1.762 1.00 82.25 196 MET A CA 1
ATOM 1628 C C . MET A 1 196 ? 12.466 10.749 -0.488 1.00 82.25 196 MET A C 1
ATOM 1630 O O . MET A 1 196 ? 11.480 10.016 -0.415 1.00 82.25 196 MET A O 1
ATOM 1634 N N . ILE A 1 197 ? 12.777 11.612 0.487 1.00 75.50 197 ILE A N 1
ATOM 1635 C CA . ILE A 1 197 ? 11.930 11.850 1.667 1.00 75.50 197 ILE A CA 1
ATOM 1636 C C . ILE A 1 197 ? 10.563 12.367 1.236 1.00 75.50 197 ILE A C 1
ATOM 1638 O O . ILE A 1 197 ? 9.542 11.908 1.751 1.00 75.50 197 ILE A O 1
ATOM 1642 N N . ARG A 1 198 ? 10.515 13.272 0.253 1.00 75.69 198 ARG A N 1
ATOM 1643 C CA . ARG A 1 198 ? 9.254 13.720 -0.335 1.00 75.69 198 ARG A CA 1
ATOM 1644 C C . ARG A 1 198 ? 8.479 12.560 -0.956 1.00 75.69 198 ARG A C 1
ATOM 1646 O O . ARG A 1 198 ? 7.291 12.487 -0.715 1.00 75.69 198 ARG A O 1
ATOM 1653 N N . PHE A 1 199 ? 9.096 11.620 -1.671 1.00 76.06 199 PHE A N 1
ATOM 1654 C CA . PHE A 1 199 ? 8.375 10.439 -2.175 1.00 76.06 199 PHE A CA 1
ATOM 1655 C C . PHE A 1 199 ? 7.870 9.512 -1.076 1.00 76.06 199 PHE A C 1
ATOM 1657 O O . PHE A 1 199 ? 6.719 9.084 -1.135 1.00 76.06 199 PHE A O 1
ATOM 1664 N N . MET A 1 200 ? 8.685 9.260 -0.050 1.00 67.31 200 MET A N 1
ATOM 1665 C CA . MET A 1 200 ? 8.260 8.508 1.136 1.00 67.31 200 MET A CA 1
ATOM 1666 C C . MET A 1 200 ? 7.092 9.199 1.861 1.00 67.31 200 MET A C 1
ATOM 1668 O O . MET A 1 200 ? 6.223 8.524 2.401 1.00 67.31 200 MET A O 1
ATOM 1672 N N . SER A 1 201 ? 7.039 10.536 1.817 1.00 61.16 201 SER A N 1
ATOM 1673 C CA . SER A 1 201 ? 6.013 11.377 2.455 1.00 61.16 201 SER A CA 1
ATOM 1674 C C . SER A 1 201 ? 4.937 11.932 1.507 1.00 61.16 201 SER A C 1
ATOM 1676 O O . SER A 1 201 ? 4.035 12.648 1.946 1.00 61.16 201 SER A O 1
ATOM 1678 N N . MET A 1 202 ? 4.940 11.580 0.218 1.00 63.47 202 MET A N 1
ATOM 1679 C CA . MET A 1 202 ? 3.816 11.792 -0.709 1.00 63.47 202 MET A CA 1
ATOM 1680 C C . MET A 1 202 ? 2.820 10.646 -0.494 1.00 63.47 202 MET A C 1
ATOM 1682 O O . MET A 1 202 ? 2.482 9.893 -1.401 1.00 63.47 202 MET A O 1
ATOM 1686 N N . LYS A 1 203 ? 2.457 10.514 0.787 1.00 53.78 203 LYS A N 1
ATOM 1687 C CA . LYS A 1 203 ? 2.189 9.295 1.548 1.00 53.78 203 LYS A CA 1
ATOM 1688 C C . LYS A 1 203 ? 1.202 8.337 0.889 1.00 53.78 203 LYS A C 1
ATOM 1690 O O . LYS A 1 203 ? 0.221 8.742 0.266 1.00 53.78 203 LYS A O 1
ATOM 1695 N N . GLN A 1 204 ? 1.436 7.060 1.196 1.00 62.56 204 GLN A N 1
ATOM 1696 C CA . GLN A 1 204 ? 0.383 6.106 1.540 1.00 62.56 204 GLN A CA 1
ATOM 1697 C C . GLN A 1 204 ? -0.866 6.838 2.054 1.00 62.56 204 GLN A C 1
ATOM 1699 O O . GLN A 1 204 ? -0.785 7.689 2.942 1.00 62.56 204 GLN A O 1
ATOM 1704 N N . ASP A 1 205 ? -2.031 6.544 1.490 1.00 77.25 205 ASP A N 1
ATOM 1705 C CA . ASP A 1 205 ? -3.246 7.196 1.950 1.00 77.25 205 ASP A CA 1
ATOM 1706 C C . ASP A 1 205 ? -3.477 6.906 3.448 1.00 77.25 205 ASP A C 1
ATOM 1708 O O . ASP A 1 205 ? -3.008 5.906 3.999 1.00 77.25 205 ASP A O 1
ATOM 1712 N N . LYS A 1 206 ? -4.220 7.784 4.126 1.00 83.75 206 LYS A N 1
ATOM 1713 C CA . LYS A 1 206 ? -4.500 7.678 5.568 1.00 83.75 206 LYS A CA 1
ATOM 1714 C C . LYS A 1 206 ? -5.051 6.309 6.009 1.00 83.75 206 LYS A C 1
ATOM 1716 O O . LYS A 1 206 ? -4.872 5.947 7.170 1.00 83.75 206 LYS A O 1
ATOM 1721 N N . ASN A 1 207 ? -5.703 5.541 5.124 1.00 82.56 207 ASN A N 1
ATOM 1722 C CA . ASN A 1 207 ? -6.144 4.181 5.449 1.00 82.56 207 ASN A CA 1
ATOM 1723 C C . ASN A 1 207 ? -4.976 3.208 5.514 1.00 82.56 207 ASN A C 1
ATOM 1725 O O . ASN A 1 207 ? -4.930 2.394 6.430 1.00 82.56 207 ASN A O 1
ATOM 1729 N N . THR A 1 208 ? -4.044 3.295 4.567 1.00 84.62 208 THR A N 1
ATOM 1730 C CA . THR A 1 208 ? -2.852 2.447 4.555 1.00 84.62 208 THR A CA 1
ATOM 1731 C C . THR A 1 208 ? -2.038 2.664 5.832 1.00 84.62 208 THR A C 1
ATOM 1733 O O . THR A 1 208 ? -1.766 1.701 6.541 1.00 84.62 208 THR A O 1
ATOM 1736 N N . LEU A 1 209 ? -1.795 3.923 6.219 1.00 87.19 209 LEU A N 1
ATOM 1737 C CA . LEU A 1 209 ? -1.129 4.250 7.489 1.00 87.19 209 LEU A CA 1
ATOM 1738 C C . LEU A 1 209 ? -1.866 3.669 8.708 1.00 87.19 209 LEU A C 1
ATOM 1740 O O . LEU A 1 209 ? -1.237 3.187 9.648 1.00 87.19 209 LEU A O 1
ATOM 1744 N N . TYR A 1 210 ? -3.202 3.698 8.702 1.00 90.81 210 TYR A N 1
ATOM 1745 C CA . TYR A 1 210 ? -4.008 3.099 9.764 1.00 90.81 210 TYR A CA 1
ATOM 1746 C C . TYR A 1 210 ? -3.848 1.573 9.833 1.00 90.81 210 TYR A C 1
ATOM 1748 O O . TYR A 1 210 ? -3.656 1.037 10.924 1.00 90.81 210 TYR A O 1
ATOM 1756 N N . TYR A 1 211 ? -3.937 0.867 8.703 1.00 87.44 211 TYR A N 1
ATOM 1757 C CA . TYR A 1 211 ? -3.819 -0.593 8.686 1.00 87.44 211 TYR A CA 1
ATOM 1758 C C . TYR A 1 211 ? -2.400 -1.052 9.043 1.00 87.44 211 TYR A C 1
ATOM 1760 O O . TYR A 1 211 ? -2.260 -1.936 9.888 1.00 87.44 211 TYR A O 1
ATOM 1768 N N . ASP A 1 212 ? -1.372 -0.375 8.525 1.00 86.50 212 ASP A N 1
ATOM 1769 C CA . ASP A 1 212 ? 0.028 -0.625 8.888 1.00 86.50 212 ASP A CA 1
ATOM 1770 C C . ASP A 1 212 ? 0.250 -0.411 10.399 1.00 86.50 212 ASP A C 1
ATOM 1772 O O . ASP A 1 212 ? 0.912 -1.210 11.066 1.00 86.50 212 ASP A O 1
ATOM 1776 N N . ALA A 1 213 ? -0.364 0.627 10.983 1.00 91.56 213 ALA A N 1
ATOM 1777 C CA . ALA A 1 213 ? -0.314 0.860 12.424 1.00 91.56 213 ALA A CA 1
ATOM 1778 C C . ALA A 1 213 ? -0.964 -0.274 13.235 1.00 91.56 213 ALA A C 1
ATOM 1780 O O . ALA A 1 213 ? -0.422 -0.671 14.270 1.00 91.56 213 ALA A O 1
ATOM 1781 N N . LEU A 1 214 ? -2.109 -0.805 12.792 1.00 90.75 214 LEU A N 1
ATOM 1782 C CA . LEU A 1 214 ? -2.787 -1.899 13.494 1.00 90.75 214 LEU A CA 1
ATOM 1783 C C . LEU A 1 214 ? -1.984 -3.201 13.464 1.00 90.75 214 LEU A C 1
ATOM 1785 O O . LEU A 1 214 ? -1.904 -3.880 14.488 1.00 90.75 214 LEU A O 1
ATOM 1789 N N . ASP A 1 215 ? -1.360 -3.532 12.335 1.00 89.25 215 ASP A N 1
ATOM 1790 C CA . ASP A 1 215 ? -0.550 -4.748 12.209 1.00 89.25 215 ASP A CA 1
ATOM 1791 C C . ASP A 1 215 ? 0.632 -4.746 13.191 1.00 89.25 215 ASP A C 1
ATOM 1793 O O . ASP A 1 215 ? 0.990 -5.784 13.764 1.00 89.25 215 ASP A O 1
ATOM 1797 N N . LEU A 1 216 ? 1.190 -3.562 13.464 1.00 88.25 216 LEU A N 1
ATOM 1798 C CA . LEU A 1 216 ? 2.284 -3.377 14.415 1.00 88.25 216 LEU A CA 1
ATOM 1799 C C . LEU A 1 216 ? 1.873 -3.607 15.875 1.00 88.25 216 LEU A C 1
ATOM 1801 O O . LEU A 1 216 ? 2.734 -3.998 16.667 1.00 88.25 216 LEU A O 1
ATOM 1805 N N . LEU A 1 217 ? 0.601 -3.421 16.254 1.00 87.88 217 LEU A N 1
ATOM 1806 C CA . LEU A 1 217 ? 0.145 -3.564 17.649 1.00 87.88 217 LEU A CA 1
ATOM 1807 C C . LEU A 1 217 ? 0.380 -4.969 18.221 1.0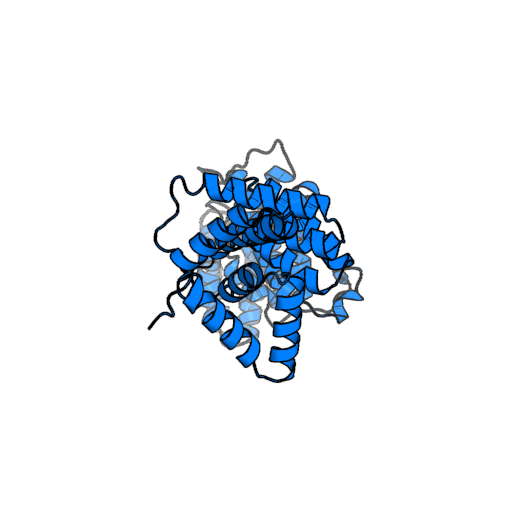0 87.88 217 LEU A C 1
ATOM 1809 O O . LEU A 1 217 ? 0.606 -5.116 19.424 1.00 87.88 217 LEU A O 1
ATOM 1813 N N . ASN A 1 218 ? 0.437 -5.992 17.365 1.00 80.25 218 ASN A N 1
ATOM 1814 C CA . ASN A 1 218 ? 0.736 -7.369 17.769 1.00 80.25 218 ASN A CA 1
ATOM 1815 C C . ASN A 1 218 ? 2.155 -7.543 18.354 1.00 80.25 218 ASN A C 1
ATOM 1817 O O . ASN A 1 218 ? 2.431 -8.541 19.017 1.00 80.25 218 ASN A O 1
ATOM 1821 N N . ASN A 1 219 ? 3.050 -6.565 18.165 1.00 83.38 219 ASN A N 1
ATOM 1822 C CA . ASN A 1 219 ? 4.426 -6.579 18.676 1.00 83.38 219 ASN A CA 1
ATOM 1823 C C . ASN A 1 219 ? 4.570 -5.912 20.062 1.00 83.38 219 ASN A C 1
ATOM 1825 O O . ASN A 1 219 ? 5.661 -5.477 20.452 1.00 83.38 219 ASN A O 1
ATOM 1829 N N . GLY A 1 220 ? 3.473 -5.798 20.816 1.00 87.56 220 GLY A N 1
ATOM 1830 C CA . GLY A 1 220 ? 3.453 -5.237 22.167 1.00 87.56 220 GLY A CA 1
ATOM 1831 C C . GLY A 1 220 ? 3.802 -3.746 22.208 1.00 87.56 220 GLY A C 1
ATOM 1832 O O . GLY A 1 220 ? 3.563 -3.000 21.259 1.00 87.56 220 GLY A O 1
ATOM 1833 N N . LYS A 1 221 ? 4.397 -3.286 23.319 1.00 90.88 221 LYS A N 1
ATOM 1834 C CA . LYS A 1 221 ? 4.655 -1.849 23.553 1.00 90.88 221 LYS A CA 1
ATOM 1835 C C . LYS A 1 221 ? 5.555 -1.198 22.504 1.00 90.88 221 LYS A C 1
ATOM 1837 O O . LYS A 1 221 ? 5.401 -0.012 22.235 1.00 90.88 221 LYS A O 1
ATOM 1842 N N . GLU A 1 222 ? 6.503 -1.939 21.936 1.00 87.56 222 GLU A N 1
ATOM 1843 C CA . GLU A 1 222 ? 7.368 -1.401 20.882 1.00 87.56 222 GLU A CA 1
ATOM 1844 C C . GLU A 1 222 ? 6.601 -1.227 19.568 1.00 87.56 222 GLU A C 1
ATOM 1846 O O . GLU A 1 222 ? 6.683 -0.169 18.947 1.00 87.56 222 GLU A O 1
ATOM 1851 N N . GLY A 1 223 ? 5.769 -2.211 19.218 1.00 87.25 223 GLY A N 1
ATOM 1852 C CA . GLY A 1 223 ? 4.808 -2.099 18.126 1.00 87.25 223 GLY A CA 1
ATOM 1853 C C . GLY A 1 223 ? 3.889 -0.888 18.277 1.00 87.25 223 GLY A C 1
ATOM 1854 O O . GLY A 1 223 ? 3.769 -0.088 17.354 1.00 87.25 223 GLY A O 1
ATOM 1855 N N . ALA A 1 224 ? 3.343 -0.671 19.477 1.00 93.69 224 ALA A N 1
ATOM 1856 C CA . ALA A 1 224 ? 2.496 0.485 19.773 1.00 93.69 224 ALA A CA 1
ATOM 1857 C C . ALA A 1 224 ? 3.218 1.837 19.596 1.00 93.69 224 ALA A C 1
ATOM 1859 O O . ALA A 1 224 ? 2.625 2.792 19.095 1.00 93.69 224 ALA A O 1
ATOM 1860 N N . ARG A 1 225 ? 4.513 1.940 19.937 1.00 91.00 225 ARG A N 1
ATOM 1861 C CA . ARG A 1 225 ? 5.299 3.167 19.679 1.00 91.00 225 ARG A CA 1
ATOM 1862 C C . ARG A 1 225 ? 5.504 3.430 18.192 1.00 91.00 225 ARG A C 1
ATOM 1864 O O . ARG A 1 225 ? 5.560 4.590 17.794 1.00 91.00 225 ARG A O 1
ATOM 1871 N N . GLN A 1 226 ? 5.654 2.381 17.390 1.00 83.94 226 GLN A N 1
ATOM 1872 C CA . GLN A 1 226 ? 5.781 2.513 15.940 1.00 83.94 226 GLN A CA 1
ATOM 1873 C C . GLN A 1 226 ? 4.432 2.883 15.324 1.00 83.94 226 GLN A C 1
ATOM 1875 O O . GLN A 1 226 ? 4.363 3.881 14.615 1.00 83.94 226 GLN A O 1
ATOM 1880 N N . ALA A 1 227 ? 3.360 2.182 15.700 1.00 91.06 227 ALA A N 1
ATOM 1881 C CA . ALA A 1 227 ? 1.984 2.482 15.310 1.00 91.06 227 ALA A CA 1
ATOM 1882 C C . ALA A 1 227 ? 1.595 3.942 15.601 1.00 91.06 227 ALA A C 1
ATOM 1884 O O . ALA A 1 227 ? 0.985 4.598 14.760 1.00 91.06 227 ALA A O 1
ATOM 1885 N N . LEU A 1 228 ? 2.019 4.493 16.747 1.00 94.44 228 LEU A N 1
ATOM 1886 C CA . LEU A 1 228 ? 1.797 5.903 17.079 1.00 94.44 228 LEU A CA 1
ATOM 1887 C C . LEU A 1 228 ? 2.354 6.856 16.012 1.00 94.44 228 LEU A C 1
ATOM 1889 O O . LEU A 1 228 ? 1.705 7.850 15.701 1.00 94.44 228 LEU A O 1
ATOM 1893 N N . LYS A 1 229 ? 3.531 6.565 15.441 1.00 89.31 229 LYS A N 1
ATOM 1894 C CA . LYS A 1 229 ? 4.135 7.409 14.398 1.00 89.31 229 LYS A CA 1
ATOM 1895 C C . LYS A 1 229 ? 3.263 7.430 13.145 1.00 89.31 229 LYS A C 1
ATOM 1897 O O . LYS A 1 229 ? 2.913 8.513 12.698 1.00 89.31 229 LYS A O 1
ATOM 1902 N N . PHE A 1 230 ? 2.840 6.259 12.666 1.00 87.06 230 PHE A N 1
ATOM 1903 C CA . PHE A 1 230 ? 1.953 6.124 11.502 1.00 87.06 230 PHE A CA 1
ATOM 1904 C C . PHE A 1 230 ? 0.600 6.823 11.706 1.00 87.06 230 PHE A C 1
ATOM 1906 O O . PHE A 1 230 ? 0.077 7.462 10.797 1.00 87.06 230 PHE A O 1
ATOM 1913 N N . LEU A 1 231 ? 0.021 6.755 12.908 1.00 93.88 231 LEU A N 1
ATOM 1914 C CA . LEU A 1 231 ? -1.262 7.410 13.180 1.00 93.88 231 LEU A CA 1
ATOM 1915 C C . LEU A 1 231 ? -1.134 8.930 13.338 1.00 93.88 231 LEU A C 1
ATOM 1917 O O . LEU A 1 231 ? -2.004 9.657 12.866 1.00 93.88 231 LEU A O 1
ATOM 1921 N N . VAL A 1 232 ? -0.052 9.431 13.943 1.00 90.69 232 VAL A N 1
ATOM 1922 C CA . VAL A 1 232 ? 0.256 10.876 13.926 1.00 90.69 232 VAL A CA 1
ATOM 1923 C C . VAL A 1 232 ? 0.422 11.350 12.484 1.00 90.69 232 VAL A C 1
ATOM 1925 O O . VAL A 1 232 ? -0.156 12.357 12.089 1.00 90.69 232 VAL A O 1
ATOM 1928 N N . GLU A 1 233 ? 1.125 10.563 11.678 1.00 85.81 233 GLU A N 1
ATOM 1929 C CA . GLU A 1 233 ? 1.332 10.810 10.262 1.00 85.81 233 GLU A CA 1
ATOM 1930 C C . GLU A 1 233 ? 0.008 10.840 9.468 1.00 85.81 233 GLU A C 1
ATOM 1932 O O . GLU A 1 233 ? -0.149 11.671 8.570 1.00 85.81 233 GLU A O 1
ATOM 1937 N N . ALA A 1 234 ? -0.963 9.993 9.822 1.00 88.44 234 ALA A N 1
ATOM 1938 C CA . ALA A 1 234 ? -2.306 9.999 9.244 1.00 88.44 234 ALA A CA 1
ATOM 1939 C C . ALA A 1 234 ? -3.134 11.227 9.671 1.00 88.44 234 ALA A C 1
ATOM 1941 O O . ALA A 1 234 ? -3.892 11.755 8.854 1.00 88.44 234 ALA A O 1
ATOM 1942 N N . LEU A 1 235 ? -2.976 11.716 10.911 1.00 88.44 235 LEU A N 1
ATOM 1943 C CA . LEU A 1 235 ? -3.618 12.958 11.375 1.00 88.44 235 LEU A CA 1
ATOM 1944 C C . LEU A 1 235 ? -3.081 14.203 10.659 1.00 88.44 235 LEU A C 1
ATOM 1946 O O . LEU A 1 235 ? -3.826 15.164 10.482 1.00 88.44 235 LEU A O 1
ATOM 1950 N N . GLU A 1 236 ? -1.815 14.199 10.237 1.00 87.75 236 GLU A N 1
ATOM 1951 C CA . GLU A 1 236 ? -1.259 15.282 9.414 1.00 87.75 236 GLU A CA 1
ATOM 1952 C C . GLU A 1 236 ? -1.908 15.346 8.023 1.00 87.75 236 GLU A C 1
ATOM 1954 O O . GLU A 1 236 ? -2.019 16.430 7.456 1.00 87.75 236 GLU A O 1
ATOM 1959 N N . ILE A 1 237 ? -2.336 14.201 7.469 1.00 83.50 237 ILE A N 1
ATOM 1960 C CA . ILE A 1 237 ? -3.044 14.140 6.178 1.00 83.50 237 ILE A CA 1
ATOM 1961 C C . ILE A 1 237 ? -4.487 14.617 6.339 1.00 83.50 237 ILE A C 1
ATOM 1963 O O . ILE A 1 237 ? -4.968 15.438 5.561 1.00 83.50 237 ILE A O 1
ATOM 1967 N N . ASP A 1 238 ? -5.196 14.060 7.320 1.00 83.50 238 ASP A N 1
ATOM 1968 C CA . ASP A 1 238 ? -6.581 14.408 7.612 1.00 83.50 238 ASP A CA 1
ATOM 1969 C C . ASP A 1 238 ? -6.819 14.368 9.119 1.00 83.50 238 ASP A C 1
ATOM 1971 O O . ASP A 1 238 ? -7.077 13.324 9.726 1.00 83.50 238 ASP A O 1
ATOM 1975 N N . SER A 1 239 ? -6.769 15.557 9.711 1.00 90.88 239 SER A N 1
ATOM 1976 C CA . SER A 1 239 ? -6.969 15.736 11.144 1.00 90.88 239 SER A CA 1
ATOM 1977 C C . SER A 1 239 ? -8.386 15.405 11.614 1.00 90.88 239 SER A C 1
ATOM 1979 O O . SER A 1 239 ? -8.584 15.221 12.812 1.00 90.88 239 SER A O 1
ATOM 1981 N N . ASP A 1 240 ? -9.381 15.310 10.727 1.00 90.88 240 ASP A N 1
ATOM 1982 C CA . ASP A 1 240 ? -10.761 14.943 11.069 1.00 90.88 240 ASP A CA 1
ATOM 1983 C C . ASP A 1 240 ? -11.064 13.457 10.827 1.00 90.88 240 ASP A C 1
ATOM 1985 O O . ASP A 1 240 ? -12.191 13.001 11.049 1.00 90.88 240 ASP A O 1
ATOM 1989 N N . TYR A 1 241 ? -10.054 12.659 10.464 1.00 92.69 241 TYR A N 1
ATOM 1990 C CA . TYR A 1 241 ? -10.250 11.251 10.158 1.00 92.69 241 TYR A CA 1
ATOM 1991 C C . TYR A 1 241 ? -10.498 10.392 11.411 1.00 92.69 241 TYR A C 1
ATOM 1993 O O . TYR A 1 241 ? -9.574 9.989 12.117 1.00 92.69 241 TYR A O 1
ATOM 2001 N N . VAL A 1 242 ? -11.773 10.072 11.672 1.00 96.44 242 VAL A N 1
ATOM 2002 C CA . VAL A 1 242 ? -12.234 9.321 12.861 1.00 96.44 242 VAL A CA 1
ATOM 2003 C C . VAL A 1 242 ? -11.484 8.001 13.060 1.00 96.44 242 VAL A C 1
ATOM 2005 O O . VAL A 1 242 ? -11.113 7.674 14.185 1.00 96.44 242 VAL A O 1
ATOM 2008 N N . GLN A 1 243 ? -11.220 7.258 11.984 1.00 95.38 243 GLN A N 1
ATOM 2009 C CA . GLN A 1 243 ? -10.541 5.960 12.043 1.00 95.38 243 GLN A CA 1
ATOM 2010 C C . GLN A 1 243 ? -9.145 6.062 12.684 1.00 95.38 243 GLN A C 1
ATOM 2012 O O . GLN A 1 243 ? -8.756 5.179 13.447 1.00 95.38 243 GLN A O 1
ATOM 2017 N N . THR A 1 244 ? -8.417 7.158 12.451 1.00 96.50 244 THR A N 1
ATOM 2018 C CA . THR A 1 244 ? -7.106 7.389 13.071 1.00 96.50 244 THR A CA 1
ATOM 2019 C C . THR A 1 244 ? -7.218 7.495 14.588 1.00 96.50 244 THR A C 1
ATOM 2021 O O . THR A 1 244 ? -6.445 6.866 15.308 1.00 96.50 244 THR A O 1
ATOM 2024 N N . TYR A 1 245 ? -8.225 8.216 15.088 1.00 98.00 245 TYR A N 1
ATOM 2025 C CA . TYR A 1 245 ? -8.488 8.313 16.526 1.00 98.00 245 TYR A CA 1
ATOM 2026 C C . TYR A 1 245 ? -8.867 6.963 17.134 1.00 98.00 245 TYR A C 1
ATOM 2028 O O . TYR A 1 245 ? -8.403 6.644 18.224 1.00 98.00 245 TYR A O 1
ATOM 2036 N N . ILE A 1 246 ? -9.633 6.137 16.413 1.00 97.69 246 ILE A N 1
ATOM 2037 C CA . ILE A 1 246 ? -9.921 4.755 16.826 1.00 97.69 246 ILE A CA 1
ATOM 2038 C C . ILE A 1 246 ? -8.633 3.935 16.954 1.00 97.69 246 ILE A C 1
ATOM 2040 O O . ILE A 1 246 ? -8.469 3.220 17.938 1.00 97.69 246 ILE A O 1
ATOM 2044 N N . GLY A 1 247 ? -7.698 4.062 16.009 1.00 96.94 247 GLY A N 1
ATOM 2045 C CA . GLY A 1 247 ? -6.384 3.419 16.119 1.00 96.94 247 GLY A CA 1
ATOM 2046 C C . GLY A 1 247 ? -5.582 3.924 17.324 1.00 96.94 247 GLY A C 1
ATOM 2047 O O . GLY A 1 247 ? -4.953 3.132 18.026 1.00 96.94 247 GLY A O 1
ATOM 2048 N N . LEU A 1 248 ? -5.642 5.232 17.603 1.00 98.06 248 LEU A N 1
ATOM 2049 C CA . LEU A 1 248 ? -4.932 5.844 18.728 1.00 98.06 248 LEU A CA 1
ATOM 2050 C C . LEU A 1 248 ? -5.455 5.356 20.083 1.00 98.06 248 LEU A C 1
ATOM 2052 O O . LEU A 1 248 ? -4.654 5.208 21.002 1.00 98.06 248 LEU A O 1
ATOM 2056 N N . VAL A 1 249 ? -6.753 5.044 20.203 1.00 97.81 249 VAL A N 1
ATOM 2057 C CA . VAL A 1 249 ? -7.312 4.404 21.408 1.00 97.81 249 VAL A CA 1
ATOM 2058 C C . VAL A 1 249 ? -6.580 3.090 21.697 1.00 97.81 249 VAL A C 1
ATOM 2060 O O . VAL A 1 249 ? -6.047 2.929 22.792 1.00 97.81 249 VAL A O 1
ATOM 2063 N N . SER A 1 250 ? -6.449 2.201 20.706 1.00 95.75 250 SER A N 1
ATOM 2064 C CA . SER A 1 250 ? -5.734 0.924 20.868 1.00 95.75 250 SER A CA 1
ATOM 2065 C C . SER A 1 250 ? -4.240 1.105 21.160 1.00 95.75 250 SER A C 1
ATOM 2067 O O . SER A 1 250 ? -3.663 0.366 21.955 1.00 95.75 250 SER A O 1
ATOM 2069 N N . VAL A 1 251 ? -3.601 2.104 20.543 1.00 97.69 251 VAL A N 1
ATOM 2070 C CA . VAL A 1 251 ? -2.193 2.435 20.811 1.00 97.69 251 VAL A CA 1
ATOM 2071 C C . VAL A 1 251 ? -1.995 2.900 22.252 1.00 97.69 251 VAL A C 1
ATOM 2073 O O . VAL A 1 251 ? -1.065 2.446 22.919 1.00 97.69 251 VAL A O 1
ATOM 2076 N N . TYR A 1 252 ? -2.831 3.816 22.742 1.00 97.88 252 TYR A N 1
ATOM 2077 C CA . TYR A 1 252 ? -2.675 4.362 24.087 1.00 97.88 252 TYR A CA 1
ATOM 2078 C C . TYR A 1 252 ? -3.057 3.366 25.179 1.00 97.88 252 TYR A C 1
ATOM 2080 O O . TYR A 1 252 ? -2.370 3.343 26.201 1.00 97.88 252 TYR A O 1
ATOM 2088 N N . ASP A 1 253 ? -4.041 2.503 24.931 1.00 94.81 253 ASP A N 1
ATOM 2089 C CA . ASP A 1 253 ? -4.351 1.357 25.791 1.00 94.81 253 ASP A CA 1
ATOM 2090 C C . ASP A 1 253 ? -3.124 0.440 25.954 1.00 94.81 253 ASP A C 1
ATOM 2092 O O . ASP A 1 253 ? -2.610 0.251 27.058 1.00 94.81 253 ASP A O 1
ATOM 2096 N N . ALA A 1 254 ? -2.518 0.005 24.840 1.00 95.31 254 ALA A N 1
ATOM 2097 C CA . ALA A 1 254 ? -1.314 -0.833 24.861 1.00 95.31 254 ALA A CA 1
ATOM 2098 C C . ALA A 1 254 ? -0.113 -0.174 25.577 1.00 95.31 254 ALA A C 1
ATOM 2100 O O . ALA A 1 254 ? 0.772 -0.853 26.117 1.00 95.31 254 ALA A O 1
ATOM 2101 N N . LEU A 1 255 ? -0.055 1.160 25.583 1.00 95.62 255 LEU A N 1
ATOM 2102 C CA . LEU A 1 255 ? 0.978 1.936 26.268 1.00 95.62 255 LEU A CA 1
ATOM 2103 C C . LEU A 1 255 ? 0.647 2.243 27.740 1.00 95.62 255 LEU A C 1
ATOM 2105 O O . LEU A 1 255 ? 1.551 2.691 28.451 1.00 95.62 255 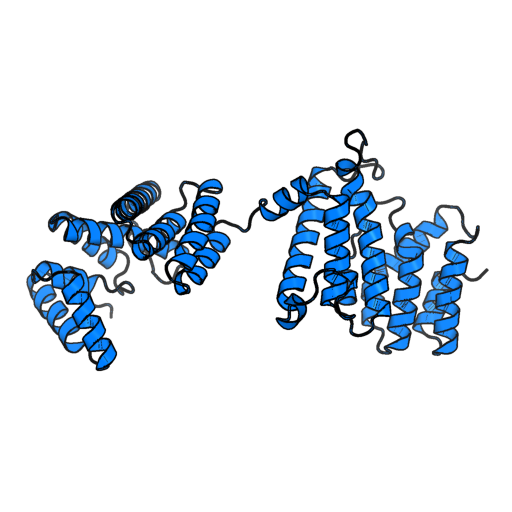LEU A O 1
ATOM 2109 N N . GLY A 1 256 ? -0.578 1.979 28.208 1.00 95.69 256 GLY A N 1
ATOM 2110 C CA . GLY A 1 256 ? -1.056 2.331 29.552 1.00 95.69 256 GLY A CA 1
ATOM 2111 C C . GLY A 1 256 ? -1.203 3.842 29.754 1.00 95.69 256 GLY A C 1
ATOM 2112 O O . GLY A 1 256 ? -0.805 4.377 30.789 1.00 95.69 256 GLY A O 1
ATOM 2113 N N . LYS A 1 257 ? -1.664 4.550 28.719 1.00 97.38 257 LYS A N 1
ATOM 2114 C CA . LYS A 1 257 ? -1.817 6.011 28.675 1.00 97.38 257 LYS A CA 1
ATOM 2115 C C . LYS A 1 257 ? -3.295 6.401 28.710 1.00 97.38 257 LYS A C 1
ATOM 2117 O O . LYS A 1 257 ? -3.829 6.959 27.753 1.00 97.38 257 LYS A O 1
ATOM 2122 N N . ASP A 1 258 ? -3.949 6.122 29.833 1.00 95.94 258 ASP A N 1
ATOM 2123 C CA . ASP A 1 258 ? -5.408 6.240 29.980 1.00 95.94 258 ASP A CA 1
ATOM 2124 C C . ASP A 1 258 ? -5.940 7.647 29.682 1.00 95.94 258 ASP A C 1
ATOM 2126 O O . ASP A 1 258 ? -7.020 7.808 29.115 1.00 95.94 258 ASP A O 1
ATOM 2130 N N . LYS A 1 259 ? -5.182 8.692 30.039 1.00 97.44 259 LYS A N 1
ATOM 2131 C CA . LYS A 1 259 ? -5.588 10.080 29.787 1.00 97.44 259 LYS A CA 1
ATOM 2132 C C . LYS A 1 259 ? -5.629 10.382 28.288 1.00 97.44 259 LYS A C 1
ATOM 2134 O O . LYS A 1 259 ? -6.620 10.926 27.807 1.00 97.44 259 LYS A O 1
ATOM 2139 N N . GLU A 1 260 ? -4.567 10.043 27.560 1.00 98.06 260 GLU A N 1
ATOM 2140 C CA . GLU A 1 260 ? -4.495 10.216 26.106 1.00 98.06 260 GLU A CA 1
ATOM 2141 C C . GLU A 1 260 ? -5.502 9.321 25.374 1.00 98.06 260 GLU A C 1
ATOM 2143 O O . GLU A 1 260 ? -6.117 9.760 24.401 1.00 98.06 260 GLU A O 1
ATOM 2148 N N . MET A 1 261 ? -5.730 8.104 25.878 1.00 98.19 261 MET A N 1
ATOM 2149 C CA . MET A 1 261 ? -6.758 7.199 25.370 1.00 98.19 261 MET A CA 1
ATOM 2150 C C . MET A 1 261 ? -8.151 7.838 25.458 1.00 98.19 261 MET A C 1
ATOM 2152 O O . MET A 1 261 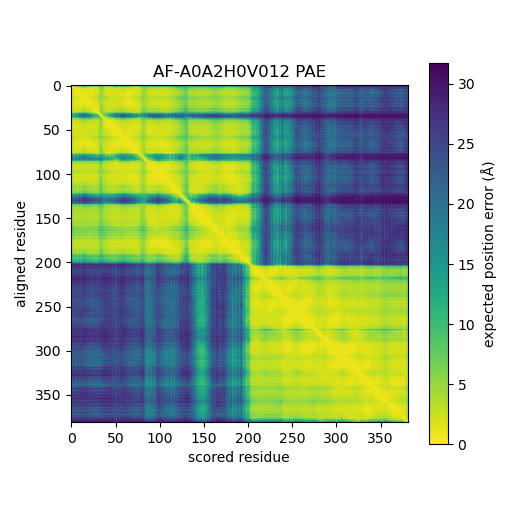? -8.828 7.962 24.438 1.00 98.19 261 MET A O 1
ATOM 2156 N N . ARG A 1 262 ? -8.560 8.313 26.644 1.00 97.88 262 ARG A N 1
ATOM 2157 C CA . ARG A 1 262 ? -9.869 8.965 26.847 1.00 97.88 262 ARG A CA 1
ATOM 2158 C C . ARG A 1 262 ? -10.034 10.235 26.016 1.00 97.88 262 ARG A C 1
ATOM 2160 O O . ARG A 1 262 ? -11.126 10.520 25.532 1.00 97.88 262 ARG A O 1
ATOM 2167 N N . GLU A 1 263 ? -8.960 10.992 25.818 1.00 98.06 263 GLU A N 1
ATOM 2168 C CA . GLU A 1 263 ? -8.979 12.149 24.919 1.00 98.06 263 GLU A CA 1
ATOM 2169 C C . GLU A 1 263 ? -9.251 11.728 23.465 1.00 98.06 263 GLU A C 1
ATOM 2171 O O . GLU A 1 263 ? -10.084 12.334 22.790 1.00 98.06 263 GLU A O 1
ATOM 2176 N N . CYS A 1 264 ? -8.633 10.639 22.994 1.00 98.38 264 CYS A N 1
ATOM 2177 C CA . CYS A 1 264 ? -8.897 10.104 21.655 1.00 98.38 264 CYS A CA 1
ATOM 2178 C C . CYS A 1 264 ? -10.336 9.600 21.496 1.00 98.38 264 CYS A C 1
ATOM 2180 O O . CYS A 1 264 ? -10.938 9.845 20.451 1.00 98.38 264 CYS A O 1
ATOM 2182 N N . ILE A 1 265 ? -10.907 8.964 22.527 1.00 98.62 265 ILE A N 1
ATOM 2183 C CA . ILE A 1 265 ? -12.321 8.545 22.543 1.00 98.62 265 ILE A CA 1
ATOM 2184 C C . ILE A 1 265 ? -13.235 9.757 22.324 1.00 98.62 265 ILE A C 1
ATOM 2186 O O . ILE A 1 265 ? -14.067 9.757 21.412 1.00 98.62 265 ILE A O 1
ATOM 2190 N N . LYS A 1 266 ? -13.028 10.829 23.099 1.00 98.38 266 LYS A N 1
ATOM 2191 C CA . LYS A 1 266 ? -13.811 12.068 22.987 1.00 98.38 266 LYS A CA 1
ATOM 2192 C C . LYS A 1 266 ? -13.671 12.709 21.610 1.00 98.38 266 LYS A C 1
ATOM 2194 O O . LYS A 1 266 ? -14.674 13.101 21.014 1.00 98.38 266 LYS A O 1
ATOM 2199 N N . GLN A 1 267 ? -12.453 12.778 21.068 1.00 98.31 267 GLN A N 1
ATOM 2200 C CA . GLN A 1 267 ? -12.228 13.342 19.735 1.00 98.31 267 GLN A CA 1
ATOM 2201 C C . GLN A 1 267 ? -12.872 12.507 18.626 1.00 98.31 267 GLN A C 1
ATOM 2203 O O . GLN A 1 267 ? -13.500 13.081 17.733 1.00 98.31 267 GLN A O 1
ATOM 2208 N N . ALA A 1 268 ? -12.776 11.175 18.692 1.00 98.19 268 ALA A N 1
ATOM 2209 C CA . ALA A 1 268 ? -13.434 10.284 17.741 1.00 98.19 268 ALA A CA 1
ATOM 2210 C C . ALA A 1 268 ? -14.956 10.496 17.747 1.00 98.19 268 ALA A C 1
ATOM 2212 O O . ALA A 1 268 ? -15.574 10.615 16.684 1.00 98.19 268 ALA A O 1
ATOM 2213 N N . PHE A 1 269 ? -15.558 10.596 18.935 1.00 98.19 269 PHE A N 1
ATOM 2214 C CA . PHE A 1 269 ? -16.996 10.805 19.088 1.00 98.19 269 PHE A CA 1
ATOM 2215 C C . PHE A 1 269 ? -17.448 12.183 18.589 1.00 98.19 269 PHE A C 1
ATOM 2217 O O . PHE A 1 269 ? -18.399 12.274 17.811 1.00 98.19 269 PHE A O 1
ATOM 2224 N N . GLU A 1 270 ? -16.744 13.256 18.952 1.00 97.50 270 GLU A N 1
ATOM 2225 C CA . GLU A 1 270 ? -17.089 14.610 18.503 1.00 97.50 270 GLU A CA 1
ATOM 2226 C C . GLU A 1 270 ? -16.943 14.775 16.984 1.00 97.50 270 GLU A C 1
ATOM 2228 O O . GLU A 1 270 ? -17.809 15.369 16.339 1.00 97.50 270 GLU A O 1
ATOM 2233 N N . LYS A 1 271 ? -15.909 14.187 16.373 1.00 96.94 271 LYS A N 1
ATOM 2234 C CA . LYS A 1 271 ? -15.753 14.171 14.906 1.00 96.94 271 LYS A CA 1
ATOM 2235 C C . LYS A 1 271 ? -16.840 13.343 14.228 1.00 96.94 271 LYS A C 1
ATOM 2237 O O . LYS A 1 271 ? -17.3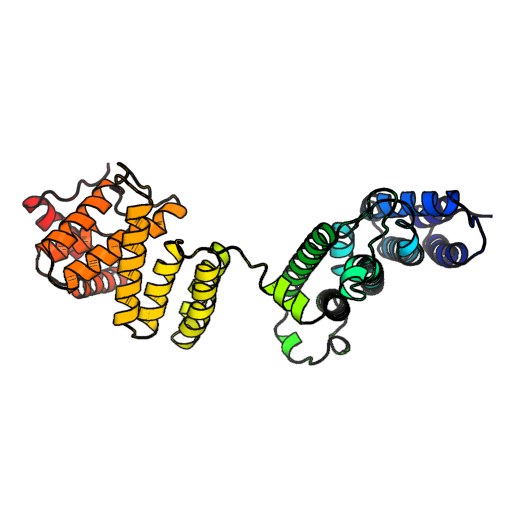82 13.761 13.208 1.00 96.94 271 LYS A O 1
ATOM 2242 N N . THR A 1 272 ? -17.239 12.230 14.840 1.00 96.75 272 THR A N 1
ATOM 2243 C CA . THR A 1 272 ? -18.384 11.438 14.375 1.00 96.75 272 THR A CA 1
ATOM 2244 C C . THR A 1 272 ? -19.679 12.257 14.412 1.00 96.75 272 THR A C 1
ATOM 2246 O O . THR A 1 272 ? -20.402 12.304 13.421 1.00 96.75 272 THR A O 1
ATOM 2249 N N . LYS A 1 273 ? -19.958 12.981 15.502 1.00 95.44 273 LYS A N 1
ATOM 2250 C CA . LYS A 1 273 ? -21.131 13.868 15.59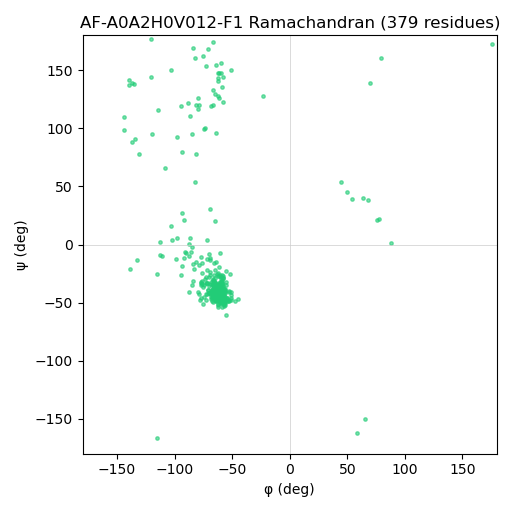4 1.00 95.44 273 LYS A CA 1
ATOM 2251 C C . LYS A 1 273 ? -21.108 14.995 14.564 1.00 95.44 273 LYS A C 1
ATOM 2253 O O . LYS A 1 273 ? -22.154 15.343 14.028 1.00 95.44 273 LYS A O 1
ATOM 2258 N N . LYS A 1 274 ? -19.935 15.555 14.257 1.00 94.19 274 LYS A N 1
ATOM 2259 C CA . LYS A 1 274 ? -19.796 16.558 13.187 1.00 94.19 274 LYS A CA 1
ATOM 2260 C C . LYS A 1 274 ? -20.139 15.988 11.811 1.00 94.19 274 LYS A C 1
ATOM 2262 O O . LYS A 1 274 ? -20.737 16.698 11.007 1.00 94.19 274 LYS A O 1
ATOM 2267 N N . GLN A 1 275 ? -19.801 14.723 11.559 1.00 93.06 275 GLN A N 1
ATOM 2268 C CA . GLN A 1 275 ? -20.123 14.040 10.304 1.00 93.06 275 GLN A CA 1
ATOM 2269 C C . GLN A 1 275 ? -21.632 13.788 10.143 1.00 93.06 275 GLN A C 1
ATOM 2271 O O . GLN A 1 275 ? -22.146 13.813 9.024 1.00 93.06 275 GLN A O 1
ATOM 2276 N N . PHE A 1 276 ? -22.352 13.567 11.247 1.00 92.19 276 PHE A N 1
ATOM 2277 C CA . PHE A 1 276 ? -23.779 13.245 11.243 1.00 92.19 276 PHE A CA 1
ATOM 2278 C C . PHE A 1 276 ? -24.589 14.291 12.013 1.00 92.19 276 PHE A C 1
ATOM 2280 O O . PHE A 1 276 ? -24.810 14.169 13.215 1.00 92.19 276 PHE A O 1
ATOM 2287 N N . SER A 1 277 ? -25.131 15.284 11.299 1.00 84.62 277 SER A N 1
ATOM 2288 C CA . SER A 1 277 ? -26.063 16.272 11.877 1.00 84.62 277 SER A CA 1
ATOM 2289 C C . SER A 1 277 ? -27.314 15.632 12.496 1.00 84.62 277 SER A C 1
ATOM 2291 O O . SER A 1 277 ? -27.900 16.168 13.437 1.00 84.62 277 SER A O 1
ATOM 2293 N N . LYS A 1 278 ? -27.705 14.461 11.987 1.00 91.94 278 LYS A N 1
ATOM 2294 C CA . LYS A 1 278 ? -28.664 13.535 12.584 1.00 91.94 278 LYS A CA 1
ATOM 2295 C C . LYS A 1 278 ? -28.140 12.117 12.382 1.00 91.94 278 LYS A C 1
ATOM 2297 O O . LYS A 1 278 ? -27.689 11.785 11.286 1.00 91.94 278 LYS A O 1
ATOM 2302 N N . TRP A 1 279 ? -28.237 11.279 13.411 1.00 94.31 279 TRP A N 1
ATOM 2303 C CA . TRP A 1 279 ? -27.860 9.872 13.298 1.00 94.31 279 TRP A CA 1
ATOM 2304 C C . TRP A 1 279 ? -28.679 9.164 12.211 1.00 94.31 279 TRP A C 1
ATOM 2306 O O . TRP A 1 279 ? -29.900 9.367 12.150 1.00 94.31 279 TRP A O 1
ATOM 2316 N N . PRO A 1 280 ? -28.040 8.341 11.361 1.00 93.31 280 PRO A N 1
ATOM 2317 C CA . PRO A 1 280 ? -28.761 7.576 10.357 1.00 93.31 280 PRO A CA 1
ATOM 2318 C C . PRO A 1 280 ? -29.705 6.572 11.025 1.00 93.31 280 PRO A C 1
ATOM 2320 O O . PRO A 1 280 ? -29.488 6.139 12.155 1.00 93.31 280 PRO A O 1
ATOM 2323 N N . GLU A 1 281 ? -30.769 6.184 10.323 1.00 92.19 281 GLU A N 1
ATOM 2324 C CA . GLU A 1 281 ? -31.682 5.154 10.834 1.00 92.19 281 GLU A CA 1
ATOM 2325 C C . GLU A 1 281 ? -31.005 3.785 10.908 1.00 92.19 281 GLU A C 1
ATOM 2327 O O . GLU A 1 281 ? -31.255 3.028 11.842 1.00 92.19 281 GLU A O 1
ATOM 2332 N N . THR A 1 282 ? -30.110 3.507 9.958 1.00 92.56 282 THR A N 1
ATOM 2333 C CA . THR A 1 282 ? -29.323 2.277 9.879 1.00 92.56 282 THR A CA 1
ATOM 2334 C C . THR A 1 282 ? -27.879 2.588 9.510 1.00 92.56 282 THR A C 1
ATOM 2336 O O . THR A 1 282 ? -27.631 3.382 8.602 1.00 92.56 282 THR A O 1
ATOM 2339 N N . MET A 1 283 ? -26.934 1.907 10.151 1.00 94.00 283 MET A N 1
ATOM 2340 C CA . MET A 1 283 ? -25.508 1.958 9.842 1.00 94.00 283 MET A CA 1
ATOM 2341 C C . MET A 1 283 ? -24.963 0.519 9.813 1.00 94.00 283 MET A C 1
ATOM 2343 O O . MET A 1 283 ? -24.581 -0.021 10.851 1.00 94.00 283 MET A O 1
ATOM 2347 N N . PRO A 1 284 ? -24.972 -0.147 8.641 1.00 88.75 284 PRO A N 1
ATOM 2348 C CA . PRO A 1 284 ? -24.570 -1.546 8.541 1.00 88.75 284 PRO A CA 1
ATOM 2349 C C . PRO A 1 284 ? -23.087 -1.741 8.869 1.00 88.75 284 PRO A C 1
ATOM 2351 O O . PRO A 1 284 ? -22.228 -1.107 8.255 1.00 88.75 284 PRO A O 1
ATOM 2354 N N . TRP A 1 285 ? -22.782 -2.692 9.756 1.00 89.25 285 TRP A N 1
ATOM 2355 C CA . TRP A 1 285 ? -21.407 -3.057 10.134 1.00 89.25 285 TRP A CA 1
ATOM 2356 C C . TRP A 1 285 ? -20.559 -3.618 8.975 1.00 89.25 285 TRP A C 1
ATOM 2358 O O . TRP A 1 285 ? -19.324 -3.560 8.988 1.00 89.25 285 TRP A O 1
ATOM 2368 N N . GLY A 1 286 ? -21.222 -4.202 7.970 1.00 86.25 286 GLY A N 1
ATOM 2369 C CA . GLY A 1 286 ? -20.573 -4.775 6.789 1.00 86.25 286 GLY A CA 1
ATOM 2370 C C . GLY A 1 286 ? -19.869 -3.737 5.910 1.00 86.25 286 GLY A C 1
ATOM 2371 O O . GLY A 1 286 ? -18.895 -4.078 5.247 1.00 86.25 286 GLY A O 1
ATOM 2372 N N . ALA A 1 287 ? -20.309 -2.476 5.945 1.00 87.88 287 ALA A N 1
ATOM 2373 C CA . ALA A 1 287 ? -19.625 -1.384 5.264 1.00 87.88 287 ALA A CA 1
ATOM 2374 C C . ALA A 1 287 ? -18.428 -0.928 6.112 1.00 87.88 287 ALA A C 1
ATOM 2376 O O . ALA A 1 287 ? -18.601 -0.464 7.239 1.00 87.88 287 ALA A O 1
ATOM 2377 N N . LEU A 1 288 ? -17.213 -1.083 5.580 1.00 84.56 288 LEU A N 1
ATOM 2378 C CA . LEU A 1 288 ? -15.975 -0.837 6.329 1.00 84.56 288 LEU A CA 1
ATOM 2379 C C . LEU A 1 288 ? -15.894 0.594 6.874 1.00 84.56 288 LEU A C 1
ATOM 2381 O O . LEU A 1 288 ? -15.553 0.770 8.044 1.00 84.56 288 LEU A O 1
ATOM 2385 N N . ASP A 1 289 ? -16.310 1.574 6.074 1.00 84.69 289 ASP A N 1
ATOM 2386 C CA . ASP A 1 289 ? -16.279 3.001 6.418 1.00 84.69 289 ASP A CA 1
ATOM 2387 C C . ASP A 1 289 ? -17.137 3.340 7.647 1.00 84.69 289 ASP A C 1
ATOM 2389 O O . ASP A 1 289 ? -16.833 4.267 8.395 1.00 84.69 289 ASP A O 1
ATOM 2393 N N . ASN A 1 290 ? -18.182 2.551 7.918 1.00 93.31 290 ASN A N 1
ATOM 2394 C CA . ASN A 1 290 ? -19.061 2.770 9.065 1.00 93.31 290 ASN A CA 1
ATOM 2395 C C . ASN A 1 290 ? -18.407 2.397 10.398 1.00 93.31 290 ASN A C 1
ATOM 2397 O O . ASN A 1 290 ? -18.759 2.942 11.447 1.00 93.31 290 ASN A O 1
ATOM 2401 N N . ARG A 1 291 ? -17.461 1.451 10.383 1.00 94.44 291 ARG A N 1
ATOM 2402 C CA . ARG A 1 291 ? -16.924 0.846 11.609 1.00 94.44 291 ARG A CA 1
ATOM 2403 C C . ARG A 1 291 ? -16.230 1.869 12.498 1.00 94.44 291 ARG A C 1
ATOM 2405 O O . ARG A 1 291 ? -16.330 1.754 13.716 1.00 94.44 291 ARG A O 1
ATOM 2412 N N . ALA A 1 292 ? -15.570 2.865 11.905 1.00 95.75 292 ALA A N 1
ATOM 2413 C CA . ALA A 1 292 ? -14.916 3.951 12.631 1.00 95.75 292 ALA A CA 1
ATOM 2414 C C . ALA A 1 292 ? -15.908 4.684 13.545 1.00 95.75 292 ALA A C 1
ATOM 2416 O O . ALA A 1 292 ? -15.698 4.807 14.750 1.00 95.75 292 ALA A O 1
ATOM 2417 N N . TYR A 1 293 ? -17.030 5.108 12.963 1.00 97.38 293 TYR A N 1
ATOM 2418 C CA . TYR A 1 293 ? -18.075 5.871 13.636 1.00 97.38 293 TYR A CA 1
ATOM 2419 C C . TYR A 1 293 ? -18.778 5.039 14.709 1.00 97.38 293 TYR A C 1
ATOM 2421 O O . TYR A 1 293 ? -18.990 5.501 15.827 1.00 97.38 293 TYR A O 1
ATOM 2429 N N . MET A 1 294 ? -19.090 3.781 14.397 1.00 97.62 294 MET A N 1
ATOM 2430 C CA . MET A 1 294 ? -19.751 2.879 15.341 1.00 97.62 294 MET A CA 1
ATOM 2431 C C . MET A 1 294 ? -18.859 2.543 16.541 1.00 97.62 294 MET A C 1
ATOM 2433 O O . MET A 1 294 ? -19.344 2.484 17.670 1.00 97.62 294 MET A O 1
ATOM 2437 N N . ARG A 1 295 ? -17.550 2.364 16.321 1.00 97.56 295 ARG A N 1
ATOM 2438 C CA . ARG A 1 295 ? -16.576 2.187 17.408 1.00 97.56 295 ARG A CA 1
ATOM 2439 C C . ARG A 1 295 ? -16.419 3.453 18.238 1.00 97.56 295 ARG A C 1
ATOM 2441 O O . ARG A 1 295 ? -16.358 3.348 19.452 1.00 97.56 295 ARG A O 1
ATOM 2448 N N . ALA A 1 296 ? -16.418 4.633 17.616 1.00 98.19 296 ALA A N 1
ATOM 2449 C CA . ALA A 1 296 ? -16.343 5.902 18.343 1.00 98.19 296 ALA A CA 1
ATOM 2450 C C . ALA A 1 296 ? -17.515 6.065 19.322 1.00 98.19 296 ALA A C 1
ATOM 2452 O O . ALA A 1 296 ? -17.318 6.460 20.467 1.00 98.19 296 ALA A O 1
ATOM 2453 N N . ILE A 1 297 ? -18.729 5.719 18.882 1.00 98.31 297 ILE A N 1
ATOM 2454 C CA . ILE A 1 297 ? -19.927 5.739 19.731 1.00 98.31 297 ILE A CA 1
ATOM 2455 C C . ILE A 1 297 ? -19.816 4.695 20.847 1.00 98.31 297 ILE A C 1
ATOM 2457 O O . ILE A 1 297 ? -20.141 5.006 21.989 1.00 98.31 297 ILE A O 1
ATOM 2461 N N . GLN A 1 298 ? -19.347 3.483 20.533 1.00 98.19 298 GLN A N 1
ATOM 2462 C CA . GLN A 1 298 ? -19.189 2.423 21.529 1.00 98.19 298 GLN A CA 1
ATOM 2463 C C . GLN A 1 298 ? -18.177 2.818 22.606 1.00 98.19 298 GLN A C 1
ATOM 2465 O O . GLN A 1 298 ? -18.533 2.813 23.775 1.00 98.19 298 GLN A O 1
ATOM 2470 N N . TYR A 1 299 ? -16.972 3.248 22.220 1.00 98.19 299 TYR A N 1
ATOM 2471 C CA . TYR A 1 299 ? -15.933 3.654 23.168 1.00 98.19 299 TYR A CA 1
ATOM 2472 C C . TYR A 1 299 ? -16.357 4.834 24.040 1.00 98.19 299 TYR A C 1
ATOM 2474 O O . TYR A 1 299 ? -15.994 4.890 25.210 1.00 98.19 299 TYR A O 1
ATOM 2482 N N . MET A 1 300 ? -17.144 5.768 23.498 1.00 98.50 300 MET A N 1
ATOM 2483 C CA . MET A 1 300 ? -17.726 6.836 24.310 1.00 98.50 300 MET A CA 1
ATOM 2484 C C . MET A 1 300 ? -18.753 6.283 25.309 1.00 98.50 300 MET A C 1
ATOM 2486 O O . MET A 1 300 ? -18.782 6.724 26.453 1.00 98.50 300 MET A O 1
ATOM 2490 N N . GLY A 1 301 ? -19.579 5.313 24.904 1.00 98.12 301 GLY A N 1
ATOM 2491 C CA . GLY A 1 301 ? -20.496 4.613 25.808 1.00 98.12 301 GLY A CA 1
ATOM 2492 C C . GLY A 1 301 ? -19.763 3.873 26.928 1.00 98.12 301 GLY A C 1
ATOM 2493 O O . GLY A 1 301 ? -20.167 3.979 28.087 1.00 98.12 301 GLY A O 1
ATOM 2494 N N . ASP A 1 302 ? -18.662 3.201 26.591 1.00 96.81 302 ASP A N 1
ATOM 2495 C CA . ASP A 1 302 ? -17.812 2.488 27.545 1.00 96.81 302 ASP A CA 1
ATOM 2496 C C . ASP A 1 302 ? -17.180 3.478 28.554 1.00 96.81 302 ASP A C 1
ATOM 2498 O O . ASP A 1 302 ? -17.325 3.292 29.762 1.00 96.81 302 ASP A O 1
ATOM 2502 N N . ASP A 1 303 ? -16.594 4.598 28.095 1.00 97.31 303 ASP A N 1
ATOM 2503 C CA . ASP A 1 303 ? -16.009 5.633 28.979 1.00 97.31 303 ASP A CA 1
ATOM 2504 C C . ASP A 1 303 ? -17.055 6.286 29.901 1.00 97.31 303 ASP A C 1
ATOM 2506 O O . ASP A 1 303 ? -16.756 6.581 31.063 1.00 97.31 303 ASP A O 1
ATOM 2510 N N . LEU A 1 304 ? -18.291 6.490 29.423 1.00 97.94 304 LEU A N 1
ATOM 2511 C CA . LEU A 1 304 ? -19.401 6.993 30.244 1.00 97.94 304 LEU A CA 1
ATOM 2512 C C . LEU A 1 304 ? -19.799 5.985 31.325 1.00 97.94 304 LEU A C 1
ATOM 2514 O O . LEU A 1 304 ? -19.940 6.368 32.488 1.00 97.94 304 LEU A O 1
ATOM 2518 N N . ALA A 1 305 ? -19.926 4.704 30.964 1.00 96.94 305 ALA A N 1
ATOM 2519 C CA . ALA A 1 305 ? -20.255 3.641 31.908 1.00 96.94 305 ALA A CA 1
ATOM 2520 C C . ALA A 1 305 ? -19.187 3.522 33.007 1.00 96.94 305 ALA A C 1
ATOM 2522 O O . ALA A 1 305 ? -19.530 3.516 34.193 1.00 96.94 305 ALA A O 1
ATOM 2523 N N . ASP A 1 306 ? -17.909 3.525 32.623 1.00 93.50 306 ASP A N 1
ATOM 2524 C CA . ASP A 1 306 ? -16.769 3.454 33.544 1.00 93.50 306 ASP A CA 1
ATOM 2525 C C . ASP A 1 306 ? -16.650 4.700 34.431 1.00 93.50 306 ASP A C 1
ATOM 2527 O O . ASP A 1 306 ? -16.183 4.628 35.570 1.00 93.50 306 ASP A O 1
ATOM 2531 N N . SER A 1 307 ? -17.098 5.854 33.933 1.00 94.56 307 SER A N 1
ATOM 2532 C CA . SER A 1 307 ? -17.135 7.110 34.692 1.00 94.56 307 SER A CA 1
ATOM 2533 C C . SER A 1 307 ? -18.394 7.258 35.560 1.00 94.56 307 SER A C 1
ATOM 2535 O O . SER A 1 307 ? -18.519 8.238 36.294 1.00 94.56 307 SER A O 1
ATOM 2537 N N . GLY A 1 308 ? -19.315 6.289 35.510 1.00 95.38 308 GLY A N 1
ATOM 2538 C CA . GLY A 1 308 ? -20.540 6.249 36.310 1.00 95.38 308 GLY A CA 1
ATOM 2539 C C . GLY A 1 308 ? -21.749 6.965 35.698 1.00 95.38 308 GLY A C 1
ATOM 2540 O O . GLY A 1 308 ? -22.820 6.947 36.310 1.00 95.38 308 GLY A O 1
ATOM 2541 N N . ASP A 1 309 ? -21.626 7.542 34.499 1.00 97.44 309 ASP A N 1
ATOM 2542 C CA . ASP A 1 309 ? -22.752 8.112 33.749 1.00 97.44 309 ASP A CA 1
ATOM 2543 C C . ASP A 1 309 ? -23.508 7.004 33.004 1.00 97.44 309 ASP A C 1
ATOM 2545 O O . ASP A 1 309 ? -23.354 6.764 31.802 1.00 97.44 309 ASP A O 1
ATOM 2549 N N . LYS A 1 310 ? -24.324 6.281 33.771 1.00 96.44 310 LYS A N 1
ATOM 2550 C CA . LYS A 1 310 ? -25.086 5.137 33.264 1.00 96.44 310 LYS A CA 1
ATOM 2551 C C . LYS A 1 310 ? -26.119 5.548 32.223 1.00 96.44 310 LYS A C 1
ATOM 2553 O O . LYS A 1 310 ? -26.308 4.819 31.252 1.00 96.44 310 LYS A O 1
ATOM 2558 N N . ASP A 1 311 ? -26.784 6.682 32.420 1.00 97.44 311 ASP A N 1
ATOM 2559 C CA . ASP A 1 311 ? -27.854 7.123 31.527 1.00 97.44 311 ASP A CA 1
ATOM 2560 C C . ASP A 1 311 ? -27.282 7.498 30.155 1.00 97.44 311 ASP A C 1
ATOM 2562 O O . ASP A 1 311 ? -27.775 7.004 29.137 1.00 97.44 311 ASP A O 1
ATOM 2566 N N . GLY A 1 312 ? -26.175 8.252 30.121 1.00 98.19 312 GLY A N 1
ATOM 2567 C CA . GLY A 1 312 ? -25.475 8.574 28.877 1.00 98.19 312 GLY A CA 1
ATOM 2568 C C . GLY A 1 312 ? -24.968 7.329 28.138 1.00 98.19 312 GLY A C 1
ATOM 2569 O O . GLY A 1 312 ? -25.153 7.204 26.925 1.00 98.19 312 GLY A O 1
ATOM 2570 N N . ALA A 1 313 ? -24.398 6.359 28.860 1.00 98.38 313 ALA A N 1
ATOM 2571 C CA . ALA A 1 313 ? -23.970 5.091 28.267 1.00 98.38 313 ALA A CA 1
ATOM 2572 C C . ALA A 1 313 ? -25.148 4.309 27.652 1.00 98.38 313 ALA A C 1
ATOM 2574 O O . ALA A 1 313 ? -25.069 3.848 26.510 1.00 98.38 313 ALA A O 1
ATOM 2575 N N . ILE A 1 314 ? -26.276 4.209 28.371 1.00 98.38 314 ILE A N 1
ATOM 2576 C CA . ILE A 1 314 ? -27.500 3.546 27.889 1.00 98.38 314 ILE A CA 1
ATOM 2577 C C . ILE A 1 314 ? -28.004 4.189 26.593 1.00 98.38 314 ILE A C 1
ATOM 2579 O O . ILE A 1 314 ? -28.413 3.465 25.678 1.00 98.38 314 ILE A O 1
ATOM 2583 N N . GLU A 1 315 ? -27.990 5.520 26.495 1.00 98.00 315 GLU A N 1
ATOM 2584 C CA . GLU A 1 315 ? -28.411 6.231 25.284 1.00 98.00 315 GLU A CA 1
ATOM 2585 C C . GLU A 1 315 ? -27.555 5.852 24.070 1.00 98.00 315 GLU A C 1
ATOM 2587 O O . GLU A 1 315 ? -28.103 5.510 23.015 1.00 98.00 315 GLU A O 1
ATOM 2592 N N . LEU A 1 316 ? -26.226 5.839 24.220 1.00 98.25 316 LEU A N 1
ATOM 2593 C CA . LEU A 1 316 ? -25.307 5.489 23.132 1.00 98.25 316 LEU A CA 1
ATOM 2594 C C . LEU A 1 316 ? -25.411 4.013 22.730 1.00 98.25 316 LEU A C 1
ATOM 2596 O O . LEU A 1 316 ? -25.427 3.696 21.537 1.00 98.25 316 LEU A O 1
ATOM 2600 N N . TYR A 1 317 ? -25.567 3.104 23.692 1.00 98.31 317 TYR A N 1
ATOM 2601 C CA . TYR A 1 317 ? -25.758 1.687 23.388 1.00 98.31 317 TYR A CA 1
ATOM 2602 C C . TYR A 1 317 ? -27.079 1.421 22.662 1.00 98.31 317 TYR A C 1
ATOM 2604 O O . TYR A 1 317 ? -27.105 0.697 21.664 1.00 98.31 317 TYR A O 1
ATOM 2612 N N . LYS A 1 318 ? -28.181 2.050 23.091 1.00 97.31 318 LYS A N 1
ATOM 2613 C CA . LYS A 1 318 ? -29.469 1.952 22.384 1.00 97.31 318 LYS A CA 1
ATOM 2614 C C . LYS A 1 318 ? -29.397 2.544 20.980 1.00 97.31 318 LYS A C 1
ATOM 2616 O O . LYS A 1 318 ? -30.005 1.994 20.061 1.00 97.31 318 LYS A O 1
ATOM 2621 N N . LEU A 1 319 ? -28.651 3.633 20.799 1.00 97.00 319 LEU A N 1
ATOM 2622 C CA . LEU A 1 319 ? -28.389 4.207 19.483 1.00 97.00 319 LEU A CA 1
ATOM 2623 C C . LEU A 1 319 ? -27.676 3.197 18.568 1.00 97.00 319 LEU A C 1
ATOM 2625 O O . LEU A 1 319 ? -28.126 2.989 17.440 1.00 97.00 319 LEU A O 1
ATOM 2629 N N . LEU A 1 320 ? -26.628 2.524 19.054 1.00 97.50 320 LEU A N 1
ATOM 2630 C CA . LEU A 1 320 ? -25.924 1.488 18.288 1.00 97.50 320 LEU A CA 1
ATOM 2631 C C . LEU A 1 320 ? -26.833 0.314 17.925 1.00 97.50 320 LEU A C 1
ATOM 2633 O O . LEU A 1 320 ? -26.865 -0.079 16.762 1.00 97.50 320 LEU A O 1
ATOM 2637 N N . LEU A 1 321 ? -27.627 -0.194 18.870 1.00 96.31 321 LEU A N 1
ATOM 2638 C CA . LEU A 1 321 ? -28.567 -1.292 18.611 1.00 96.31 321 LEU A CA 1
ATOM 2639 C C . LEU A 1 321 ? -29.673 -0.902 17.625 1.00 96.31 321 LEU A C 1
ATOM 2641 O O . LEU A 1 321 ? -30.136 -1.739 16.853 1.00 96.31 321 LEU A O 1
ATOM 2645 N N . LYS A 1 322 ? -30.093 0.367 17.620 1.00 94.75 322 LYS A N 1
ATOM 2646 C CA . LYS A 1 322 ? -31.043 0.880 16.629 1.00 94.75 322 LYS A CA 1
ATOM 2647 C C . LYS A 1 322 ? -30.421 0.917 15.233 1.00 94.75 322 LYS A C 1
ATOM 2649 O O . LYS A 1 322 ? -31.050 0.456 14.286 1.00 94.75 322 LYS A O 1
ATOM 2654 N N . MET A 1 323 ? -29.209 1.463 15.107 1.00 95.44 323 MET A N 1
ATOM 2655 C CA . MET A 1 323 ? -28.531 1.605 13.813 1.00 95.44 323 MET A CA 1
ATOM 2656 C C . MET A 1 323 ? -28.008 0.271 13.271 1.00 95.44 323 MET A C 1
ATOM 2658 O O . MET A 1 323 ? -27.945 0.086 12.055 1.00 95.44 323 MET A O 1
ATOM 2662 N N . ASN A 1 324 ? -27.650 -0.657 14.157 1.00 94.06 324 ASN A N 1
ATOM 2663 C CA . ASN A 1 324 ? -27.149 -1.984 13.831 1.00 94.06 324 ASN A CA 1
ATOM 2664 C C . ASN A 1 324 ? -27.888 -3.069 14.634 1.00 94.06 324 ASN A C 1
ATOM 2666 O O . ASN A 1 324 ? -27.334 -3.614 15.591 1.00 94.06 324 ASN A O 1
ATOM 2670 N N . PRO A 1 325 ? -29.123 -3.428 14.235 1.00 92.81 325 PRO A N 1
ATOM 2671 C CA . PRO A 1 325 ? -29.947 -4.407 14.951 1.00 92.81 325 PRO A CA 1
ATOM 2672 C C . PRO A 1 325 ? -29.311 -5.792 15.103 1.00 92.81 325 PRO A C 1
ATOM 2674 O O . PRO A 1 325 ? -29.578 -6.487 16.083 1.00 92.81 325 PRO A O 1
ATOM 2677 N N . ASN A 1 326 ? -28.443 -6.175 14.158 1.00 92.94 326 ASN A N 1
ATOM 2678 C CA . ASN A 1 326 ? -27.674 -7.424 14.196 1.00 92.94 326 ASN A CA 1
ATOM 2679 C C . ASN A 1 326 ? -26.599 -7.442 15.283 1.00 92.94 326 ASN A C 1
ATOM 2681 O O . ASN A 1 326 ? -26.030 -8.497 15.550 1.00 92.94 326 ASN A O 1
ATOM 2685 N N . ASP A 1 327 ? -26.321 -6.284 15.885 1.00 94.12 327 ASP A N 1
ATOM 2686 C CA . ASP A 1 327 ? -25.390 -6.097 16.985 1.00 94.12 327 ASP A CA 1
ATOM 2687 C C . ASP A 1 327 ? -24.069 -6.852 16.788 1.00 94.12 327 ASP A C 1
ATOM 2689 O O . ASP A 1 327 ? -23.609 -7.641 17.617 1.00 94.12 327 ASP A O 1
ATOM 2693 N N . ASN A 1 328 ? -23.451 -6.603 15.632 1.00 93.88 328 ASN A N 1
ATOM 2694 C CA . ASN A 1 328 ? -22.154 -7.177 15.281 1.00 93.88 328 ASN A CA 1
ATOM 2695 C C . ASN A 1 328 ? -21.030 -6.753 16.241 1.00 93.88 328 ASN A C 1
ATOM 2697 O O . ASN A 1 328 ? -19.994 -7.408 16.267 1.00 93.88 328 ASN A O 1
ATOM 2701 N N . GLN A 1 329 ? -21.222 -5.665 16.994 1.00 92.38 329 GLN A N 1
ATOM 2702 C CA . GLN A 1 329 ? -20.286 -5.191 18.017 1.00 92.38 329 GLN A CA 1
ATOM 2703 C C . GLN A 1 329 ? -20.464 -5.898 19.367 1.00 92.38 329 GLN A C 1
ATOM 2705 O O . GLN A 1 329 ? -19.569 -5.817 20.200 1.00 92.38 329 GLN A O 1
ATOM 2710 N N . GLY A 1 330 ? -21.592 -6.580 19.593 1.00 94.50 330 GLY A N 1
ATOM 2711 C CA . GLY A 1 330 ? -21.895 -7.226 20.872 1.00 94.50 330 GLY A CA 1
ATOM 2712 C C . GLY A 1 330 ? -22.320 -6.255 21.981 1.00 94.50 330 GLY A C 1
ATOM 2713 O O . GLY A 1 330 ? -22.257 -6.601 23.158 1.00 94.50 330 GLY A O 1
ATOM 2714 N N . VAL A 1 331 ? -22.787 -5.056 21.634 1.00 96.69 331 VAL A N 1
ATOM 2715 C CA . VAL A 1 331 ? -23.194 -4.009 22.585 1.00 96.69 331 VAL A CA 1
ATOM 2716 C C . VAL A 1 331 ? -24.372 -4.452 23.459 1.00 96.69 331 VAL A C 1
ATOM 2718 O O . VAL A 1 331 ? -24.519 -3.971 24.584 1.00 96.69 331 VAL A O 1
ATOM 2721 N N . ARG A 1 332 ? -25.197 -5.409 23.006 1.00 97.31 332 ARG A N 1
ATOM 2722 C CA . ARG A 1 332 ? -26.307 -5.955 23.805 1.00 97.31 332 ARG A CA 1
ATOM 2723 C C . ARG A 1 332 ? -25.834 -6.567 25.121 1.00 97.31 332 ARG A C 1
ATOM 2725 O O . ARG A 1 332 ? -26.556 -6.470 26.110 1.00 97.31 332 ARG A O 1
ATOM 2732 N N . TYR A 1 333 ? -24.645 -7.171 25.140 1.00 97.50 333 TYR A N 1
ATOM 2733 C CA . TYR A 1 333 ? -24.098 -7.802 26.338 1.00 97.50 333 TYR A CA 1
ATOM 2734 C C . TYR A 1 333 ? -23.613 -6.747 27.329 1.00 97.50 333 TYR A C 1
ATOM 2736 O O . TYR A 1 333 ? -23.976 -6.811 28.501 1.00 97.50 333 TYR A O 1
ATOM 2744 N N . THR A 1 334 ? -22.896 -5.726 26.850 1.00 96.94 334 THR A N 1
ATOM 2745 C CA . THR A 1 334 ? -22.465 -4.586 27.671 1.00 96.94 334 THR A CA 1
ATOM 2746 C C . THR A 1 334 ? -23.661 -3.842 28.267 1.00 96.94 334 THR A C 1
ATOM 2748 O O . THR A 1 334 ? -23.695 -3.579 29.467 1.00 96.94 334 THR A O 1
ATOM 2751 N N . LEU A 1 335 ? -24.699 -3.575 27.466 1.00 98.25 335 LEU A N 1
ATOM 2752 C CA . LEU A 1 335 ? -25.920 -2.921 27.944 1.00 98.25 335 LEU A CA 1
ATOM 2753 C C . LEU A 1 335 ? -26.689 -3.789 28.956 1.00 98.25 335 LEU A C 1
ATOM 2755 O O . LEU A 1 335 ? -27.199 -3.270 29.950 1.00 98.25 335 LEU A O 1
ATOM 2759 N N . ALA A 1 336 ? -26.750 -5.109 28.751 1.00 98.12 336 ALA A N 1
ATOM 2760 C CA . ALA A 1 336 ? -27.337 -6.023 29.730 1.00 98.12 336 ALA A CA 1
ATOM 2761 C C . ALA A 1 336 ? -26.543 -6.039 31.046 1.00 98.12 336 ALA A C 1
ATOM 2763 O O . ALA A 1 336 ? -27.147 -5.987 32.118 1.00 98.12 336 ALA A O 1
ATOM 2764 N N . GLY A 1 337 ? -25.208 -6.048 30.975 1.00 97.56 337 GLY A N 1
ATOM 2765 C CA . GLY A 1 337 ? -24.330 -5.936 32.140 1.00 97.56 337 GLY A CA 1
ATOM 2766 C C . GLY A 1 337 ? -24.580 -4.656 32.930 1.00 97.56 337 GLY A C 1
ATOM 2767 O O . GLY A 1 337 ? -24.824 -4.708 34.137 1.00 97.56 337 GLY A O 1
ATOM 2768 N N . LEU A 1 338 ? -24.667 -3.524 32.227 1.00 97.38 338 LEU A N 1
ATOM 2769 C CA . LEU A 1 338 ? -24.951 -2.226 32.832 1.00 97.38 338 LEU A CA 1
ATOM 2770 C C . LEU A 1 338 ? -26.300 -2.211 33.573 1.00 97.38 338 LEU A C 1
ATOM 2772 O O . LEU A 1 338 ? -26.375 -1.711 34.697 1.00 97.38 338 LEU A O 1
ATOM 2776 N N . TYR A 1 339 ? -27.349 -2.814 32.997 1.00 98.19 339 TYR A N 1
ATOM 2777 C CA . TYR A 1 339 ? -28.647 -2.981 33.669 1.00 98.19 339 TYR A CA 1
ATOM 2778 C C . TYR A 1 339 ? -28.599 -3.937 34.865 1.00 98.19 339 TYR A C 1
ATOM 2780 O O . TYR A 1 339 ? -29.324 -3.741 35.841 1.00 98.19 339 TYR A O 1
ATOM 2788 N N . ALA A 1 340 ? -27.763 -4.971 34.800 1.00 97.25 340 ALA A N 1
ATOM 2789 C CA . ALA A 1 340 ? -27.554 -5.906 35.900 1.00 97.25 340 ALA A CA 1
ATOM 2790 C C . ALA A 1 340 ? -26.662 -5.338 37.016 1.00 97.25 340 ALA A C 1
ATOM 2792 O O . ALA A 1 340 ? -26.608 -5.924 38.095 1.00 97.25 340 ALA A O 1
ATOM 2793 N N . GLY A 1 341 ? -26.008 -4.198 36.782 1.00 96.19 341 GLY A N 1
ATOM 2794 C CA . GLY A 1 341 ? -25.094 -3.579 37.736 1.00 96.19 341 GLY A CA 1
ATOM 2795 C C . GLY A 1 341 ? -23.721 -4.246 37.796 1.00 96.19 341 GLY A C 1
ATOM 2796 O O . GLY A 1 341 ? -23.039 -4.078 38.802 1.00 96.19 341 GLY A O 1
ATOM 2797 N N . ILE A 1 342 ? -23.331 -4.972 36.745 1.00 95.56 342 ILE A N 1
ATOM 2798 C CA . ILE A 1 342 ? -21.988 -5.545 36.594 1.00 95.56 342 ILE A CA 1
ATOM 2799 C C . ILE A 1 342 ? -21.168 -4.716 35.603 1.00 95.56 342 ILE A C 1
ATOM 2801 O O . ILE A 1 342 ? -21.710 -4.072 34.700 1.00 95.56 342 ILE A O 1
ATOM 2805 N N . SER A 1 343 ? -19.858 -4.705 35.806 1.00 93.44 343 SER A N 1
ATOM 2806 C CA . SER A 1 343 ? -18.902 -3.925 35.024 1.00 93.44 343 SER A CA 1
ATOM 2807 C C . SER A 1 343 ? -18.643 -4.519 33.636 1.00 93.44 343 SER A C 1
ATOM 2809 O O . SER A 1 343 ? -18.868 -5.705 33.387 1.00 93.44 343 SER A O 1
ATOM 2811 N N . GLY A 1 344 ? -18.094 -3.703 32.729 1.00 91.38 344 GLY A N 1
ATOM 2812 C CA . GLY A 1 344 ? -17.602 -4.191 31.437 1.00 91.38 344 GLY A CA 1
ATOM 2813 C C . GLY A 1 344 ? -16.505 -5.256 31.584 1.00 91.38 344 GLY A C 1
ATOM 2814 O O . GLY A 1 344 ? -16.464 -6.201 30.801 1.00 91.38 344 GLY A O 1
ATOM 2815 N N . SER A 1 345 ? -15.673 -5.166 32.630 1.00 92.94 345 SER A N 1
ATOM 2816 C CA . SER A 1 345 ? -14.667 -6.191 32.948 1.00 92.94 345 SER A CA 1
ATOM 2817 C C . SER A 1 345 ? -15.306 -7.546 33.250 1.00 92.94 345 SER A C 1
ATOM 2819 O O . SER A 1 345 ? -14.881 -8.556 32.700 1.00 92.94 345 SER A O 1
ATOM 2821 N N . GLU A 1 346 ? -16.366 -7.575 34.063 1.00 96.19 346 GLU A N 1
ATOM 2822 C CA . GLU A 1 346 ? -17.098 -8.813 34.363 1.00 96.19 346 GLU A CA 1
ATOM 2823 C C . GLU A 1 346 ? -17.755 -9.400 33.105 1.00 96.19 346 GLU A C 1
ATOM 2825 O O . GLU A 1 346 ? -17.754 -10.615 32.912 1.00 96.19 346 GLU A O 1
ATOM 2830 N N . ILE A 1 347 ? -18.260 -8.555 32.199 1.00 96.88 347 ILE A N 1
ATOM 2831 C CA . ILE A 1 347 ? -18.762 -9.006 30.893 1.00 96.88 347 ILE A CA 1
ATOM 2832 C C . ILE A 1 347 ? -17.643 -9.637 30.052 1.00 96.88 347 ILE A C 1
ATOM 2834 O O . ILE A 1 347 ? -17.850 -10.705 29.472 1.00 96.88 347 ILE A O 1
ATOM 2838 N N . ASN A 1 348 ? -16.458 -9.025 30.006 1.00 94.62 348 ASN A N 1
ATOM 2839 C CA . ASN A 1 348 ? -15.306 -9.579 29.288 1.00 94.62 348 ASN A CA 1
ATOM 2840 C C . ASN A 1 348 ? -14.865 -10.930 29.873 1.00 94.62 348 ASN A C 1
ATOM 2842 O O . ASN A 1 348 ? -14.618 -11.870 29.120 1.00 94.62 348 ASN A O 1
ATOM 2846 N N . GLU A 1 349 ? -14.867 -11.080 31.199 1.00 96.62 349 GLU A N 1
ATOM 2847 C CA . GLU A 1 349 ? -14.586 -12.363 31.857 1.00 96.62 349 GLU A CA 1
ATOM 2848 C C . GLU A 1 349 ? -15.607 -13.448 31.475 1.00 96.62 349 GLU A C 1
ATOM 2850 O O . GLU A 1 349 ? -15.235 -14.602 31.237 1.00 96.62 349 GLU A O 1
ATOM 2855 N N . MET A 1 350 ? -16.892 -13.092 31.354 1.00 96.94 350 MET A N 1
ATOM 2856 C CA . MET A 1 350 ? -17.921 -14.015 30.862 1.00 96.94 350 MET A CA 1
ATOM 2857 C C . MET A 1 350 ? -17.669 -14.430 29.405 1.00 96.94 350 MET A C 1
ATOM 2859 O O . MET A 1 350 ? -17.894 -15.593 29.057 1.00 96.94 350 MET A O 1
ATOM 2863 N N . PHE A 1 351 ? -17.186 -13.516 28.556 1.00 95.75 351 PHE A N 1
ATOM 2864 C CA . PHE A 1 351 ? -16.770 -13.846 27.190 1.00 95.75 351 PHE A CA 1
ATOM 2865 C C . PHE A 1 351 ? -15.569 -14.787 27.168 1.00 95.75 351 PHE A C 1
ATOM 2867 O O . PHE A 1 351 ? -15.594 -15.766 26.425 1.00 95.75 351 PHE A O 1
ATOM 2874 N N . ASP A 1 352 ? -14.550 -14.538 27.987 1.00 95.75 352 ASP A N 1
ATOM 2875 C CA . ASP A 1 352 ? -13.363 -15.392 28.078 1.00 95.75 352 ASP A CA 1
ATOM 2876 C C . ASP A 1 352 ? -13.718 -16.805 28.553 1.00 95.75 352 ASP A C 1
ATOM 2878 O O . ASP A 1 352 ? -13.265 -17.802 27.975 1.00 95.75 352 ASP A O 1
ATOM 2882 N N . GLU A 1 353 ? -14.584 -16.915 29.567 1.00 95.75 353 GLU A N 1
ATOM 2883 C CA . GLU A 1 353 ? -15.114 -18.198 30.025 1.00 95.75 353 GLU A CA 1
ATOM 2884 C C . GLU A 1 353 ? -15.887 -18.905 28.905 1.00 95.75 353 GLU A C 1
ATOM 2886 O O . GLU A 1 353 ? -15.664 -20.098 28.660 1.00 95.75 353 GLU A O 1
ATOM 2891 N N . GLY A 1 354 ? -16.761 -18.173 28.209 1.00 95.50 354 GLY A N 1
ATOM 2892 C CA . GLY A 1 354 ? -17.566 -18.715 27.122 1.00 95.50 354 GLY A CA 1
ATOM 2893 C C . GLY A 1 354 ? -16.727 -19.169 25.935 1.00 95.50 354 GLY A C 1
ATOM 2894 O O . GLY A 1 354 ? -16.914 -20.279 25.448 1.00 95.50 354 GLY A O 1
ATOM 2895 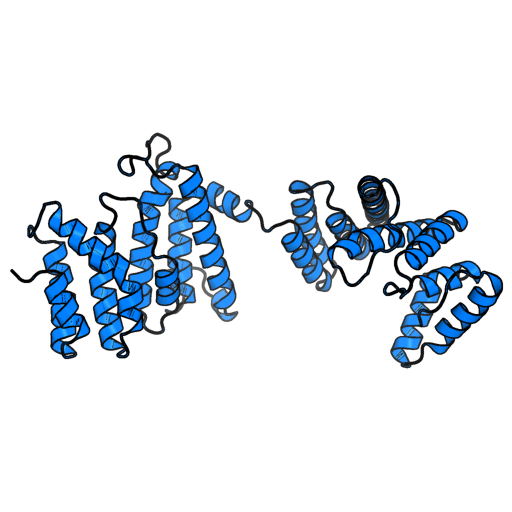N N . ASN A 1 355 ? -15.714 -18.396 25.543 1.00 94.88 355 ASN A N 1
ATOM 2896 C CA . ASN A 1 355 ? -14.760 -18.755 24.494 1.00 94.88 355 ASN A CA 1
ATOM 2897 C C . ASN A 1 355 ? -13.976 -20.023 24.861 1.00 94.88 355 ASN A C 1
ATOM 2899 O O . ASN A 1 355 ? -13.814 -20.919 24.031 1.00 94.88 355 ASN A O 1
ATOM 2903 N N . LYS A 1 356 ? -13.529 -20.144 26.117 1.00 96.50 356 LYS A N 1
ATOM 2904 C CA . LYS A 1 356 ? -12.805 -21.329 26.600 1.00 96.50 356 LYS A CA 1
ATOM 2905 C C . LYS A 1 356 ? -13.676 -22.586 26.604 1.00 96.50 356 LYS A C 1
ATOM 2907 O O . LYS A 1 356 ? -13.171 -23.676 26.342 1.00 96.50 356 LYS A O 1
ATOM 2912 N N . LYS A 1 357 ? -14.962 -22.445 26.930 1.00 96.94 357 LYS A N 1
ATOM 2913 C CA . LYS A 1 357 ? -15.921 -23.559 27.012 1.00 96.94 357 LYS A CA 1
ATOM 2914 C C . LYS A 1 357 ? -16.681 -23.814 25.712 1.00 96.94 357 LYS A C 1
ATOM 2916 O O . LYS A 1 357 ? -17.328 -24.850 25.611 1.00 96.94 357 LYS A O 1
ATOM 2921 N N . GLN A 1 358 ? -16.584 -22.900 24.746 1.00 96.69 358 GLN A N 1
ATOM 2922 C CA . GLN A 1 358 ? -17.460 -22.824 23.573 1.00 96.69 358 GLN A CA 1
ATOM 2923 C C . GLN A 1 358 ? -18.950 -22.769 23.969 1.00 96.69 358 GLN A C 1
ATOM 2925 O O . GLN A 1 358 ? -19.795 -23.396 23.335 1.00 96.69 358 GLN A O 1
ATOM 2930 N N . ASP A 1 359 ? -19.263 -22.039 25.045 1.00 96.31 359 ASP A N 1
ATOM 2931 C CA . ASP A 1 359 ? -20.611 -21.918 25.610 1.00 96.31 359 ASP A CA 1
ATOM 2932 C C . ASP A 1 359 ? -20.863 -20.504 26.151 1.00 96.31 359 ASP A C 1
ATOM 2934 O O . ASP A 1 359 ? -20.332 -20.111 27.189 1.00 96.31 359 ASP A O 1
ATOM 2938 N N . TRP A 1 360 ? -21.722 -19.750 25.465 1.00 96.62 360 TRP A N 1
ATOM 2939 C CA . TRP A 1 360 ? -22.092 -18.378 25.828 1.00 96.62 360 TRP A CA 1
ATOM 2940 C C . TRP A 1 360 ? -23.473 -18.287 26.497 1.00 96.62 360 TRP A C 1
ATOM 2942 O O . TRP A 1 360 ? -24.024 -17.194 26.618 1.00 96.62 360 TRP A O 1
ATOM 2952 N N . SER A 1 361 ? -24.035 -19.405 26.975 1.00 96.75 361 SER A N 1
ATOM 2953 C CA . SER A 1 361 ? -25.391 -19.449 27.552 1.00 96.75 361 SER A CA 1
ATOM 2954 C C . SER A 1 361 ? -25.588 -18.457 28.702 1.00 96.75 361 SER A C 1
ATOM 2956 O O . SER A 1 361 ? -26.653 -17.861 28.811 1.00 96.75 361 SER A O 1
ATOM 2958 N N . LYS A 1 362 ? -24.552 -18.207 29.516 1.00 95.75 362 LYS A N 1
ATOM 2959 C CA . LYS A 1 362 ? -24.606 -17.207 30.598 1.00 95.75 362 LYS A CA 1
ATOM 2960 C C . LYS A 1 362 ? -24.823 -15.781 30.082 1.00 95.75 362 LYS A C 1
ATOM 2962 O O . LYS A 1 362 ? -25.570 -15.012 30.680 1.00 95.75 362 LYS A O 1
ATOM 2967 N N . LEU A 1 363 ? -24.149 -15.423 28.989 1.00 96.44 363 LEU A N 1
ATOM 2968 C CA . LEU A 1 363 ? -24.282 -14.112 28.354 1.00 96.44 363 LEU A CA 1
ATOM 2969 C C . LEU A 1 363 ? -25.662 -13.969 27.701 1.00 96.44 363 LEU A C 1
ATOM 2971 O O . LEU A 1 363 ? -26.300 -12.929 27.849 1.00 96.44 363 LEU A O 1
ATOM 2975 N N . GLU A 1 364 ? -26.149 -15.021 27.039 1.00 96.56 364 GLU A N 1
ATOM 2976 C CA . GLU A 1 364 ? -27.500 -15.045 26.463 1.00 96.56 364 GLU A CA 1
ATOM 2977 C C . GLU A 1 364 ? -28.586 -14.942 27.544 1.00 96.56 364 GLU A C 1
ATOM 2979 O O . GLU A 1 364 ? -29.502 -14.133 27.417 1.00 96.56 364 GLU A O 1
ATOM 2984 N N . GLU A 1 365 ? -28.460 -15.681 28.650 1.00 97.56 365 GLU A N 1
ATOM 2985 C CA . GLU A 1 365 ? -29.406 -15.623 29.771 1.00 97.56 365 GLU A CA 1
ATOM 2986 C C . GLU A 1 365 ? -29.438 -14.234 30.423 1.00 97.56 365 GLU A C 1
ATOM 2988 O O . GLU A 1 365 ? -30.515 -13.724 30.762 1.00 97.56 365 GLU A O 1
ATOM 2993 N N . LEU A 1 366 ? -28.272 -13.595 30.568 1.00 97.94 366 LEU A N 1
ATOM 2994 C CA . LEU A 1 366 ? -28.162 -12.224 31.057 1.00 97.94 366 LEU A CA 1
ATOM 2995 C C . LEU A 1 366 ? -28.918 -11.253 30.140 1.00 97.94 366 LEU A C 1
ATOM 2997 O O . LEU A 1 366 ? -29.737 -10.463 30.622 1.00 97.94 366 LEU A O 1
ATOM 3001 N N . VAL A 1 367 ? -28.680 -11.333 28.827 1.00 97.50 367 VAL A N 1
ATOM 3002 C CA . VAL A 1 367 ? -29.369 -10.503 27.830 1.00 97.50 367 VAL A CA 1
ATOM 3003 C C . VAL A 1 367 ? -30.871 -10.754 27.873 1.00 97.50 367 VAL A C 1
ATOM 3005 O O . VAL A 1 367 ? -31.627 -9.794 27.998 1.00 97.50 367 VAL A O 1
ATOM 3008 N N . ASP A 1 368 ? -31.323 -12.007 27.854 1.00 97.19 368 ASP A N 1
ATOM 3009 C CA . ASP A 1 368 ? -32.746 -12.355 27.892 1.00 97.19 368 ASP A CA 1
ATOM 3010 C C . ASP A 1 368 ? -33.431 -11.836 29.161 1.00 97.19 368 ASP A C 1
ATOM 3012 O O . ASP A 1 368 ? -34.525 -11.262 29.107 1.00 97.19 368 ASP A O 1
ATOM 3016 N N . THR A 1 369 ? -32.781 -12.000 30.314 1.00 97.88 369 THR A N 1
ATOM 3017 C CA . THR A 1 369 ? -33.300 -11.549 31.610 1.00 97.88 369 THR A CA 1
ATOM 3018 C C . THR A 1 369 ? -33.445 -10.034 31.652 1.00 97.88 369 THR A C 1
ATOM 3020 O O . THR A 1 369 ? -34.482 -9.522 32.088 1.00 97.88 369 THR A O 1
ATOM 3023 N N . GLN A 1 370 ? -32.429 -9.303 31.194 1.00 98.12 370 GLN A N 1
ATOM 3024 C CA . GLN A 1 370 ? -32.449 -7.843 31.229 1.00 98.12 370 GLN A CA 1
ATOM 3025 C C . GLN A 1 370 ? -33.325 -7.255 30.127 1.00 98.12 370 GLN A C 1
ATOM 3027 O O . GLN A 1 370 ? -33.988 -6.241 30.347 1.00 98.12 370 GLN A O 1
ATOM 3032 N N . ASN A 1 371 ? -33.405 -7.904 28.968 1.00 97.31 371 ASN A N 1
ATOM 3033 C CA . ASN A 1 371 ? -34.220 -7.436 27.858 1.00 97.31 371 ASN A CA 1
ATOM 3034 C C . ASN A 1 371 ? -35.719 -7.613 28.137 1.00 97.31 371 ASN A C 1
ATOM 3036 O O . ASN A 1 371 ? -36.501 -6.735 27.787 1.00 97.31 371 ASN A O 1
ATOM 3040 N N . LYS A 1 372 ? -36.129 -8.663 28.869 1.00 97.06 372 LYS A N 1
ATOM 3041 C CA . LYS A 1 372 ? -37.516 -8.808 29.363 1.00 97.06 372 LYS A CA 1
ATOM 3042 C C . LYS A 1 372 ? -37.962 -7.643 30.253 1.00 97.06 372 LYS A C 1
ATOM 3044 O O . LYS A 1 372 ? -39.140 -7.303 30.253 1.00 97.06 372 LYS A O 1
ATOM 3049 N N . LYS A 1 373 ? -37.036 -7.050 31.014 1.00 97.19 373 LYS A N 1
ATOM 3050 C CA . LYS A 1 373 ? -37.315 -5.941 31.943 1.00 97.19 373 LYS A CA 1
ATOM 3051 C C . LYS A 1 373 ? -37.231 -4.574 31.266 1.00 97.19 373 LYS A C 1
ATOM 3053 O O . LYS A 1 373 ? -38.053 -3.710 31.541 1.00 97.19 373 LYS A O 1
ATOM 3058 N N . ASN A 1 374 ? -36.238 -4.386 30.397 1.00 96.75 374 ASN A N 1
ATOM 3059 C CA . ASN A 1 374 ? -35.851 -3.068 29.887 1.00 96.75 374 ASN A CA 1
ATOM 3060 C C . ASN A 1 374 ? -36.176 -2.851 28.396 1.00 96.75 374 ASN A C 1
ATOM 3062 O O . ASN A 1 374 ? -36.068 -1.723 27.920 1.00 96.75 374 ASN A O 1
ATOM 3066 N N . LEU A 1 375 ? -36.570 -3.905 27.665 1.00 95.56 375 LEU A N 1
ATOM 3067 C CA . LEU A 1 375 ? -37.004 -3.872 26.259 1.00 95.56 375 LEU A CA 1
ATOM 3068 C C . LEU A 1 375 ? -36.034 -3.111 25.334 1.00 95.56 375 LEU A C 1
ATOM 3070 O O . LEU A 1 375 ? -36.446 -2.274 24.530 1.00 95.56 375 LEU A O 1
ATOM 3074 N N . PHE A 1 376 ? -34.733 -3.369 25.475 1.00 94.88 376 PHE A N 1
ATOM 3075 C CA . PHE A 1 376 ? -33.682 -2.581 24.828 1.00 94.88 376 PHE A CA 1
ATOM 3076 C C . PHE A 1 376 ? -33.216 -3.136 23.476 1.00 94.88 376 PHE A C 1
ATOM 3078 O O . PHE A 1 376 ? -32.611 -2.398 22.702 1.00 94.88 376 PHE A O 1
ATOM 3085 N N . TRP A 1 377 ? -33.491 -4.406 23.172 1.00 94.75 377 TRP A N 1
ATOM 3086 C CA . TRP A 1 377 ? -33.055 -5.049 21.935 1.00 94.75 377 TRP A CA 1
ATOM 3087 C C . TRP A 1 377 ? -34.144 -5.947 21.350 1.00 94.75 377 TRP A C 1
ATOM 3089 O O . TRP A 1 377 ? -34.866 -6.645 22.064 1.00 94.75 377 TRP A O 1
ATOM 3099 N N . LYS A 1 378 ? -34.256 -5.948 20.022 1.00 90.12 378 LYS A N 1
ATOM 3100 C CA . LYS A 1 378 ? -35.110 -6.877 19.281 1.00 90.12 378 LYS A CA 1
ATOM 3101 C C . LYS A 1 378 ? -34.203 -7.766 18.457 1.00 90.12 378 LYS A C 1
ATOM 3103 O O . LYS A 1 378 ? -33.525 -7.267 17.563 1.00 90.12 378 LYS A O 1
ATOM 3108 N N . LYS A 1 379 ? -34.209 -9.064 18.761 1.00 82.00 379 LYS A N 1
ATOM 3109 C CA . LYS A 1 379 ? -33.461 -10.048 17.984 1.00 82.00 379 LYS A CA 1
ATOM 3110 C C . LYS A 1 379 ? -33.932 -9.980 16.519 1.00 82.00 379 LYS A C 1
ATOM 3112 O O . LYS A 1 379 ? -35.140 -10.097 16.294 1.00 82.00 379 LYS A O 1
ATOM 3117 N N . PRO A 1 380 ? -33.030 -9.739 15.553 1.00 79.50 380 PRO A N 1
ATOM 3118 C CA . PRO A 1 380 ? -33.368 -9.795 14.135 1.00 79.50 380 PRO A CA 1
ATOM 3119 C C . PRO A 1 380 ? -33.912 -11.181 13.776 1.00 79.50 380 PRO A C 1
ATOM 3121 O O . PRO A 1 380 ? -33.474 -12.176 14.360 1.00 79.50 380 PRO A O 1
ATOM 3124 N N . GLN A 1 381 ? -34.885 -11.223 12.864 1.00 64.44 381 GLN A N 1
ATOM 3125 C CA . GLN A 1 381 ? -35.445 -12.471 12.337 1.00 64.44 381 GLN A CA 1
ATOM 3126 C C . GLN A 1 381 ? -34.521 -13.125 11.319 1.00 64.44 381 GLN A C 1
ATOM 3128 O O . GLN A 1 381 ? -33.880 -12.372 10.549 1.00 64.44 381 GLN A O 1
#

Nearest PDB structures (foldseek):
  1th1-assembly2_B  TM=2.948E-01  e=3.032E-02  Homo sapiens
  3w3v-assembly1_A  TM=2.490E-01  e=2.190E-02  Saccharomyces cerevisiae S288C
  8y0p-assembly1_A  TM=2.818E-01  e=9.469E-02  Homo sapiens
  4r11-assembly2_C  TM=3.620E-01  e=3.931E-01  Caenorhabditis elegans
  4r11-assembly3_E  TM=2.373E-01  e=1.132E+00  Caenorhabditis elegans

pLDDT: mean 89.98, std 10.46, range [42.75, 98.62]